Protein AF-A0A2N3AMV5-F1 (afdb_monomer_lite)

Radius of gyration: 29.56 Å; chains: 1; bounding box: 58×70×108 Å

Structure (mmCIF, N/CA/C/O backbone):
data_AF-A0A2N3AMV5-F1
#
_entry.id   AF-A0A2N3AMV5-F1
#
loop_
_atom_site.group_PDB
_atom_site.id
_atom_site.type_symbol
_atom_site.label_atom_id
_atom_site.label_alt_id
_atom_site.label_comp_id
_atom_site.label_asym_id
_atom_site.label_entity_id
_atom_site.label_seq_id
_atom_site.pdbx_PDB_ins_code
_atom_site.Cartn_x
_atom_site.Cartn_y
_atom_site.Cartn_z
_atom_site.occupancy
_atom_site.B_iso_or_equiv
_atom_site.auth_seq_id
_atom_site.auth_comp_id
_atom_site.auth_asym_id
_atom_site.auth_atom_id
_atom_site.pdbx_PDB_model_num
ATOM 1 N N . MET A 1 1 ? -31.805 48.978 22.769 1.00 49.41 1 MET A N 1
ATOM 2 C CA . MET A 1 1 ? -31.361 48.056 23.845 1.00 49.41 1 MET A CA 1
ATOM 3 C C . MET A 1 1 ? -30.701 46.775 23.327 1.00 49.41 1 MET A C 1
ATOM 5 O O . MET A 1 1 ? -29.708 46.388 23.925 1.00 49.41 1 MET A O 1
ATOM 9 N N . LYS A 1 2 ? -31.134 46.175 22.203 1.00 53.03 2 LYS A N 1
ATOM 10 C CA . LYS A 1 2 ? -30.507 44.989 21.563 1.00 53.03 2 LYS A CA 1
ATOM 11 C C . LYS A 1 2 ? -29.082 45.194 20.971 1.00 53.03 2 LYS A C 1
ATOM 13 O O . LYS A 1 2 ? -28.770 44.636 19.934 1.00 53.03 2 LYS A O 1
ATOM 18 N N . GLN A 1 3 ? -28.232 46.032 21.573 1.00 47.28 3 GLN A N 1
ATOM 19 C CA . GLN A 1 3 ? -26.898 46.355 21.025 1.00 47.28 3 GLN A CA 1
ATOM 20 C C . GLN A 1 3 ? -25.781 46.507 22.075 1.00 47.28 3 GLN A C 1
ATOM 22 O O . GLN A 1 3 ? -24.619 46.556 21.700 1.00 47.28 3 GLN A O 1
ATOM 27 N N . LYS A 1 4 ? -26.094 46.549 23.383 1.00 48.31 4 LYS A N 1
ATOM 28 C CA . LYS A 1 4 ? -25.067 46.556 24.449 1.00 48.31 4 LYS A CA 1
ATOM 29 C C . LYS A 1 4 ? -24.654 45.160 24.932 1.00 48.31 4 LYS A C 1
ATOM 31 O O . LYS A 1 4 ? -23.567 45.020 25.473 1.00 48.31 4 LYS A O 1
ATOM 36 N N . TYR A 1 5 ? -25.475 44.138 24.691 1.00 54.88 5 TYR A N 1
ATOM 37 C CA . TYR A 1 5 ? -25.133 42.740 24.993 1.00 54.88 5 TYR A CA 1
ATOM 38 C C . TYR A 1 5 ? -24.159 42.123 23.974 1.00 54.88 5 TYR A C 1
ATOM 40 O O . TYR A 1 5 ? -23.539 41.110 24.262 1.00 54.88 5 TYR A O 1
ATOM 48 N N . LEU A 1 6 ? -23.946 42.789 22.831 1.00 44.44 6 LEU A N 1
ATOM 49 C CA . LEU A 1 6 ? -22.987 42.386 21.797 1.00 44.44 6 LEU A CA 1
ATOM 50 C C . LEU A 1 6 ? -21.513 42.555 22.227 1.00 44.44 6 LEU A C 1
ATOM 52 O O . LEU A 1 6 ? -20.629 42.068 21.539 1.00 44.44 6 LEU A O 1
ATOM 56 N N . LEU A 1 7 ? -21.233 43.243 23.343 1.00 39.62 7 LEU A N 1
ATOM 57 C CA . LEU A 1 7 ? -19.860 43.488 23.810 1.00 39.62 7 LEU A CA 1
ATOM 58 C C . LEU A 1 7 ? -19.409 42.542 24.937 1.00 39.62 7 LEU A C 1
ATOM 60 O O . LEU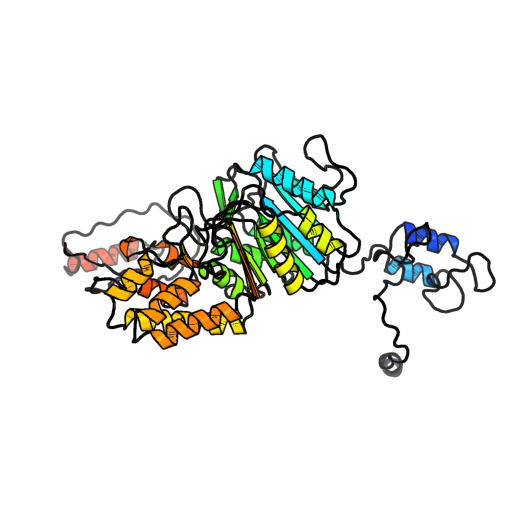 A 1 7 ? -18.211 42.384 25.144 1.00 39.62 7 LEU A O 1
ATOM 64 N N . LEU A 1 8 ? -20.343 41.913 25.665 1.00 42.16 8 LEU A N 1
ATOM 65 C CA . LEU A 1 8 ? -19.999 41.046 26.802 1.00 42.16 8 LEU A CA 1
ATOM 66 C C . LEU A 1 8 ? -19.545 39.645 26.364 1.00 42.16 8 LEU A C 1
ATOM 68 O O . LEU A 1 8 ? -18.744 39.028 27.053 1.00 42.16 8 LEU A O 1
ATOM 72 N N . ILE A 1 9 ? -19.996 39.194 25.188 1.00 46.41 9 ILE A N 1
ATOM 73 C CA . ILE A 1 9 ? -19.542 37.950 24.545 1.00 46.41 9 ILE A CA 1
ATOM 74 C C . ILE A 1 9 ? -18.045 38.010 24.188 1.00 46.41 9 ILE A C 1
ATOM 76 O O . ILE A 1 9 ? -17.387 36.983 24.161 1.00 46.41 9 ILE A O 1
ATOM 80 N N . ILE A 1 10 ? -17.486 39.201 23.937 1.00 48.06 10 ILE A N 1
ATOM 81 C CA . ILE A 1 10 ? -16.195 39.337 23.238 1.00 48.06 10 ILE A CA 1
ATOM 82 C C . ILE A 1 10 ? -14.987 39.401 24.193 1.00 48.06 10 ILE A C 1
ATOM 84 O O . ILE A 1 10 ? -13.884 39.066 23.786 1.00 48.06 10 ILE A O 1
ATOM 88 N N . ILE A 1 11 ? -15.156 39.794 25.464 1.00 41.91 11 ILE A N 1
ATOM 89 C CA . ILE A 1 11 ? -14.018 39.919 26.405 1.00 41.91 11 ILE A CA 1
ATOM 90 C C . ILE A 1 11 ? -13.677 38.590 27.098 1.00 41.91 11 ILE A C 1
ATOM 92 O O . ILE A 1 11 ? -12.503 38.337 27.347 1.00 41.91 11 ILE A O 1
ATOM 96 N N . LEU A 1 12 ? -14.662 37.717 27.350 1.00 40.53 12 LEU A N 1
ATOM 97 C CA . LEU A 1 12 ? -14.393 36.348 27.822 1.00 40.53 12 LEU A CA 1
ATOM 98 C C . LEU A 1 12 ? -13.736 35.477 26.732 1.00 40.53 12 LEU A C 1
ATOM 100 O O . LEU A 1 12 ? -13.043 34.519 27.040 1.00 40.53 12 LEU A O 1
ATOM 104 N N . PHE A 1 13 ? -13.916 35.844 25.461 1.00 44.28 13 PHE A N 1
ATOM 105 C CA . PHE A 1 13 ? -13.447 35.111 24.279 1.00 44.28 13 PHE A CA 1
ATOM 106 C C . PHE A 1 13 ? -11.959 35.332 23.920 1.00 44.28 13 PHE A C 1
ATOM 108 O O . PHE A 1 13 ? -11.528 34.901 22.854 1.00 44.28 13 PHE A O 1
ATOM 115 N N . VAL A 1 14 ? -11.183 36.065 24.736 1.00 35.88 14 VAL A N 1
ATOM 116 C CA . VAL A 1 14 ? -9.826 36.554 24.369 1.00 35.88 14 VAL A CA 1
ATOM 117 C C . VAL A 1 14 ? -8.733 36.215 25.413 1.00 35.88 14 VAL A C 1
ATOM 119 O O . VAL A 1 14 ? -7.563 36.517 25.198 1.00 35.88 14 VAL A O 1
ATOM 122 N N . PHE A 1 15 ? -9.077 35.538 26.513 1.00 35.31 15 PHE A N 1
ATOM 123 C CA . PHE A 1 15 ? -8.141 34.977 27.507 1.00 35.31 15 PHE A CA 1
ATOM 124 C C . PHE A 1 15 ? -8.739 33.645 28.017 1.00 35.31 15 PHE A C 1
ATOM 126 O O . PHE A 1 15 ? -9.742 33.697 28.717 1.00 35.31 15 PHE A O 1
ATOM 133 N N . LEU A 1 16 ? -8.276 32.422 27.736 1.00 40.84 16 LEU A N 1
ATOM 134 C CA . LEU A 1 16 ? -6.977 31.901 27.289 1.00 40.84 16 LEU A CA 1
ATOM 135 C C . LEU A 1 16 ? -5.747 32.389 28.082 1.00 40.84 16 LEU A C 1
ATOM 137 O O . LEU A 1 16 ? -5.626 33.554 28.442 1.00 40.84 16 LEU A O 1
ATOM 141 N N . PHE A 1 17 ? -4.806 31.460 28.276 1.00 38.47 17 PHE A N 1
ATOM 142 C CA . PHE A 1 17 ? -3.444 31.651 28.791 1.00 38.47 17 PHE A CA 1
ATOM 143 C C . PHE A 1 17 ? -3.283 32.163 30.234 1.00 38.47 17 PHE A C 1
ATOM 145 O O . PHE A 1 17 ? -3.134 33.362 30.460 1.00 38.47 17 PHE A O 1
ATOM 152 N N . LEU A 1 18 ? -3.129 31.221 31.184 1.00 31.03 18 LEU A N 1
ATOM 153 C CA . LEU A 1 18 ? -1.908 31.127 32.019 1.00 31.03 18 LEU A CA 1
ATOM 154 C C . LEU A 1 18 ? -1.823 29.872 32.929 1.00 31.03 18 LEU A C 1
ATOM 156 O O . LEU A 1 18 ? -1.373 29.970 34.066 1.00 31.03 18 LEU A O 1
ATOM 160 N N . PHE A 1 19 ? -2.153 28.676 32.428 1.00 36.31 19 PHE A N 1
ATOM 161 C CA . PHE A 1 19 ? -1.635 27.430 33.016 1.00 36.31 19 PHE A CA 1
ATOM 162 C C . PHE A 1 19 ? -1.160 26.475 31.925 1.00 36.31 19 PHE A C 1
ATOM 164 O O . PHE A 1 19 ? -1.942 25.799 31.273 1.00 36.31 19 PHE A O 1
ATOM 171 N N . SER A 1 20 ? 0.155 26.458 31.726 1.00 32.72 20 SER A N 1
ATOM 172 C CA . SER A 1 20 ? 0.854 25.420 30.979 1.00 32.72 20 SER A CA 1
ATOM 173 C C . SER A 1 20 ? 1.086 24.220 31.898 1.00 32.72 20 SER A C 1
ATOM 175 O O . SER A 1 20 ? 1.957 24.279 32.772 1.00 32.72 20 SER A O 1
ATOM 177 N N . ILE A 1 21 ? 0.329 23.148 31.684 1.00 32.12 21 ILE A N 1
ATOM 178 C CA . ILE A 1 21 ? 0.637 21.793 32.147 1.00 32.12 21 ILE A CA 1
ATOM 179 C C . ILE A 1 21 ? 0.581 20.909 30.891 1.00 32.12 21 ILE A C 1
ATOM 181 O O . ILE A 1 21 ? -0.398 21.018 30.157 1.00 32.12 21 ILE A O 1
ATOM 185 N N . PRO A 1 22 ? 1.613 20.106 30.584 1.00 32.50 22 PRO A N 1
ATOM 186 C CA . PRO A 1 22 ? 1.561 19.162 29.476 1.00 32.50 22 PRO A CA 1
ATOM 187 C C . PRO A 1 22 ? 0.905 17.852 29.939 1.00 32.50 22 PRO A C 1
ATOM 189 O O . PRO A 1 22 ? 1.517 17.096 30.693 1.00 32.50 22 PRO A O 1
ATOM 192 N N . SER A 1 23 ? -0.329 17.602 29.506 1.00 33.72 23 SER A N 1
ATOM 193 C CA . SER A 1 23 ? -1.033 16.313 29.614 1.00 33.72 23 SER A CA 1
ATOM 194 C C . SER A 1 23 ? -2.278 16.316 28.715 1.00 33.72 23 SER A C 1
ATOM 196 O O . SER A 1 23 ? -2.772 17.399 28.401 1.00 33.72 23 SER A O 1
ATOM 198 N N . LEU A 1 24 ? -2.740 15.117 28.343 1.00 39.09 24 LEU A N 1
ATOM 199 C CA . LEU A 1 24 ? -3.836 14.783 27.418 1.00 39.09 24 LEU A CA 1
ATOM 200 C C . LEU A 1 24 ? -5.120 15.622 27.591 1.00 39.09 24 LEU A C 1
ATOM 202 O O . LEU A 1 24 ? -5.394 16.153 28.673 1.00 39.09 24 LEU A O 1
ATOM 206 N N . ALA A 1 25 ? -5.906 15.738 26.516 1.00 43.66 25 ALA A N 1
ATOM 207 C CA . ALA A 1 25 ? -7.024 16.669 26.388 1.00 43.66 25 ALA A CA 1
ATOM 208 C C . ALA A 1 25 ? -8.363 16.066 26.855 1.00 43.66 25 ALA A C 1
ATOM 210 O O . ALA A 1 25 ? -9.367 16.148 26.149 1.00 43.66 25 ALA A O 1
ATOM 211 N N . LEU A 1 26 ? -8.362 15.563 28.095 1.00 61.72 26 LEU A N 1
ATOM 212 C CA . LEU A 1 26 ? -9.491 14.929 28.784 1.00 61.72 26 LEU A CA 1
ATOM 213 C C . LEU A 1 26 ? -10.872 15.515 28.433 1.00 61.72 26 LEU A C 1
ATOM 215 O O . LEU A 1 26 ? -11.113 16.721 28.602 1.00 61.72 26 LEU A O 1
ATOM 219 N N . ILE A 1 27 ? -11.818 14.647 28.069 1.00 75.81 27 ILE A N 1
ATOM 220 C CA . ILE A 1 27 ? -13.215 15.046 27.867 1.00 75.81 27 ILE A CA 1
ATOM 221 C C . ILE A 1 27 ? -13.837 15.479 29.207 1.00 75.81 27 ILE A C 1
ATOM 223 O O . ILE A 1 27 ? -13.709 14.767 30.204 1.00 75.81 27 ILE A O 1
ATOM 227 N N . PRO A 1 28 ? -14.587 16.599 29.268 1.00 85.19 28 PRO A N 1
ATOM 228 C CA . PRO A 1 28 ? -15.350 16.972 30.458 1.00 85.19 28 PRO A CA 1
ATOM 229 C C . PRO A 1 28 ? -16.434 15.936 30.796 1.00 85.19 28 PRO A C 1
ATOM 231 O O . PRO A 1 28 ? -17.538 15.973 30.261 1.00 85.19 28 PRO A O 1
ATOM 234 N N . GLY A 1 29 ? -16.128 15.024 31.713 1.00 84.56 29 GLY A N 1
ATOM 235 C CA . GLY A 1 29 ? -17.008 13.919 32.089 1.00 84.56 29 GLY A CA 1
ATOM 236 C C . GLY A 1 29 ? -16.298 12.572 32.155 1.00 84.56 29 GLY A C 1
ATOM 237 O O . GLY A 1 29 ? -16.832 11.684 32.803 1.00 84.56 29 GLY A O 1
ATOM 238 N N . ASP A 1 30 ? -15.116 12.453 31.546 1.00 85.81 30 ASP A N 1
ATOM 239 C CA . ASP A 1 30 ? -14.226 11.308 31.724 1.00 85.81 30 ASP A CA 1
ATOM 240 C C . ASP A 1 30 ? -13.535 11.449 33.090 1.00 85.81 30 ASP A C 1
ATOM 242 O O . ASP A 1 30 ? -12.784 12.396 33.364 1.00 85.81 30 ASP A O 1
ATOM 246 N N . PHE A 1 31 ? -13.880 10.541 33.993 1.00 85.44 31 PHE A N 1
ATOM 247 C CA . PHE A 1 31 ? -13.381 10.448 35.358 1.00 85.44 31 PHE A CA 1
ATOM 248 C C . PHE A 1 31 ? -12.565 9.166 35.580 1.00 85.44 31 PHE A C 1
ATOM 250 O O . PHE A 1 31 ? -11.990 9.007 36.665 1.00 85.44 31 PHE A O 1
ATOM 257 N N . GLY A 1 32 ? -12.498 8.294 34.570 1.00 75.38 32 GLY A N 1
ATOM 258 C CA . GLY A 1 32 ? -11.827 7.002 34.578 1.00 75.38 32 GLY A CA 1
ATOM 259 C C . GLY A 1 32 ? -12.671 5.851 35.122 1.00 75.38 32 GLY A C 1
ATOM 260 O O . GLY A 1 32 ? -13.825 5.992 35.517 1.00 75.38 32 GLY A O 1
ATOM 261 N N . SER A 1 33 ? -12.059 4.670 35.198 1.00 67.88 33 SER A N 1
ATOM 262 C CA . SER A 1 33 ? -12.777 3.456 35.607 1.00 67.88 33 SER A CA 1
ATOM 263 C C . SER A 1 33 ? -13.125 3.397 37.102 1.00 67.88 33 SER A C 1
ATOM 265 O O . SER A 1 33 ? -12.409 3.896 37.984 1.00 67.88 33 SER A O 1
ATOM 267 N N . ALA A 1 34 ? -14.182 2.644 37.419 1.00 55.97 34 ALA A N 1
ATOM 268 C CA . ALA A 1 34 ? -14.783 2.462 38.744 1.00 55.97 34 ALA A CA 1
ATOM 269 C C . ALA A 1 34 ? -13.842 1.879 39.828 1.00 55.97 34 ALA A C 1
ATOM 271 O O . ALA A 1 34 ? -14.226 1.759 40.996 1.00 55.97 34 ALA A O 1
ATOM 272 N N . ASN A 1 35 ? -12.602 1.527 39.472 1.00 61.28 35 ASN A N 1
ATOM 273 C CA . ASN A 1 35 ? -11.542 1.077 40.379 1.00 61.28 35 ASN A CA 1
ATOM 274 C C . ASN A 1 35 ? -10.518 2.179 40.750 1.00 61.28 35 ASN A C 1
ATOM 276 O O . ASN A 1 35 ? -9.511 1.878 41.398 1.00 61.28 35 ASN A O 1
ATOM 280 N N . ASN A 1 36 ? -10.785 3.448 40.414 1.00 63.16 36 ASN A N 1
ATOM 281 C CA . ASN A 1 36 ? -9.815 4.559 40.387 1.00 63.16 36 ASN A CA 1
ATOM 282 C C . ASN A 1 36 ? -8.707 4.339 39.340 1.00 63.16 36 ASN A C 1
ATOM 284 O O . ASN A 1 36 ? -7.525 4.566 39.623 1.00 63.16 36 ASN A O 1
ATOM 288 N N . GLY A 1 37 ? -9.077 3.851 38.153 1.00 60.59 37 GLY A N 1
ATOM 289 C CA . GLY A 1 37 ? -8.184 3.938 36.999 1.00 60.59 37 GLY A CA 1
ATOM 290 C C . GLY A 1 37 ? -7.984 5.397 36.571 1.00 60.59 37 GLY A C 1
ATOM 291 O O . GLY A 1 37 ? -8.693 6.282 37.057 1.00 60.59 37 GLY A O 1
ATOM 292 N N . PRO A 1 38 ? -7.010 5.675 35.690 1.00 70.31 38 PRO A N 1
ATOM 293 C CA . PRO A 1 38 ? -6.995 6.946 34.988 1.00 70.31 38 PRO A CA 1
ATOM 294 C C . PRO A 1 38 ? -8.258 7.083 34.112 1.00 70.31 38 PRO A C 1
ATOM 296 O O . PRO A 1 38 ? -8.895 6.068 33.812 1.00 70.31 38 PRO A O 1
ATOM 299 N N . PRO A 1 39 ? -8.581 8.320 33.704 1.00 74.31 39 PRO A N 1
ATOM 300 C CA . PRO A 1 39 ? -9.417 8.613 32.542 1.00 74.31 39 PRO A CA 1
ATOM 301 C C . PRO A 1 39 ? -9.059 7.718 31.349 1.00 74.31 39 PRO A C 1
ATOM 303 O O . PRO A 1 39 ? -7.867 7.481 31.123 1.00 74.31 39 PRO A O 1
ATOM 306 N N . ASP A 1 40 ? -10.059 7.182 30.651 1.00 67.06 40 ASP A N 1
ATOM 307 C CA . ASP A 1 40 ? -9.878 6.166 29.597 1.00 67.06 40 ASP A CA 1
ATOM 308 C C . ASP A 1 40 ? -10.262 6.638 28.186 1.00 67.06 40 ASP A C 1
ATOM 310 O O . ASP A 1 40 ? -10.256 5.852 27.235 1.00 67.06 40 ASP A O 1
ATOM 314 N N . GLY A 1 41 ? -10.545 7.933 28.039 1.00 72.62 41 GLY A N 1
ATOM 315 C CA . GLY A 1 41 ? -10.938 8.548 26.783 1.00 72.62 41 GLY A CA 1
ATOM 316 C C . GLY A 1 41 ? -12.415 8.353 26.454 1.00 72.62 41 GLY A C 1
ATOM 317 O O . GLY A 1 41 ? -12.822 8.729 25.360 1.00 72.62 41 GLY A O 1
ATOM 318 N N . CYS A 1 42 ? -13.241 7.794 27.344 1.00 74.25 42 CYS A N 1
ATOM 319 C CA . CYS A 1 42 ? -14.690 7.685 27.167 1.00 74.25 42 CYS A CA 1
ATOM 320 C C . CYS A 1 42 ? -15.454 8.484 28.239 1.00 74.25 42 CYS A C 1
ATOM 322 O O . CYS A 1 42 ? -14.941 8.784 29.308 1.00 74.25 42 CYS A O 1
ATOM 324 N N . VAL A 1 43 ? -16.710 8.848 27.950 1.00 86.31 43 VAL A N 1
ATOM 325 C CA . VAL A 1 43 ? -17.666 9.310 28.976 1.00 86.31 43 VAL A CA 1
ATOM 326 C C . VAL A 1 43 ? -18.833 8.338 29.019 1.00 86.31 43 VAL A C 1
ATOM 328 O O . VAL A 1 43 ? -19.780 8.453 28.233 1.00 86.31 43 VAL A O 1
ATOM 331 N N . ASP A 1 44 ? -18.763 7.355 29.906 1.00 84.62 44 ASP A N 1
ATOM 332 C CA . ASP A 1 44 ? -19.610 6.170 29.861 1.00 84.62 44 ASP A CA 1
ATOM 333 C C . ASP A 1 44 ? -20.315 5.852 31.201 1.00 84.62 44 ASP A C 1
ATOM 335 O O . ASP A 1 44 ? -20.552 6.718 32.055 1.00 84.62 44 ASP A O 1
ATOM 339 N N . PHE A 1 45 ? -20.810 4.620 31.346 1.00 87.06 45 PHE A N 1
ATOM 340 C CA . PHE A 1 45 ? -21.516 4.195 32.546 1.00 87.06 45 PHE A CA 1
ATOM 341 C C . PHE A 1 45 ? -20.624 4.132 33.802 1.00 87.06 45 PHE A C 1
ATOM 343 O O . PHE A 1 45 ? -21.145 4.355 34.898 1.00 87.06 45 PHE A O 1
ATOM 350 N N . GLU A 1 46 ? -19.324 3.848 33.687 1.00 87.56 46 GLU A N 1
ATOM 351 C CA . GLU A 1 46 ? -18.393 3.867 34.820 1.00 87.56 46 GLU A CA 1
ATOM 352 C C . GLU A 1 46 ? -18.215 5.294 35.353 1.00 87.56 46 GLU A C 1
ATOM 354 O O . GLU A 1 46 ? -18.391 5.517 36.559 1.00 87.56 46 GLU A O 1
ATOM 359 N N . ASP A 1 47 ? -18.043 6.280 34.471 1.00 90.44 47 ASP A N 1
ATOM 360 C CA . ASP A 1 47 ? -17.997 7.696 34.851 1.00 90.44 47 ASP A CA 1
ATOM 361 C C . ASP A 1 47 ? -19.301 8.158 35.496 1.00 90.44 47 ASP A C 1
ATOM 363 O O . ASP A 1 47 ? -19.294 8.855 36.514 1.00 90.44 47 ASP A O 1
ATOM 367 N N . LEU A 1 48 ? -20.449 7.712 34.969 1.00 93.31 48 LEU A N 1
ATOM 368 C CA . LEU A 1 48 ? -21.749 7.990 35.581 1.00 93.31 48 LEU A CA 1
ATOM 369 C C . LEU A 1 48 ? -21.838 7.409 37.001 1.00 93.31 48 LEU A C 1
ATOM 371 O O . LEU A 1 48 ? -22.501 8.001 37.859 1.00 93.31 48 LEU A O 1
ATOM 375 N N . MET A 1 49 ? -21.186 6.276 37.287 1.00 92.81 49 MET A N 1
ATOM 376 C CA . MET A 1 49 ? -21.113 5.733 38.647 1.00 92.81 49 MET A CA 1
ATOM 377 C C . MET A 1 49 ? -20.191 6.558 39.547 1.00 92.81 49 MET A C 1
ATOM 379 O O . MET A 1 49 ? -20.575 6.826 40.688 1.00 92.81 49 MET A O 1
ATOM 383 N N . ILE A 1 50 ? -19.039 7.024 39.055 1.00 91.38 50 ILE A N 1
ATOM 384 C CA . ILE A 1 50 ? -18.155 7.935 39.802 1.00 91.38 50 ILE A CA 1
ATOM 385 C C . ILE A 1 50 ? -18.885 9.247 40.118 1.00 91.38 50 ILE A C 1
ATOM 387 O O . ILE A 1 50 ? -18.947 9.666 41.279 1.00 91.38 50 ILE A O 1
ATOM 391 N N . PHE A 1 51 ? -19.533 9.841 39.116 1.00 93.69 51 PHE A N 1
ATOM 392 C CA . PHE A 1 51 ? -20.354 11.037 39.257 1.00 93.69 51 PHE A CA 1
ATOM 393 C C . PHE A 1 51 ? -21.480 10.837 40.278 1.00 93.69 51 PHE A C 1
ATOM 395 O O . PHE A 1 51 ? -21.653 11.638 41.198 1.00 93.69 51 PHE A O 1
ATOM 402 N N . ALA A 1 52 ? -22.222 9.728 40.182 1.00 94.69 52 ALA A N 1
ATOM 403 C CA . ALA A 1 52 ? -23.311 9.410 41.102 1.00 94.69 52 ALA A CA 1
ATOM 404 C C . ALA A 1 52 ? -22.841 9.167 42.549 1.00 94.69 52 ALA A C 1
ATOM 406 O O . ALA A 1 52 ? -23.610 9.417 43.481 1.00 94.69 52 ALA A O 1
ATOM 407 N N . MET A 1 53 ? -21.601 8.708 42.764 1.00 94.12 53 MET A N 1
ATOM 408 C CA . MET A 1 53 ? -21.008 8.602 44.103 1.00 94.12 53 MET A CA 1
ATOM 409 C C . MET A 1 53 ? -20.636 9.965 44.699 1.00 94.12 53 MET A C 1
ATOM 411 O O . MET A 1 53 ? -20.718 10.129 45.920 1.00 94.12 53 MET A O 1
ATOM 415 N N . ALA A 1 54 ? -20.252 10.935 43.867 1.00 94.38 54 ALA A N 1
ATOM 416 C CA . ALA A 1 54 ? -19.837 12.270 44.297 1.00 94.38 54 ALA A CA 1
ATOM 417 C C . ALA A 1 54 ? -20.982 13.309 44.318 1.00 94.38 54 ALA A C 1
ATOM 419 O O . ALA A 1 54 ? -20.865 14.346 44.975 1.00 94.38 54 ALA A O 1
ATOM 420 N N . TYR A 1 55 ? -22.111 13.027 43.660 1.00 96.44 55 TYR A N 1
ATOM 421 C CA . TYR A 1 55 ? -23.244 13.946 43.527 1.00 96.44 55 TYR A CA 1
ATOM 422 C C . TYR A 1 55 ? -23.796 14.461 44.868 1.00 96.44 55 TYR A C 1
ATOM 424 O O . TYR A 1 55 ? -24.103 13.702 45.791 1.00 96.44 55 TYR A O 1
ATOM 432 N N . GLY A 1 56 ? -23.982 15.778 44.951 1.00 96.50 56 GLY A N 1
ATOM 433 C CA . GLY A 1 56 ? -24.469 16.499 46.125 1.00 96.50 56 GLY A CA 1
ATOM 434 C C . GLY A 1 56 ? -23.415 16.763 47.206 1.00 96.50 56 GLY A C 1
ATOM 435 O O . GLY A 1 56 ? -23.792 17.199 48.296 1.00 96.50 56 GLY A O 1
ATOM 436 N N . SER A 1 57 ? -22.133 16.489 46.940 1.00 97.62 57 SER A N 1
ATOM 437 C CA . SER A 1 57 ? -21.028 16.747 47.872 1.00 97.62 57 SER A CA 1
ATOM 438 C C . SER A 1 57 ? -20.360 18.115 47.658 1.00 97.62 57 SER A C 1
ATOM 440 O O . SER A 1 57 ? -20.580 18.797 46.656 1.00 97.62 57 SER A O 1
ATOM 442 N N . THR A 1 58 ? -19.562 18.520 48.647 1.00 97.31 58 THR A N 1
ATOM 443 C CA . THR A 1 58 ? -18.725 19.732 48.677 1.00 97.31 58 THR A CA 1
ATOM 444 C C . THR A 1 58 ? -17.302 19.369 49.133 1.00 97.31 58 THR A C 1
ATOM 446 O O . THR A 1 58 ? -17.138 18.309 49.739 1.00 97.31 58 THR A O 1
ATOM 449 N N . PRO A 1 59 ? -16.275 20.235 48.994 1.00 97.44 59 PRO A N 1
ATOM 450 C CA . PRO A 1 59 ? -14.894 19.944 49.420 1.00 97.44 59 PRO A CA 1
ATOM 451 C C . PRO A 1 59 ? -14.681 19.548 50.896 1.00 97.44 59 PRO A C 1
ATOM 453 O O . PRO A 1 59 ? -13.564 19.221 51.296 1.00 97.44 59 PRO A O 1
ATOM 456 N N . SER A 1 60 ? -15.719 19.617 51.738 1.00 95.94 60 SER A N 1
ATOM 457 C CA . SER A 1 60 ? -15.687 19.161 53.134 1.00 95.94 60 SER A CA 1
ATOM 458 C C . SER A 1 60 ? -16.221 17.738 53.359 1.00 95.94 60 SER A C 1
ATOM 460 O O . SER A 1 60 ? -16.078 17.206 54.464 1.00 95.94 60 SER A O 1
ATOM 462 N N . ASP A 1 61 ? -16.817 17.125 52.337 1.00 96.88 61 ASP A N 1
ATOM 463 C CA . ASP A 1 61 ? -17.482 15.827 52.405 1.00 96.88 61 ASP A CA 1
ATOM 464 C C . ASP A 1 61 ? -16.545 14.672 51.996 1.00 96.88 61 ASP A C 1
ATOM 466 O O . ASP A 1 61 ? -15.672 14.834 51.143 1.00 96.88 61 ASP A O 1
ATOM 470 N N . PRO A 1 62 ? -16.702 13.468 52.581 1.00 94.31 62 PRO A N 1
ATOM 471 C CA . PRO A 1 62 ? -15.785 12.346 52.356 1.00 94.31 62 PRO A CA 1
ATOM 472 C C . PRO A 1 62 ? -15.908 11.689 50.972 1.00 94.31 62 PRO A C 1
ATOM 474 O O . PRO A 1 62 ? -15.079 10.846 50.644 1.00 94.31 62 PRO A O 1
ATOM 477 N N . ASN A 1 63 ? -16.942 12.029 50.198 1.00 92.81 63 ASN A N 1
ATOM 478 C CA . ASN A 1 63 ? -17.181 11.568 48.829 1.00 92.81 63 ASN A CA 1
ATOM 479 C C . ASN A 1 63 ? -16.939 12.666 47.775 1.00 92.81 63 ASN A C 1
ATOM 481 O O . ASN A 1 63 ? -17.344 12.497 46.630 1.00 92.81 63 ASN A O 1
ATOM 485 N N . TRP A 1 64 ? -16.297 13.778 48.151 1.00 94.44 64 TRP A N 1
ATOM 486 C CA . TRP A 1 64 ? -15.893 14.814 47.204 1.00 94.44 64 TRP A CA 1
ATOM 487 C C . TRP A 1 64 ? -14.916 14.269 46.157 1.00 94.44 64 TRP A C 1
ATOM 489 O O . TRP A 1 64 ? -13.853 13.752 46.510 1.00 94.44 64 TRP A O 1
ATOM 499 N N . ASN A 1 65 ? -15.246 14.452 44.878 1.00 90.25 65 ASN A N 1
ATOM 500 C CA . ASN A 1 65 ? -14.337 14.218 43.762 1.00 90.25 65 ASN A CA 1
ATOM 501 C C . ASN A 1 65 ? -14.183 15.508 42.948 1.00 90.25 65 ASN A C 1
ATOM 503 O O . ASN A 1 65 ? -15.097 15.896 42.230 1.00 90.25 65 ASN A O 1
ATOM 507 N N . THR A 1 66 ? -13.010 16.140 43.023 1.00 91.75 66 THR A N 1
ATOM 508 C CA . THR A 1 66 ? -12.696 17.367 42.267 1.00 91.75 66 THR A CA 1
ATOM 509 C C . THR A 1 66 ? -12.838 17.205 40.751 1.00 91.75 66 THR A C 1
ATOM 511 O O . THR A 1 66 ? -13.059 18.205 40.083 1.00 91.75 66 THR A O 1
ATOM 514 N N . LEU A 1 67 ? -12.742 15.990 40.197 1.00 89.81 67 LEU A N 1
ATOM 515 C CA . LEU A 1 67 ? -12.964 15.780 38.762 1.00 89.81 67 LEU A CA 1
ATOM 516 C C . LEU A 1 67 ? -14.431 16.010 38.363 1.00 89.81 67 LEU A C 1
ATOM 518 O O . LEU A 1 67 ? -14.695 16.477 37.263 1.00 89.81 67 LEU A O 1
ATOM 522 N N . CYS A 1 68 ? -15.380 15.749 39.267 1.00 91.88 68 CYS A N 1
ATOM 523 C CA . CYS A 1 68 ? -16.814 15.875 39.004 1.00 91.88 68 CYS A CA 1
ATOM 524 C C . CYS A 1 68 ? -17.374 17.304 39.193 1.00 91.88 68 CYS A C 1
ATOM 526 O O . CYS A 1 68 ? -18.552 17.511 38.914 1.00 91.88 68 CYS A O 1
ATOM 528 N N . ASP A 1 69 ? -16.561 18.264 39.656 1.00 93.62 69 ASP A N 1
ATOM 529 C CA . ASP A 1 69 ? -16.862 19.713 39.731 1.00 93.62 69 ASP A CA 1
ATOM 530 C C . ASP A 1 69 ? -16.606 20.339 38.342 1.00 93.62 69 ASP A C 1
ATOM 532 O O . ASP A 1 69 ? -15.647 21.084 38.112 1.00 93.62 69 ASP A O 1
ATOM 536 N N . LEU A 1 70 ? -17.421 19.915 37.369 1.00 91.25 70 LEU A N 1
ATOM 537 C CA . LEU A 1 70 ? -17.328 20.282 35.951 1.00 91.25 70 LEU A CA 1
ATOM 538 C C . LEU A 1 70 ? -17.703 21.753 35.711 1.00 91.25 70 LEU A C 1
ATOM 540 O O . LEU A 1 70 ? -17.213 22.383 34.768 1.00 91.25 70 LEU A O 1
ATOM 544 N N . TYR A 1 71 ? -18.571 22.309 36.557 1.00 92.56 71 TYR A N 1
ATOM 545 C CA . TYR A 1 71 ? -18.880 23.727 36.641 1.00 92.56 71 TYR A CA 1
ATOM 546 C C . TYR A 1 71 ? -18.247 24.297 37.925 1.00 92.56 71 TYR A C 1
ATOM 548 O O . TYR A 1 71 ? -18.929 24.363 38.940 1.00 92.56 71 TYR A O 1
ATOM 556 N N . PRO A 1 72 ? -16.975 24.755 37.892 1.00 90.12 72 PRO A N 1
ATOM 557 C CA . PRO A 1 72 ? -16.137 24.941 39.084 1.00 90.12 72 PRO A CA 1
ATOM 558 C C . PRO A 1 72 ? -16.703 25.960 40.089 1.00 90.12 72 PRO A C 1
ATOM 560 O O . PRO A 1 72 ? -16.423 27.165 40.003 1.00 90.12 72 PRO A O 1
ATOM 563 N N . ASP A 1 73 ? -17.499 25.472 41.045 1.00 95.69 73 ASP A N 1
ATOM 564 C CA . ASP A 1 73 ? -18.247 26.274 42.027 1.00 95.69 73 ASP A CA 1
ATOM 565 C C . ASP A 1 73 ? -18.219 25.705 43.468 1.00 95.69 73 ASP A C 1
ATOM 567 O O . ASP A 1 73 ? -18.894 26.233 44.360 1.00 95.69 73 ASP A O 1
ATOM 571 N N . ASP A 1 74 ? -17.342 24.717 43.714 1.00 96.69 74 ASP A N 1
ATOM 572 C CA . ASP A 1 74 ? -17.165 23.971 44.972 1.00 96.69 74 ASP A CA 1
ATOM 573 C C . ASP A 1 74 ? -18.395 23.107 45.357 1.00 96.69 74 ASP A C 1
ATOM 575 O O . ASP A 1 74 ? -18.640 22.833 46.544 1.00 96.69 74 ASP A O 1
ATOM 579 N N . LYS A 1 75 ? -19.187 22.663 44.371 1.00 95.94 75 LYS A N 1
ATOM 580 C CA . LYS A 1 75 ? -20.295 21.704 44.530 1.00 95.94 75 LYS A CA 1
ATOM 581 C C . LYS A 1 75 ? -20.338 20.750 43.340 1.00 95.94 75 LYS A C 1
ATOM 583 O O . LYS A 1 75 ? -19.875 21.085 42.268 1.00 95.94 75 LYS A O 1
ATOM 588 N N . ILE A 1 76 ? -20.932 19.577 43.545 1.00 96.00 76 ILE A N 1
ATOM 589 C CA . ILE A 1 76 ? -21.294 18.665 42.453 1.00 96.00 76 ILE A CA 1
ATOM 590 C C . ILE A 1 76 ? -22.816 18.584 42.448 1.00 96.00 76 ILE A C 1
ATOM 592 O O . ILE A 1 76 ? -23.404 17.920 43.308 1.00 96.00 76 ILE A O 1
ATOM 596 N N . ASP A 1 77 ? -23.470 19.316 41.554 1.00 97.25 77 ASP A N 1
ATOM 597 C CA . ASP A 1 77 ? -24.925 19.425 41.505 1.00 97.25 77 ASP A CA 1
ATOM 598 C C . ASP A 1 77 ? -25.506 19.277 40.081 1.00 97.25 77 ASP A C 1
ATOM 600 O O . ASP A 1 77 ? -25.028 18.479 39.269 1.00 97.25 77 ASP A O 1
ATOM 604 N N . PHE A 1 78 ? -26.655 19.902 39.815 1.00 96.38 78 PHE A N 1
ATOM 605 C CA . PHE A 1 78 ? -27.388 19.693 38.567 1.00 96.38 78 PHE A CA 1
ATOM 606 C C . PHE A 1 78 ? -26.658 20.315 37.374 1.00 96.38 78 PHE A C 1
ATOM 608 O O . PHE A 1 78 ? -26.761 19.803 36.259 1.00 96.38 78 PHE A O 1
ATOM 615 N N . GLU A 1 79 ? -25.907 21.386 37.611 1.00 96.25 79 GLU A N 1
ATOM 616 C CA . GLU A 1 79 ? -25.131 22.081 36.600 1.00 96.25 79 GLU A CA 1
ATOM 617 C C . GLU A 1 79 ? -24.010 21.170 36.059 1.00 96.25 79 GLU A C 1
ATOM 619 O O . GLU A 1 79 ? -23.881 21.031 34.840 1.00 96.25 79 GLU A O 1
ATOM 624 N N . ASP A 1 80 ? -23.307 20.438 36.930 1.00 96.44 80 ASP A N 1
ATOM 625 C CA . ASP A 1 80 ? -22.310 19.428 36.545 1.00 96.44 80 ASP A CA 1
ATOM 626 C C . ASP A 1 80 ? -22.942 18.238 35.825 1.00 96.44 80 ASP A C 1
ATOM 628 O O . ASP A 1 80 ? -22.432 17.788 34.801 1.00 96.44 80 ASP A O 1
ATOM 632 N N . LEU A 1 81 ? -24.100 17.762 36.303 1.00 96.00 81 LEU A N 1
ATOM 633 C CA . LEU A 1 81 ? -24.826 16.661 35.661 1.00 96.00 81 LEU A CA 1
ATOM 634 C C . LEU A 1 81 ? -25.252 17.023 34.232 1.00 96.00 81 LEU A C 1
ATOM 636 O O . LEU A 1 81 ? -25.331 16.144 33.376 1.00 96.00 81 LEU A O 1
ATOM 640 N N . MET A 1 82 ? -25.539 18.298 33.956 1.00 95.50 82 MET A N 1
ATOM 641 C CA . MET A 1 82 ? -25.839 18.761 32.600 1.00 95.50 82 MET A CA 1
ATOM 642 C C . MET A 1 82 ? -24.599 18.824 31.712 1.00 95.50 82 MET A C 1
ATOM 644 O O . MET A 1 82 ? -24.722 18.499 30.534 1.00 95.50 82 MET A O 1
ATOM 648 N N . ILE A 1 83 ? -23.423 19.176 32.245 1.00 89.50 83 ILE A N 1
ATOM 649 C CA . ILE A 1 83 ? -22.168 19.084 31.484 1.00 89.50 83 ILE A CA 1
ATOM 650 C C . ILE A 1 83 ? -21.864 17.608 31.203 1.00 89.50 83 ILE A C 1
ATOM 652 O O . ILE A 1 83 ? -21.781 17.227 30.040 1.00 89.50 83 ILE A O 1
ATOM 656 N N . PHE A 1 84 ? -21.849 16.754 32.229 1.00 92.62 84 PHE A N 1
ATOM 657 C CA . PHE A 1 84 ? -21.672 15.308 32.079 1.00 92.62 84 PHE A CA 1
ATOM 658 C C . PHE A 1 84 ? -22.632 14.712 31.033 1.00 92.62 84 PHE A C 1
ATOM 660 O O . PHE A 1 84 ? -22.206 14.043 30.100 1.00 92.62 84 PHE A O 1
ATOM 667 N N . ALA A 1 85 ? -23.931 15.021 31.107 1.00 91.56 85 ALA A N 1
ATOM 668 C CA . ALA A 1 85 ? -24.926 14.521 30.155 1.00 91.56 85 ALA A CA 1
ATOM 669 C C . ALA A 1 85 ? -24.809 15.108 28.732 1.00 91.56 85 ALA A C 1
ATOM 671 O O . ALA A 1 85 ? -25.362 14.528 27.799 1.00 91.56 85 ALA A O 1
ATOM 672 N N . MET A 1 86 ? -24.124 16.244 28.545 1.00 86.88 86 MET A N 1
ATOM 673 C CA . MET A 1 86 ? -23.763 16.769 27.219 1.00 86.88 86 MET A CA 1
ATOM 674 C C . MET A 1 86 ? -22.555 16.046 26.609 1.00 86.88 86 MET A C 1
ATOM 676 O O . MET A 1 86 ? -22.417 16.040 25.384 1.00 86.88 86 MET A O 1
ATOM 680 N N . HIS A 1 87 ? -21.706 15.453 27.450 1.00 83.62 87 HIS A N 1
ATOM 681 C CA . HIS A 1 87 ? -20.530 14.692 27.042 1.00 83.62 87 HIS A CA 1
ATOM 682 C C . HIS A 1 87 ? -20.735 13.169 27.075 1.00 83.62 87 HIS A C 1
ATOM 684 O O . HIS A 1 87 ? -19.960 12.458 26.456 1.00 83.62 87 HIS A O 1
ATOM 690 N N . TYR A 1 88 ? -21.802 12.657 27.696 1.00 83.38 88 TYR A N 1
ATOM 691 C CA . TYR A 1 88 ? -22.099 11.222 27.766 1.00 83.38 88 TYR A CA 1
ATOM 692 C C . TYR A 1 88 ? -22.169 10.556 26.382 1.00 83.38 88 TYR A C 1
ATOM 694 O O . TYR A 1 88 ? -22.982 10.936 25.534 1.00 83.38 88 TYR A O 1
ATOM 702 N N . GLY A 1 89 ? -21.338 9.535 26.178 1.00 72.00 89 GLY A N 1
ATOM 703 C CA . GLY A 1 89 ? -21.131 8.849 24.905 1.00 72.00 89 GLY A CA 1
ATOM 704 C C . GLY A 1 89 ? -20.111 9.511 23.971 1.00 72.00 89 GLY A C 1
ATOM 705 O O . GLY A 1 89 ? -19.950 9.034 22.851 1.00 72.00 89 GLY A O 1
ATOM 706 N N . GLN A 1 90 ? -19.436 10.590 24.385 1.00 73.00 90 GLN A N 1
ATOM 707 C CA . GLN A 1 90 ? -18.251 11.088 23.680 1.00 73.00 90 GLN A CA 1
ATOM 708 C C . GLN A 1 90 ? -17.051 10.180 23.949 1.00 73.00 90 GLN A C 1
ATOM 710 O O . GLN A 1 90 ? -16.947 9.565 25.013 1.00 73.00 90 GLN A O 1
ATOM 715 N N . LYS A 1 91 ? -16.149 10.147 22.968 1.00 66.75 91 LYS A N 1
ATOM 716 C CA . LYS A 1 91 ? -14.819 9.561 23.068 1.00 66.75 91 LYS A CA 1
ATOM 717 C C . LYS A 1 91 ? -13.774 10.596 22.654 1.00 66.75 91 LYS A C 1
ATOM 719 O O . LYS A 1 91 ? -14.053 11.403 21.762 1.00 66.75 91 LYS A O 1
ATOM 724 N N . GLU A 1 92 ? -12.619 10.604 23.312 1.00 67.56 92 GLU A N 1
ATOM 725 C CA . GLU A 1 92 ? -11.418 11.267 22.811 1.00 67.56 92 GLU A CA 1
ATOM 726 C C . GLU A 1 92 ? -11.060 10.501 21.529 1.00 67.56 92 GLU A C 1
ATOM 728 O O . GLU A 1 92 ? -11.292 9.291 21.442 1.00 67.56 92 GLU A O 1
ATOM 733 N N . GLY A 1 93 ? -10.639 11.208 20.478 1.00 64.56 93 GLY A N 1
ATOM 734 C CA . GLY A 1 93 ? -10.243 10.521 19.251 1.00 64.56 93 GLY A CA 1
ATOM 735 C C . GLY A 1 93 ? -9.100 9.573 19.592 1.00 64.56 93 GLY A C 1
ATOM 736 O O . GLY A 1 93 ? -8.157 9.993 20.261 1.00 64.56 93 GLY A O 1
ATOM 737 N N . ALA A 1 94 ? -9.188 8.313 19.166 1.00 85.19 94 ALA A N 1
ATOM 738 C CA . ALA A 1 94 ? -8.047 7.414 19.291 1.00 85.19 94 ALA A CA 1
ATOM 739 C C . ALA A 1 94 ? -6.857 8.027 18.534 1.00 85.19 94 ALA A C 1
ATOM 741 O O . ALA A 1 94 ? -7.058 8.748 17.558 1.00 85.19 94 ALA A O 1
ATOM 742 N N . THR A 1 95 ? -5.615 7.748 18.919 1.00 92.50 95 THR A N 1
ATOM 743 C CA . THR A 1 95 ? -4.484 8.184 18.087 1.00 92.50 95 THR A CA 1
ATOM 744 C C . THR A 1 95 ? -4.527 7.468 16.737 1.00 92.50 95 THR A C 1
ATOM 746 O O . THR A 1 95 ? -4.305 8.095 15.706 1.00 92.50 95 THR A O 1
ATOM 749 N N . TRP A 1 96 ? -4.920 6.189 16.732 1.00 97.75 96 TRP A N 1
ATOM 750 C CA . TRP A 1 96 ? -5.005 5.370 15.525 1.00 97.75 96 TRP A CA 1
ATOM 751 C C . TRP A 1 96 ? -6.343 4.643 15.374 1.00 97.75 96 TRP A C 1
ATOM 753 O O . TRP A 1 96 ? -6.875 4.074 16.328 1.00 97.75 96 TRP A O 1
ATOM 763 N N . THR A 1 97 ? -6.833 4.571 14.137 1.00 98.25 97 THR A N 1
ATOM 764 C CA . THR A 1 97 ? -7.796 3.553 13.701 1.00 98.25 97 THR A CA 1
ATOM 765 C C . THR A 1 97 ? -7.168 2.740 12.574 1.00 98.25 97 THR A C 1
ATOM 767 O O . THR A 1 97 ? -6.919 3.252 11.481 1.00 98.25 97 THR A O 1
ATOM 770 N N . VAL A 1 98 ? -6.921 1.460 12.849 1.00 98.81 98 VAL A N 1
ATOM 771 C CA . VAL A 1 98 ? -6.463 0.468 11.873 1.00 98.81 98 VAL A CA 1
ATOM 772 C C . VAL A 1 98 ? -7.687 -0.218 11.274 1.00 98.81 98 VAL A C 1
ATOM 774 O O . VAL A 1 98 ? -8.487 -0.825 11.987 1.00 98.81 98 VAL A O 1
ATOM 777 N N . MET A 1 99 ? -7.838 -0.097 9.961 1.00 98.88 99 MET A N 1
ATOM 778 C CA . MET A 1 99 ? -8.915 -0.673 9.164 1.00 98.88 99 MET A CA 1
ATOM 779 C C . MET A 1 99 ? -8.344 -1.801 8.311 1.00 98.88 99 MET A C 1
ATOM 781 O O . MET A 1 99 ? -7.546 -1.525 7.422 1.00 98.88 99 MET A O 1
ATOM 785 N N . VAL A 1 100 ? -8.769 -3.045 8.524 1.00 98.88 100 VAL A N 1
ATOM 786 C CA . VAL A 1 100 ? -8.385 -4.167 7.651 1.00 98.88 100 VAL A CA 1
ATOM 787 C C . VAL A 1 100 ? -9.574 -4.559 6.777 1.00 98.88 100 VAL A C 1
ATOM 789 O O . VAL A 1 100 ? -10.638 -4.948 7.268 1.00 98.88 100 VAL A O 1
ATOM 792 N N . TYR A 1 101 ? -9.409 -4.411 5.467 1.00 98.81 101 TYR A N 1
ATOM 793 C CA . TYR A 1 101 ? -10.365 -4.853 4.459 1.00 98.81 101 TYR A CA 1
ATOM 794 C C . TYR A 1 101 ? -9.955 -6.260 4.022 1.00 98.81 101 TYR A C 1
ATOM 796 O O . TYR A 1 101 ? -9.034 -6.432 3.225 1.00 98.81 101 TYR A O 1
ATOM 804 N N . LEU A 1 102 ? -10.585 -7.250 4.652 1.00 97.88 102 LEU A N 1
ATOM 805 C CA . LEU A 1 102 ? -10.102 -8.621 4.757 1.00 97.88 102 LEU A CA 1
ATOM 806 C C . LEU A 1 102 ? -10.965 -9.548 3.901 1.00 97.88 102 LEU A C 1
ATOM 808 O O . LEU A 1 102 ? -11.896 -10.196 4.382 1.00 97.88 102 LEU A O 1
ATOM 812 N N . ASP A 1 103 ? -10.692 -9.561 2.602 1.00 96.75 103 ASP A N 1
ATOM 813 C CA . ASP A 1 103 ? -11.437 -10.387 1.660 1.00 96.75 103 ASP A CA 1
ATOM 814 C C . ASP A 1 103 ? -10.859 -11.810 1.600 1.00 96.75 103 ASP A C 1
ATOM 816 O O . ASP A 1 103 ? -9.849 -12.077 0.947 1.00 96.75 103 ASP A O 1
ATOM 820 N N . GLY A 1 104 ? -11.521 -12.727 2.308 1.00 94.38 104 GLY A N 1
ATOM 821 C CA . GLY A 1 104 ? -11.282 -14.164 2.267 1.00 94.38 104 GLY A CA 1
ATOM 822 C C . GLY A 1 104 ? -12.277 -14.925 1.383 1.00 94.38 104 GLY A C 1
ATOM 823 O O . GLY A 1 104 ? -12.421 -16.141 1.567 1.00 94.38 104 GLY A O 1
ATOM 824 N N . ASP A 1 105 ? -12.998 -14.272 0.463 1.00 93.06 105 ASP A N 1
ATOM 825 C CA . ASP A 1 105 ? -13.846 -14.948 -0.528 1.00 93.06 105 ASP A CA 1
ATOM 826 C C . ASP A 1 105 ? -13.035 -15.500 -1.708 1.00 93.06 105 ASP A C 1
ATOM 828 O O . ASP A 1 105 ? -13.260 -15.186 -2.868 1.00 93.06 105 ASP A O 1
ATOM 832 N N . ASN A 1 106 ? -12.039 -16.334 -1.416 1.00 91.75 106 ASN A N 1
ATOM 833 C CA . ASN A 1 106 ? -11.205 -16.997 -2.418 1.00 91.75 106 ASN A CA 1
ATOM 834 C C . ASN A 1 106 ? -10.398 -18.134 -1.762 1.00 91.75 106 ASN A C 1
ATOM 836 O O . ASN A 1 106 ? -10.662 -18.573 -0.637 1.00 91.75 106 ASN A O 1
ATOM 840 N N . ASN A 1 107 ? -9.369 -18.636 -2.448 1.00 91.50 107 ASN A N 1
ATOM 841 C CA . ASN A 1 107 ? -8.498 -19.693 -1.930 1.00 91.50 107 ASN A CA 1
ATOM 842 C C . ASN A 1 107 ? -7.615 -19.299 -0.721 1.00 91.50 107 ASN A C 1
ATOM 844 O O . ASN A 1 107 ? -6.862 -20.157 -0.251 1.00 91.50 107 ASN A O 1
ATOM 848 N N . LEU A 1 108 ? -7.656 -18.047 -0.254 1.00 92.62 108 LEU A N 1
ATOM 849 C CA . LEU A 1 108 ? -7.006 -17.573 0.970 1.00 92.62 108 LEU A CA 1
ATOM 850 C C . LEU A 1 108 ? -7.939 -17.617 2.198 1.00 92.62 108 LEU A C 1
ATOM 852 O O . LEU A 1 108 ? -7.497 -17.300 3.294 1.00 92.62 108 LEU A O 1
ATOM 856 N N . TYR A 1 109 ? -9.192 -18.071 2.053 1.00 91.88 109 TYR A N 1
ATOM 857 C CA . TYR A 1 109 ? -10.206 -18.165 3.120 1.00 91.88 109 TYR A CA 1
ATOM 858 C C . TYR A 1 109 ? -9.678 -18.599 4.503 1.00 91.88 109 TYR A C 1
ATOM 860 O O . TYR A 1 109 ? -10.015 -17.980 5.506 1.00 91.88 109 TYR A O 1
ATOM 868 N N . ASP A 1 110 ? -8.876 -19.671 4.582 1.00 91.56 110 ASP A N 1
ATOM 869 C CA . ASP A 1 110 ? -8.379 -20.191 5.868 1.00 91.56 110 ASP A CA 1
ATOM 870 C C . ASP A 1 110 ? -7.363 -19.243 6.540 1.00 91.56 110 ASP A C 1
ATOM 872 O O . ASP A 1 110 ? -7.215 -19.296 7.758 1.00 91.56 110 ASP A O 1
ATOM 876 N N . LEU A 1 111 ? -6.681 -18.397 5.761 1.00 93.81 111 LEU A N 1
ATOM 877 C CA . LEU A 1 111 ? -5.642 -17.459 6.201 1.00 93.81 111 LEU A CA 1
ATOM 878 C C . LEU A 1 111 ? -6.280 -16.189 6.780 1.00 93.81 111 LEU A C 1
ATOM 880 O O . LEU A 1 111 ? -5.967 -15.828 7.904 1.00 93.81 111 LEU A O 1
ATOM 884 N N . ALA A 1 112 ? -7.322 -15.646 6.139 1.00 94.12 112 ALA A N 1
ATOM 885 C CA . ALA A 1 112 ? -8.104 -14.525 6.680 1.00 94.12 112 ALA A CA 1
ATOM 886 C C . ALA A 1 112 ? -8.627 -14.777 8.117 1.00 94.12 112 ALA A C 1
ATOM 888 O O . ALA A 1 112 ? -8.752 -13.857 8.925 1.00 94.12 112 ALA A O 1
ATOM 889 N N . TRP A 1 113 ? -8.919 -16.036 8.475 1.00 91.75 113 TRP A N 1
ATOM 890 C CA . TRP A 1 113 ? -9.310 -16.404 9.844 1.00 91.75 113 TRP A CA 1
ATOM 891 C C . TRP A 1 113 ? -8.145 -16.556 10.826 1.00 91.75 113 TRP A C 1
ATOM 893 O O . TRP A 1 113 ? -8.382 -16.469 12.033 1.00 91.75 113 TRP A O 1
ATOM 903 N N . LEU A 1 114 ? -6.927 -16.817 10.347 1.00 92.62 114 LEU A N 1
ATOM 904 C CA . LEU A 1 114 ? -5.720 -16.787 11.174 1.00 92.62 114 LEU A CA 1
ATOM 905 C C . LEU A 1 114 ? -5.361 -15.341 11.505 1.00 92.62 114 LEU A C 1
ATOM 907 O O . LEU A 1 114 ? -5.209 -15.033 12.680 1.00 92.62 114 LEU A O 1
ATOM 911 N N . ASP A 1 115 ? -5.379 -14.462 10.510 1.00 95.69 115 ASP A N 1
ATOM 912 C CA . ASP A 1 115 ? -4.942 -13.072 10.633 1.00 95.69 115 ASP A CA 1
ATOM 913 C C . ASP A 1 115 ? -5.936 -12.260 11.485 1.00 95.69 115 ASP A C 1
ATOM 915 O O . ASP A 1 115 ? -5.541 -11.520 12.387 1.00 95.69 115 ASP A O 1
ATOM 919 N N . LEU A 1 1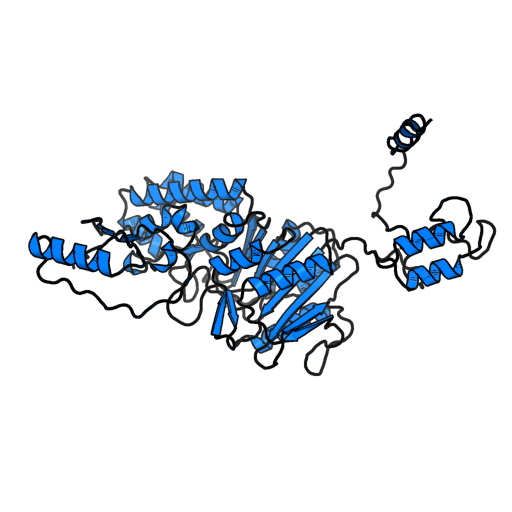16 ? -7.253 -12.494 11.335 1.00 94.69 116 LEU A N 1
ATOM 920 C CA . LEU A 1 116 ? -8.236 -12.002 12.316 1.00 94.69 116 LEU A CA 1
ATOM 921 C C . LEU A 1 116 ? -7.940 -12.550 13.725 1.00 94.69 116 LEU A C 1
ATOM 923 O O . LEU A 1 116 ? -8.119 -11.845 14.713 1.00 94.69 116 LEU A O 1
ATOM 927 N N . GLY A 1 117 ? -7.474 -13.795 13.835 1.00 93.50 117 GLY A N 1
ATOM 928 C CA . GLY A 1 117 ? -7.086 -14.410 15.103 1.00 93.50 117 GLY A CA 1
ATOM 929 C C . GLY A 1 117 ? -5.819 -13.831 15.739 1.00 93.50 117 GLY A C 1
ATOM 930 O O . GLY A 1 117 ? -5.718 -13.838 16.969 1.00 93.50 117 GLY A O 1
ATOM 931 N N . GLU A 1 118 ? -4.896 -13.308 14.933 1.00 95.19 118 GLU A N 1
ATOM 932 C CA . GLU A 1 118 ? -3.716 -12.551 15.361 1.00 95.19 118 GLU A CA 1
ATOM 933 C C . GLU A 1 118 ? -4.120 -11.168 15.879 1.00 95.19 118 GLU A C 1
ATOM 935 O O . GLU A 1 118 ? -3.779 -10.820 17.012 1.00 95.19 118 GLU A O 1
ATOM 940 N N . MET A 1 119 ? -4.960 -10.434 15.138 1.00 96.50 119 MET A N 1
ATOM 941 C CA . MET A 1 119 ? -5.552 -9.170 15.607 1.00 96.50 119 MET A CA 1
ATOM 942 C C . MET A 1 119 ? -6.306 -9.354 16.938 1.00 96.50 119 MET A C 1
ATOM 944 O O . MET A 1 119 ? -6.136 -8.575 17.879 1.00 96.50 119 MET A O 1
ATOM 948 N N . GLU A 1 120 ? -7.091 -10.429 17.052 1.00 92.94 120 GLU A N 1
ATOM 949 C CA . GLU A 1 120 ? -7.828 -10.841 18.259 1.00 92.94 120 GLU A CA 1
ATOM 950 C C . GLU A 1 120 ? -6.932 -11.389 19.384 1.00 92.94 120 GLU A C 1
ATOM 952 O O . GLU A 1 120 ? -7.412 -11.676 20.482 1.00 92.94 120 GLU A O 1
ATOM 957 N N . SER A 1 121 ? -5.627 -11.550 19.159 1.00 92.75 121 SER A N 1
ATOM 958 C CA . SER A 1 121 ? -4.674 -11.824 20.240 1.00 92.75 121 SER A CA 1
ATOM 959 C C . SER A 1 121 ? -4.211 -10.546 20.959 1.00 92.75 121 SER A C 1
ATOM 961 O O . SER A 1 121 ? -3.777 -10.626 22.112 1.00 92.75 121 SER A O 1
ATOM 963 N N . VAL A 1 122 ? -4.364 -9.383 20.307 1.00 94.25 122 VAL A N 1
ATOM 964 C CA . VAL A 1 122 ? -3.966 -8.056 20.806 1.00 94.25 122 VAL A CA 1
ATOM 965 C C . VAL A 1 122 ? -5.179 -7.251 21.281 1.00 94.25 122 VAL A C 1
ATOM 967 O O . VAL A 1 122 ? -5.237 -6.869 22.450 1.00 94.25 122 VAL A O 1
ATOM 970 N N . GLY A 1 123 ? -6.165 -7.038 20.401 1.00 92.25 123 GLY A N 1
ATOM 971 C CA . GLY A 1 123 ? -7.368 -6.248 20.687 1.00 92.25 123 GLY A CA 1
ATOM 972 C C . GLY A 1 123 ? -7.173 -4.722 20.691 1.00 92.25 123 GLY A C 1
ATOM 973 O O . GLY A 1 123 ? -6.071 -4.195 20.836 1.00 92.25 123 GLY A O 1
ATOM 974 N N . SER A 1 124 ? -8.281 -3.997 20.520 1.00 92.88 124 SER A N 1
ATOM 975 C CA . SER A 1 124 ? -8.342 -2.528 20.551 1.00 92.88 124 SER A CA 1
ATOM 976 C C . SER A 1 124 ? -8.142 -1.966 21.963 1.00 92.88 124 SER A C 1
ATOM 978 O O . SER A 1 124 ? -8.520 -2.581 22.962 1.00 92.88 124 SER A O 1
ATOM 980 N N . THR A 1 125 ? -7.633 -0.738 22.045 1.00 87.69 125 THR A N 1
ATOM 981 C CA . THR A 1 125 ? -7.465 0.035 23.287 1.00 87.69 125 THR A CA 1
ATOM 982 C C . THR A 1 125 ? -8.260 1.348 23.224 1.00 87.69 125 THR A C 1
ATOM 984 O O . THR A 1 125 ? -8.982 1.598 22.262 1.00 87.69 125 THR A O 1
ATOM 987 N N . GLY A 1 126 ? -8.150 2.209 24.244 1.00 81.44 126 GLY A N 1
ATOM 988 C CA . GLY A 1 126 ? -8.711 3.569 24.180 1.00 81.44 126 GLY A CA 1
ATOM 989 C C . GLY A 1 126 ? -7.994 4.485 23.175 1.00 81.44 126 GLY A C 1
ATOM 990 O O . GLY A 1 126 ? -8.598 5.421 22.665 1.00 81.44 126 GLY A O 1
ATOM 991 N N . GLU A 1 127 ? -6.726 4.196 22.856 1.00 88.12 127 GLU A N 1
ATOM 992 C CA . GLU A 1 127 ? -5.884 5.009 21.963 1.00 88.12 127 GLU A CA 1
ATOM 993 C C . GLU A 1 127 ? -5.692 4.373 20.567 1.00 88.12 127 GLU A C 1
ATOM 995 O O . GLU A 1 127 ? -5.178 5.033 19.664 1.00 88.12 127 GLU A O 1
ATOM 1000 N N . VAL A 1 128 ? -6.112 3.115 20.363 1.00 95.50 128 VAL A N 1
ATOM 1001 C CA . VAL A 1 128 ? -6.005 2.383 19.086 1.00 95.50 128 VAL A CA 1
ATOM 1002 C C . VAL A 1 128 ? -7.271 1.562 18.831 1.00 95.50 128 VAL A C 1
ATOM 1004 O O . VAL A 1 128 ? -7.518 0.579 19.531 1.00 95.50 128 VAL A O 1
ATOM 1007 N N . ASN A 1 129 ? -8.047 1.907 17.801 1.00 97.06 129 ASN A N 1
ATOM 1008 C CA . ASN A 1 129 ? -9.128 1.051 17.305 1.00 97.06 129 ASN A CA 1
ATOM 1009 C C . ASN A 1 129 ? -8.586 0.073 16.252 1.00 97.06 129 ASN A C 1
ATOM 1011 O O . ASN A 1 129 ? -7.867 0.485 15.343 1.00 97.06 129 ASN A O 1
ATOM 1015 N N . ILE A 1 130 ? -9.001 -1.191 16.316 1.00 98.50 130 ILE A N 1
ATOM 1016 C CA . ILE A 1 130 ? -8.780 -2.199 15.273 1.00 98.50 130 ILE A CA 1
ATOM 1017 C C . ILE A 1 130 ? -10.152 -2.642 14.765 1.00 98.50 130 ILE A C 1
ATOM 1019 O O . ILE A 1 130 ? -10.965 -3.199 15.511 1.00 98.50 130 ILE A O 1
ATOM 1023 N N . VAL A 1 131 ? -10.429 -2.367 13.491 1.00 98.62 131 VAL A N 1
ATOM 1024 C CA . VAL A 1 131 ? -11.700 -2.701 12.843 1.00 98.62 131 VAL A CA 1
ATOM 1025 C C . VAL A 1 131 ? -11.472 -3.456 11.548 1.00 98.62 131 VAL A C 1
ATOM 1027 O O . VAL A 1 131 ? -10.601 -3.116 10.751 1.00 98.62 131 VAL A O 1
ATOM 1030 N N . VAL A 1 132 ? -12.290 -4.479 11.321 1.00 98.69 132 VAL A N 1
ATOM 1031 C CA . VAL A 1 132 ? -12.136 -5.388 10.181 1.00 98.69 132 VAL A CA 1
ATOM 1032 C C . VAL A 1 132 ? -13.464 -5.497 9.453 1.00 98.69 132 VAL A C 1
ATOM 1034 O O . VAL A 1 132 ? -14.489 -5.703 10.105 1.00 98.69 132 VAL A O 1
ATOM 1037 N N . GLN A 1 133 ? -13.469 -5.393 8.124 1.00 98.50 133 GLN A N 1
ATOM 1038 C CA . GLN A 1 133 ? -14.563 -5.924 7.311 1.00 98.50 133 GLN A CA 1
ATOM 1039 C C . GLN A 1 133 ? -14.082 -7.210 6.654 1.00 98.50 133 GLN A C 1
ATOM 1041 O O . GLN A 1 133 ? -13.197 -7.162 5.807 1.00 98.50 133 GLN A O 1
ATOM 1046 N N . LEU A 1 134 ? -14.670 -8.333 7.063 1.00 96.88 134 LEU A N 1
ATOM 1047 C CA . LEU A 1 134 ? -14.302 -9.668 6.610 1.00 96.88 134 LEU A CA 1
ATOM 1048 C C . LEU A 1 134 ? -15.427 -10.244 5.746 1.00 96.88 134 LEU A C 1
ATOM 1050 O O . LEU A 1 134 ? -16.563 -10.362 6.225 1.00 96.88 134 LEU A O 1
ATOM 1054 N N . ASP A 1 135 ? -15.094 -10.627 4.512 1.00 95.19 135 ASP A N 1
ATOM 1055 C CA . ASP A 1 135 ? -15.909 -11.525 3.681 1.00 95.19 135 ASP A CA 1
ATOM 1056 C C . ASP A 1 135 ? -15.230 -12.894 3.521 1.00 95.19 135 ASP A C 1
ATOM 1058 O O . ASP A 1 135 ? -14.027 -13.022 3.756 1.00 95.19 135 ASP A O 1
ATOM 1062 N N . SER A 1 136 ? -15.999 -13.958 3.261 1.00 87.75 136 SER A N 1
ATOM 1063 C CA . SER A 1 136 ? -15.468 -15.317 3.385 1.00 87.75 136 SER A CA 1
ATOM 1064 C C . SER A 1 136 ? -16.224 -16.369 2.569 1.00 87.75 136 SER A C 1
ATOM 1066 O O . SER A 1 136 ? -17.405 -16.632 2.808 1.00 87.75 136 SER A O 1
ATOM 1068 N N . TYR A 1 137 ? -15.475 -17.121 1.761 1.00 84.00 137 TYR A N 1
ATOM 1069 C CA . TYR A 1 137 ? -15.936 -18.101 0.762 1.00 84.00 137 TYR A CA 1
ATOM 1070 C C . TYR A 1 137 ? -17.005 -19.125 1.175 1.00 84.00 137 TYR A C 1
ATOM 1072 O O . TYR A 1 137 ? -17.666 -19.738 0.333 1.00 84.00 137 TYR A O 1
ATOM 1080 N N . SER A 1 138 ? -17.176 -19.396 2.472 1.00 74.06 138 SER A N 1
ATOM 1081 C CA . SER A 1 138 ? -18.116 -20.420 2.950 1.00 74.06 138 SER A CA 1
ATOM 1082 C C . SER A 1 138 ? -19.327 -19.891 3.727 1.00 74.06 138 SER A C 1
ATOM 1084 O O . SER A 1 138 ? -20.113 -20.698 4.239 1.00 74.06 138 SER A O 1
ATOM 1086 N N . ASN A 1 139 ? -19.522 -18.569 3.799 1.00 71.06 139 ASN A N 1
ATOM 1087 C CA . ASN A 1 139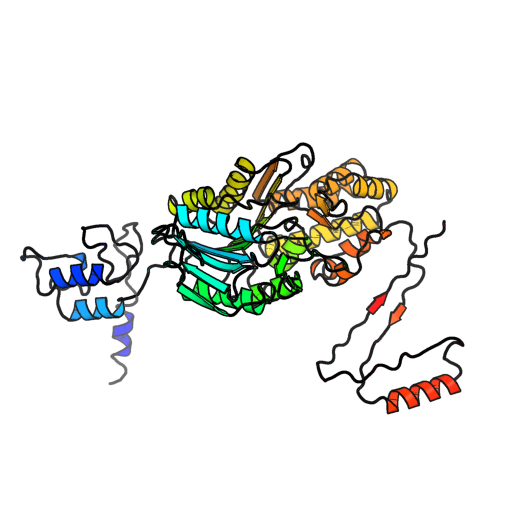 ? -20.552 -17.933 4.622 1.00 71.06 139 ASN A CA 1
ATOM 1088 C C . ASN A 1 139 ? -21.366 -16.904 3.823 1.00 71.06 139 ASN A C 1
ATOM 1090 O O . ASN A 1 139 ? -20.747 -16.030 3.250 1.00 71.06 139 ASN A O 1
ATOM 1094 N N . PRO A 1 140 ? -22.715 -16.942 3.829 1.00 69.31 140 PRO A N 1
ATOM 1095 C CA . PRO A 1 140 ? -23.561 -16.008 3.069 1.00 69.31 140 PRO A CA 1
ATOM 1096 C C . PRO A 1 140 ? -23.669 -14.585 3.671 1.00 69.31 140 PRO A C 1
ATOM 1098 O O . PRO A 1 140 ? -24.772 -14.013 3.708 1.00 69.31 140 PRO A O 1
ATOM 1101 N N . GLY A 1 141 ? -22.583 -14.034 4.215 1.00 84.94 141 GLY A N 1
ATOM 1102 C CA . GLY A 1 141 ? -22.553 -12.626 4.591 1.00 84.94 141 GLY A CA 1
ATOM 1103 C C . GLY A 1 141 ? -21.204 -12.093 5.055 1.00 84.94 141 GLY A C 1
ATOM 1104 O O . GLY A 1 141 ? -20.465 -12.770 5.765 1.00 84.94 141 GLY A O 1
ATOM 1105 N N . THR A 1 142 ? -20.981 -10.815 4.756 1.00 95.06 142 THR A N 1
ATOM 1106 C CA . THR A 1 142 ? -19.861 -10.001 5.237 1.00 95.06 142 THR A CA 1
ATOM 1107 C C . THR A 1 142 ? -20.100 -9.510 6.666 1.00 95.06 142 THR A C 1
ATOM 1109 O O . THR A 1 142 ? -21.217 -9.112 7.034 1.00 95.06 142 THR A O 1
ATOM 1112 N N . TYR A 1 143 ? -19.046 -9.447 7.476 1.00 95.38 143 TYR A N 1
ATOM 1113 C CA . TYR A 1 143 ? -19.108 -8.977 8.864 1.00 95.38 143 TYR A CA 1
ATOM 1114 C C . TYR A 1 143 ? -18.183 -7.798 9.098 1.00 95.38 143 TYR A C 1
ATOM 1116 O O . TYR A 1 143 ? -17.097 -7.729 8.531 1.00 95.38 143 TYR A O 1
ATOM 1124 N N . ARG A 1 144 ? -18.597 -6.895 9.989 1.00 97.25 144 ARG A N 1
ATOM 1125 C CA . ARG A 1 144 ? -17.719 -5.869 10.546 1.00 97.25 144 ARG A CA 1
ATOM 1126 C C . ARG A 1 144 ? -17.449 -6.152 12.007 1.00 97.25 144 ARG A C 1
ATOM 1128 O O . ARG A 1 144 ? -18.394 -6.284 12.791 1.00 97.25 144 ARG A O 1
ATOM 1135 N N . TYR A 1 145 ? -16.170 -6.205 12.338 1.00 95.56 145 TYR A N 1
ATOM 1136 C CA . TYR A 1 145 ? -15.643 -6.447 13.668 1.00 95.56 145 TYR A CA 1
ATOM 1137 C C . TYR A 1 145 ? -15.101 -5.151 14.271 1.00 95.56 145 TYR A C 1
ATOM 1139 O O . TYR A 1 145 ? -14.525 -4.321 13.565 1.00 95.56 145 TYR A O 1
ATOM 1147 N N . TYR A 1 146 ? -15.264 -5.009 15.581 1.00 96.06 146 TYR A N 1
ATOM 1148 C CA . TYR A 1 146 ? -14.419 -4.166 16.420 1.00 96.06 146 TYR A CA 1
ATOM 1149 C C . TYR A 1 146 ? -13.660 -5.110 17.340 1.00 96.06 146 TYR A C 1
ATOM 1151 O O . TYR A 1 146 ? -14.253 -5.660 18.265 1.00 96.06 146 TYR A O 1
ATOM 1159 N N . VAL A 1 147 ? -12.390 -5.341 17.025 1.00 94.00 147 VAL A N 1
ATOM 1160 C CA . VAL A 1 147 ? -11.582 -6.408 17.621 1.00 94.00 147 VAL A CA 1
ATOM 1161 C C . VAL A 1 147 ? -11.231 -6.021 19.053 1.00 94.00 147 VAL A C 1
ATOM 1163 O O . VAL A 1 147 ? -10.554 -5.018 19.275 1.00 94.00 147 VAL A O 1
ATOM 1166 N N . THR A 1 148 ? -11.702 -6.780 20.039 1.00 87.88 148 THR A N 1
ATOM 1167 C CA . THR A 1 148 ? -11.517 -6.502 21.474 1.00 87.88 148 THR A CA 1
ATOM 1168 C C . THR A 1 148 ? -10.479 -7.403 22.132 1.00 87.88 148 THR A C 1
ATOM 1170 O O . THR A 1 148 ? -9.973 -7.050 23.196 1.00 87.88 148 THR A O 1
ATOM 1173 N N . GLY A 1 149 ? -10.179 -8.568 21.544 1.00 81.88 149 GLY A N 1
ATOM 1174 C CA . GLY A 1 149 ? -9.277 -9.566 22.124 1.00 81.88 149 GLY A CA 1
ATOM 1175 C C . GLY A 1 149 ? -9.803 -10.242 23.400 1.00 81.88 149 GLY A C 1
ATOM 1176 O O . GLY A 1 149 ? -9.043 -10.875 24.138 1.00 81.88 149 GLY A O 1
ATOM 1177 N N . VAL A 1 150 ? -11.101 -10.110 23.707 1.00 67.69 150 VAL A N 1
ATOM 1178 C CA . VAL A 1 150 ? -11.686 -10.599 24.970 1.00 67.69 150 VAL A CA 1
ATOM 1179 C C . VAL A 1 150 ? -12.074 -12.083 24.917 1.00 67.69 150 VAL A C 1
ATOM 1181 O O . VAL A 1 150 ? -11.971 -12.772 25.938 1.00 67.69 150 VAL A O 1
ATOM 1184 N N . GLU A 1 151 ? -12.514 -12.610 23.768 1.00 64.75 151 GLU A N 1
ATOM 1185 C CA . GLU A 1 151 ? -12.945 -14.011 23.647 1.00 64.75 151 GLU A CA 1
ATOM 1186 C C . GLU A 1 151 ? -12.592 -14.638 22.287 1.00 64.75 151 GLU A C 1
ATOM 1188 O O . GLU A 1 151 ? -13.286 -14.447 21.289 1.00 64.75 151 GLU A O 1
ATOM 1193 N N . GLN A 1 152 ? -11.559 -15.492 22.262 1.00 64.12 152 GLN A N 1
ATOM 1194 C CA . GLN A 1 152 ? -11.230 -16.271 21.065 1.00 64.12 152 GLN A CA 1
ATOM 1195 C C . GLN A 1 152 ? -12.365 -17.244 20.704 1.00 64.12 152 GLN A C 1
ATOM 1197 O O . GLN A 1 152 ? -12.603 -18.251 21.383 1.00 64.12 152 GLN A O 1
ATOM 1202 N N . GLY A 1 153 ? -13.073 -16.941 19.613 1.00 60.16 153 GLY A N 1
ATOM 1203 C CA . GLY A 1 153 ? -14.211 -17.728 19.153 1.00 60.16 153 GLY A CA 1
ATOM 1204 C C . GLY A 1 153 ? -13.805 -19.140 18.724 1.00 60.16 153 GLY A C 1
ATOM 1205 O O . GLY A 1 153 ? -12.886 -19.326 17.939 1.00 60.16 153 GLY A O 1
ATOM 1206 N N . SER A 1 154 ? -14.536 -20.157 19.188 1.00 65.44 154 SER A N 1
ATOM 1207 C CA . SER A 1 154 ? -14.330 -21.566 18.784 1.00 65.44 154 SER A CA 1
ATOM 1208 C C . SER A 1 154 ? -15.440 -22.120 17.883 1.00 65.44 154 SER A C 1
ATOM 1210 O O . SER A 1 154 ? -15.451 -23.305 17.540 1.00 65.44 154 SER A O 1
ATOM 1212 N N . THR A 1 155 ? -16.394 -21.270 17.502 1.00 68.50 155 THR A N 1
ATOM 1213 C CA . THR A 1 155 ? -17.539 -21.600 16.648 1.00 68.50 155 THR A CA 1
ATOM 1214 C C . THR A 1 155 ? -17.791 -20.476 15.663 1.00 68.50 155 THR A C 1
ATOM 1216 O O . THR A 1 155 ? -17.670 -19.316 16.029 1.00 68.50 155 THR A O 1
ATOM 1219 N N . PHE A 1 156 ? -18.191 -20.846 14.452 1.00 68.25 156 PHE A N 1
ATOM 1220 C CA . PHE A 1 156 ? -18.386 -19.946 13.322 1.00 68.25 156 PHE A CA 1
ATOM 1221 C C . PHE A 1 156 ? -19.714 -19.146 13.385 1.00 68.25 156 PHE A C 1
ATOM 1223 O O . PHE A 1 156 ? -20.728 -19.743 13.774 1.00 68.25 156 PHE A O 1
ATOM 1230 N N . PRO A 1 157 ? -19.760 -17.864 12.956 1.00 71.69 157 PRO A N 1
ATOM 1231 C CA . PRO A 1 157 ? -18.618 -17.020 12.581 1.00 71.69 157 PRO A CA 1
ATOM 1232 C C . PRO A 1 157 ? -17.704 -16.792 13.789 1.00 71.69 157 PRO A C 1
ATOM 1234 O O . PRO A 1 157 ? -18.191 -16.629 14.910 1.00 71.69 157 PRO A O 1
ATOM 1237 N N . TYR A 1 158 ? -16.388 -16.846 13.575 1.00 78.75 158 TYR A N 1
ATOM 1238 C CA . TYR A 1 158 ? -15.433 -16.691 14.671 1.00 78.75 158 TYR A CA 1
ATOM 1239 C C . TYR A 1 158 ? -15.530 -15.281 15.277 1.00 78.75 158 TYR A C 1
ATOM 1241 O O . TYR A 1 158 ? -16.010 -14.352 14.625 1.00 78.75 158 TYR A O 1
ATOM 1249 N N . TYR A 1 159 ? -15.131 -15.156 16.547 1.00 83.31 159 TYR A N 1
ATOM 1250 C CA . TYR A 1 159 ? -15.145 -13.899 17.315 1.00 83.31 159 TYR A CA 1
ATOM 1251 C C . TYR A 1 159 ? -16.520 -13.195 17.316 1.00 83.31 159 TYR A C 1
ATOM 1253 O O . TYR A 1 159 ? -16.640 -11.979 17.249 1.00 83.31 159 TYR A O 1
ATOM 1261 N N . SER A 1 160 ? -17.613 -13.968 17.392 1.00 85.00 160 SER A N 1
ATOM 1262 C CA . SER A 1 160 ? -18.982 -13.451 17.215 1.00 85.00 160 SER A CA 1
ATOM 1263 C C . SER A 1 160 ? -19.450 -12.394 18.230 1.00 85.00 160 SER A C 1
ATOM 1265 O O . SER A 1 160 ? -20.522 -11.822 18.040 1.00 85.00 160 SER A O 1
ATOM 1267 N N . ALA A 1 161 ? -18.713 -12.186 19.326 1.00 84.19 161 ALA A N 1
ATOM 1268 C CA . ALA A 1 161 ? -18.978 -11.120 20.294 1.00 84.19 161 ALA A CA 1
ATOM 1269 C C . ALA A 1 161 ? -18.556 -9.733 19.766 1.00 84.19 161 ALA A C 1
ATOM 1271 O O . ALA A 1 161 ? -19.156 -8.728 20.145 1.00 84.19 161 ALA A O 1
ATOM 1272 N N . ASP A 1 162 ? -17.598 -9.718 18.842 1.00 89.25 162 ASP A N 1
ATOM 1273 C CA . ASP A 1 162 ? -16.887 -8.540 18.344 1.00 89.25 162 ASP A CA 1
ATOM 1274 C C . ASP A 1 162 ? -17.493 -8.053 17.013 1.00 89.25 162 ASP A C 1
ATOM 1276 O O . ASP A 1 162 ? -17.209 -6.954 16.538 1.00 89.25 162 ASP A O 1
ATOM 1280 N N . ILE A 1 163 ? -18.422 -8.837 16.444 1.00 91.06 163 ILE A N 1
ATOM 1281 C CA . ILE A 1 163 ? -19.263 -8.464 15.301 1.00 91.06 163 ILE A CA 1
ATOM 1282 C C . ILE A 1 163 ? -20.206 -7.322 15.706 1.00 91.06 163 ILE A C 1
ATOM 1284 O O . ILE A 1 163 ? -21.251 -7.524 16.332 1.00 91.06 163 ILE A O 1
ATOM 1288 N N . VAL A 1 164 ? -19.870 -6.115 15.262 1.00 91.88 164 VAL A N 1
ATOM 1289 C CA . VAL A 1 164 ? -20.655 -4.888 15.462 1.00 91.88 164 VAL A CA 1
ATOM 1290 C C . VAL A 1 164 ? -21.662 -4.637 14.336 1.00 91.88 164 VAL A C 1
ATOM 1292 O O . VAL A 1 164 ? -22.668 -3.955 14.547 1.00 91.88 164 VAL A O 1
ATOM 1295 N N . GLN A 1 165 ? -21.452 -5.219 13.150 1.00 93.19 165 GLN A N 1
ATOM 1296 C CA . GLN A 1 165 ? -22.419 -5.186 12.050 1.00 93.19 165 GLN A CA 1
ATOM 1297 C C . GLN A 1 165 ? -22.372 -6.477 11.221 1.00 93.19 165 GLN A C 1
ATOM 1299 O O . GLN A 1 165 ? -21.305 -6.987 10.897 1.00 93.19 165 GLN A O 1
ATOM 1304 N N . THR A 1 166 ? -23.541 -6.985 10.831 1.00 93.94 166 THR A N 1
ATOM 1305 C CA . THR A 1 166 ? -23.682 -8.064 9.840 1.00 93.94 166 THR A CA 1
ATOM 1306 C C . THR A 1 166 ? -24.336 -7.504 8.587 1.00 93.94 166 THR A C 1
ATOM 1308 O O . THR A 1 166 ? -25.381 -6.850 8.676 1.00 93.94 166 THR A O 1
ATOM 1311 N N . LEU A 1 167 ? -23.730 -7.761 7.433 1.00 94.12 167 LEU A N 1
ATOM 1312 C CA . LEU A 1 167 ? -24.258 -7.435 6.114 1.00 94.12 167 LEU A CA 1
ATOM 1313 C C . LEU A 1 167 ? -24.805 -8.715 5.449 1.00 94.12 167 LEU A C 1
ATOM 1315 O O . LEU A 1 167 ? -24.709 -9.815 5.992 1.00 94.12 167 LEU A O 1
ATOM 1319 N N . SER A 1 168 ? -25.443 -8.572 4.288 1.00 93.31 168 SER A N 1
ATOM 1320 C CA . SER A 1 168 ? -25.498 -9.676 3.319 1.00 93.31 168 SER A CA 1
ATOM 1321 C C . SER A 1 168 ? -24.145 -9.801 2.620 1.00 93.31 168 SER A C 1
ATOM 1323 O O . SER A 1 168 ? -23.362 -8.860 2.722 1.00 93.31 168 SER A O 1
ATOM 1325 N N . GLU A 1 169 ? -23.928 -10.868 1.845 1.00 93.69 169 GLU A N 1
ATOM 1326 C CA . GLU A 1 169 ? -22.792 -10.969 0.909 1.00 93.69 169 GLU A CA 1
ATOM 1327 C C . GLU A 1 169 ? -22.547 -9.632 0.209 1.00 93.69 169 GLU A C 1
ATOM 1329 O O . GLU A 1 169 ? -23.504 -9.009 -0.281 1.00 93.69 169 GLU A O 1
ATOM 1334 N N . GLN A 1 170 ? -21.306 -9.165 0.223 1.00 95.75 170 GLN A N 1
ATOM 1335 C CA . GLN A 1 170 ? -20.843 -8.010 -0.532 1.00 95.75 170 GLN A CA 1
ATOM 1336 C C . GLN A 1 170 ? -19.826 -8.505 -1.552 1.00 95.75 170 GLN A C 1
ATOM 1338 O O . GLN A 1 170 ? -19.022 -9.360 -1.221 1.00 95.75 170 GLN A O 1
ATOM 1343 N N . ASN A 1 171 ? -19.836 -7.921 -2.750 1.00 95.19 171 ASN A N 1
ATOM 1344 C CA . ASN A 1 171 ? -18.686 -8.027 -3.638 1.00 95.19 171 ASN A CA 1
ATOM 1345 C C . ASN A 1 171 ? -17.586 -7.125 -3.064 1.00 95.19 171 ASN A C 1
ATOM 1347 O O . ASN A 1 171 ? -17.732 -5.900 -3.106 1.00 95.19 171 ASN A O 1
ATOM 1351 N N . MET A 1 172 ? -16.529 -7.694 -2.495 1.00 96.69 172 MET A N 1
ATOM 1352 C CA . MET A 1 172 ? -15.447 -6.923 -1.882 1.00 96.69 172 MET A CA 1
ATOM 1353 C C . MET A 1 172 ? -14.636 -6.139 -2.926 1.00 96.69 172 MET A C 1
ATOM 1355 O O . MET A 1 172 ? -14.079 -5.092 -2.587 1.00 96.69 172 MET A O 1
ATOM 1359 N N . ALA A 1 173 ? -14.652 -6.556 -4.196 1.00 94.44 173 ALA A N 1
ATOM 1360 C CA . ALA A 1 173 ? -14.059 -5.809 -5.303 1.00 94.44 173 ALA A CA 1
ATOM 1361 C C . ALA A 1 173 ? -14.856 -4.549 -5.715 1.00 94.44 173 ALA A C 1
ATOM 1363 O O . ALA A 1 173 ? -14.298 -3.670 -6.373 1.00 94.44 173 ALA A O 1
ATOM 1364 N N . ASP A 1 174 ? -16.132 -4.405 -5.318 1.00 96.50 174 ASP A N 1
ATOM 1365 C CA . ASP A 1 174 ? -16.936 -3.219 -5.658 1.00 96.50 174 ASP A CA 1
ATOM 1366 C C . ASP A 1 174 ? -16.377 -1.973 -4.934 1.00 96.50 174 ASP A C 1
ATOM 1368 O O . ASP A 1 174 ? -16.371 -1.922 -3.695 1.00 96.50 174 ASP A O 1
ATOM 1372 N N . PRO A 1 175 ? -15.971 -0.910 -5.658 1.00 96.25 175 PRO A N 1
ATOM 1373 C CA . PRO A 1 175 ? -15.407 0.294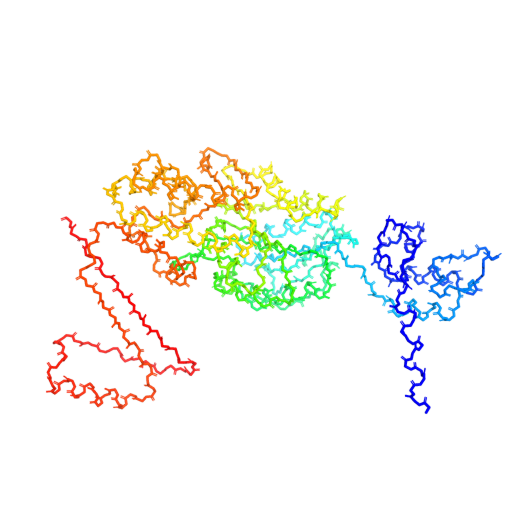 -5.047 1.00 96.25 175 PRO A CA 1
ATOM 1374 C C . PRO A 1 175 ? -16.360 0.981 -4.059 1.00 96.25 175 PRO A C 1
ATOM 1376 O O . PRO A 1 175 ? -15.919 1.634 -3.111 1.00 96.25 175 PRO A O 1
ATOM 1379 N N . ASN A 1 176 ? -17.677 0.811 -4.219 1.00 97.75 176 ASN A N 1
ATOM 1380 C CA . ASN A 1 176 ? -18.667 1.342 -3.284 1.00 97.75 176 ASN A CA 1
ATOM 1381 C C . ASN A 1 176 ? -18.662 0.594 -1.944 1.00 97.75 176 ASN A C 1
ATOM 1383 O O . ASN A 1 176 ? -19.023 1.190 -0.927 1.00 97.75 176 ASN A O 1
ATOM 1387 N N . VAL A 1 177 ? -18.275 -0.686 -1.919 1.00 98.25 177 VAL A N 1
ATOM 1388 C CA . VAL A 1 177 ? -18.175 -1.491 -0.690 1.00 98.25 177 VAL A CA 1
ATOM 1389 C C . VAL A 1 177 ? -16.939 -1.070 0.105 1.00 98.25 177 VAL A C 1
ATOM 1391 O O . VAL A 1 177 ? -17.068 -0.816 1.307 1.00 98.25 177 VAL A O 1
ATOM 1394 N N . LEU A 1 178 ? -15.801 -0.856 -0.566 1.00 98.62 178 LEU A N 1
ATOM 1395 C CA . LEU A 1 178 ? -14.595 -0.285 0.045 1.00 98.62 178 LEU A CA 1
ATOM 1396 C C . LEU A 1 178 ? -14.867 1.116 0.614 1.00 98.62 178 LEU A C 1
ATOM 1398 O O . LEU A 1 178 ? -14.662 1.354 1.807 1.00 98.62 178 LEU A O 1
ATOM 1402 N N . ALA A 1 179 ? -15.431 2.017 -0.197 1.00 98.12 179 ALA A N 1
ATOM 1403 C CA . ALA A 1 179 ? -15.825 3.350 0.256 1.00 98.12 179 ALA A CA 1
ATOM 1404 C C . ALA A 1 179 ? -16.804 3.283 1.443 1.00 98.12 179 ALA A C 1
ATOM 1406 O O . ALA A 1 179 ? -16.712 4.073 2.384 1.00 98.12 179 ALA A O 1
ATOM 1407 N N . ASN A 1 180 ? -17.755 2.340 1.442 1.00 98.31 180 ASN A N 1
ATOM 1408 C CA . ASN A 1 180 ? -18.691 2.179 2.554 1.00 98.31 180 ASN A CA 1
ATOM 1409 C C . ASN A 1 180 ? -18.012 1.690 3.839 1.00 98.31 180 ASN A C 1
ATOM 1411 O O . ASN A 1 180 ? -18.432 2.108 4.919 1.00 98.31 180 ASN A O 1
ATOM 1415 N N . PHE A 1 181 ? -16.999 0.826 3.737 1.00 98.75 181 PHE A N 1
ATOM 1416 C CA . PHE A 1 181 ? -16.219 0.372 4.885 1.00 98.75 181 PHE A CA 1
ATOM 1417 C C . PHE A 1 181 ? -15.408 1.511 5.501 1.00 98.75 181 PHE A C 1
ATOM 1419 O O . PHE A 1 181 ? -15.579 1.773 6.691 1.00 98.75 181 PHE A O 1
ATOM 1426 N N . ILE A 1 182 ? -14.620 2.234 4.697 1.00 98.69 182 ILE A N 1
ATOM 1427 C CA . ILE A 1 182 ? -13.791 3.356 5.168 1.00 98.69 182 ILE A CA 1
ATOM 1428 C C . ILE A 1 182 ? -14.672 4.403 5.864 1.00 98.69 182 ILE A C 1
ATOM 1430 O O . ILE A 1 182 ? -14.451 4.739 7.024 1.00 98.69 182 ILE A O 1
ATOM 1434 N N . ASN A 1 183 ? -15.750 4.840 5.202 1.00 96.75 183 ASN A N 1
ATOM 1435 C CA . ASN A 1 183 ? -16.695 5.814 5.759 1.00 96.75 183 ASN A CA 1
ATOM 1436 C C . ASN A 1 183 ? -17.390 5.325 7.037 1.00 96.75 183 ASN A C 1
ATOM 1438 O O . ASN A 1 183 ? -17.715 6.120 7.921 1.00 96.75 183 ASN A O 1
ATOM 1442 N N . TRP A 1 184 ? -17.669 4.024 7.143 1.00 97.50 184 TRP A N 1
ATOM 1443 C CA . TRP A 1 184 ? -18.224 3.445 8.362 1.00 97.50 184 TRP A CA 1
ATOM 1444 C C . TRP A 1 184 ? -17.194 3.438 9.494 1.00 97.50 184 TRP A C 1
ATOM 1446 O O . TRP A 1 184 ? -17.546 3.805 10.616 1.00 97.50 184 TRP A O 1
ATOM 1456 N N . ALA A 1 185 ? -15.947 3.066 9.208 1.00 97.38 185 ALA A N 1
ATOM 1457 C CA . ALA A 1 185 ? -14.879 3.009 10.192 1.00 97.38 185 ALA A CA 1
ATOM 1458 C C . ALA A 1 185 ? -14.589 4.405 10.758 1.00 97.38 185 ALA A C 1
ATOM 1460 O O . ALA A 1 185 ? -14.734 4.603 11.961 1.00 97.38 185 ALA A O 1
ATOM 1461 N N . THR A 1 186 ? -14.326 5.399 9.905 1.00 93.44 186 THR A N 1
ATOM 1462 C CA . THR A 1 186 ? -14.042 6.785 10.325 1.00 93.44 186 THR A CA 1
ATOM 1463 C C . THR A 1 186 ? -15.217 7.433 11.072 1.00 93.44 186 THR A C 1
ATOM 1465 O O . THR A 1 186 ? -15.014 8.193 12.017 1.00 93.44 186 THR A O 1
ATOM 1468 N N . THR A 1 187 ? -16.466 7.088 10.725 1.00 87.56 187 THR A N 1
ATOM 1469 C CA . THR A 1 187 ? -17.666 7.598 11.421 1.00 87.56 187 THR A CA 1
ATOM 1470 C C . THR A 1 187 ? -17.858 6.998 12.821 1.00 87.56 187 THR A C 1
ATOM 1472 O O . THR A 1 187 ? -18.341 7.693 13.716 1.00 87.56 187 THR A O 1
ATOM 1475 N N . ASN A 1 188 ? -17.566 5.707 13.016 1.00 85.88 188 ASN A N 1
ATOM 1476 C CA . ASN A 1 188 ? -17.847 5.002 14.278 1.00 85.88 188 ASN A CA 1
ATOM 1477 C C . ASN A 1 188 ? -16.621 4.908 15.204 1.00 85.88 188 ASN A C 1
ATOM 1479 O O . ASN A 1 188 ? -16.786 4.780 16.418 1.00 85.88 188 ASN A O 1
ATOM 1483 N N . TYR A 1 189 ? -15.420 5.008 14.635 1.00 90.81 189 TYR A N 1
ATOM 1484 C CA . TYR A 1 189 ? -14.119 4.870 15.288 1.00 90.81 189 TYR A CA 1
ATOM 1485 C C . TYR A 1 189 ? -13.197 6.019 14.838 1.00 90.81 189 TYR A C 1
ATOM 1487 O O . TYR A 1 189 ? -12.204 5.784 14.144 1.00 90.81 189 TYR A O 1
ATOM 1495 N N . PRO A 1 190 ? -13.546 7.279 15.165 1.00 88.56 190 PRO A N 1
ATOM 1496 C CA . PRO A 1 190 ? -12.744 8.429 14.778 1.00 88.56 190 PRO A CA 1
ATOM 1497 C C . PRO A 1 190 ? -11.383 8.410 15.484 1.00 88.56 190 PRO A C 1
ATOM 1499 O O . PRO A 1 190 ? -11.301 8.154 16.691 1.00 88.56 190 PRO A O 1
ATOM 1502 N N . ALA A 1 191 ? -10.336 8.727 14.730 1.00 92.38 191 ALA A N 1
ATOM 1503 C CA . ALA A 1 191 ? -8.962 8.810 15.202 1.00 92.38 191 ALA A CA 1
ATOM 1504 C C . ALA A 1 191 ? -8.225 10.040 14.648 1.00 92.38 191 ALA A C 1
ATOM 1506 O O . ALA A 1 191 ? -8.724 10.713 13.742 1.00 92.38 191 ALA A O 1
ATOM 1507 N N . GLU A 1 192 ? -7.049 10.329 15.211 1.00 92.69 192 GLU A N 1
ATOM 1508 C CA . GLU A 1 192 ? -6.098 11.310 14.673 1.00 92.69 192 GLU A CA 1
ATOM 1509 C C . GLU A 1 192 ? -5.453 10.810 13.372 1.00 92.69 192 GLU A C 1
ATOM 1511 O O . GLU A 1 192 ? -5.300 11.607 12.449 1.00 92.69 192 GLU A O 1
ATOM 1516 N N . HIS A 1 193 ? -5.153 9.507 13.288 1.00 96.56 193 HIS A N 1
ATOM 1517 C CA . HIS A 1 193 ? -4.568 8.855 12.116 1.00 96.56 193 HIS A CA 1
ATOM 1518 C C . HIS A 1 193 ? -5.311 7.578 11.689 1.00 96.56 193 HIS A C 1
ATOM 1520 O O . HIS A 1 193 ? -5.834 6.818 12.514 1.00 96.56 193 HIS A O 1
ATOM 1526 N N . TYR A 1 194 ? -5.296 7.304 10.383 1.00 98.44 194 TYR A N 1
ATOM 1527 C CA . TYR A 1 194 ? -5.945 6.153 9.756 1.00 98.44 194 TYR A CA 1
ATOM 1528 C C . TYR A 1 194 ? -4.964 5.308 8.936 1.00 98.44 194 TYR A C 1
ATOM 1530 O O . TYR A 1 194 ? -4.378 5.776 7.959 1.00 98.44 194 TYR A O 1
ATOM 1538 N N . LEU A 1 195 ? -4.859 4.024 9.287 1.00 98.81 195 LEU A N 1
ATOM 1539 C CA . LEU A 1 195 ? -4.201 2.995 8.478 1.00 98.81 195 LEU A CA 1
ATOM 1540 C C . LEU A 1 195 ? -5.285 2.140 7.810 1.00 98.81 195 LEU A C 1
ATOM 1542 O O . LEU A 1 195 ? -6.092 1.532 8.509 1.00 98.81 195 LEU A O 1
ATOM 1546 N N . LEU A 1 196 ? -5.303 2.080 6.478 1.00 98.88 196 LEU A N 1
ATOM 1547 C CA . LEU A 1 196 ? -6.120 1.132 5.713 1.00 98.88 196 LEU A CA 1
ATOM 1548 C C . LEU A 1 196 ? -5.227 0.016 5.176 1.00 98.88 196 LEU A C 1
ATOM 1550 O O . LEU A 1 196 ? -4.370 0.291 4.345 1.00 98.88 196 LEU A O 1
ATOM 1554 N N . VAL A 1 197 ? -5.465 -1.228 5.579 1.00 98.88 197 VAL A N 1
ATOM 1555 C CA . VAL A 1 197 ? -4.829 -2.411 4.990 1.00 98.88 197 VAL A CA 1
ATOM 1556 C C . VAL A 1 197 ? -5.811 -3.099 4.046 1.00 98.88 197 VAL A C 1
ATOM 1558 O O . VAL A 1 197 ? -6.939 -3.419 4.428 1.00 98.88 197 VAL A O 1
ATOM 1561 N N . LEU A 1 198 ? -5.379 -3.309 2.807 1.00 98.75 198 LEU A N 1
ATOM 1562 C CA . LEU A 1 198 ? -6.063 -4.087 1.784 1.00 98.75 198 LEU A CA 1
ATOM 1563 C C . LEU A 1 198 ? -5.404 -5.465 1.724 1.00 98.75 198 LEU A C 1
ATOM 1565 O O . LEU A 1 198 ? -4.279 -5.587 1.240 1.00 98.75 198 LEU A O 1
ATOM 1569 N N . TRP A 1 199 ? -6.101 -6.473 2.245 1.00 98.38 199 TRP A N 1
ATOM 1570 C CA . TRP A 1 199 ? -5.616 -7.847 2.338 1.00 98.38 199 TRP A CA 1
ATOM 1571 C C . TRP A 1 199 ? -6.309 -8.715 1.297 1.00 98.38 199 TRP A C 1
ATOM 1573 O O . TRP A 1 199 ? -7.541 -8.801 1.314 1.00 98.38 199 TRP A O 1
ATOM 1583 N N . ASN A 1 200 ? -5.531 -9.328 0.398 1.00 95.69 200 ASN A N 1
ATOM 1584 C CA . ASN A 1 200 ? -5.956 -10.365 -0.553 1.00 95.69 200 ASN A CA 1
ATOM 1585 C C . ASN A 1 200 ? -4.740 -10.838 -1.386 1.00 95.69 200 ASN A C 1
ATOM 1587 O O . ASN A 1 200 ? -3.586 -10.505 -1.130 1.00 95.69 200 ASN A O 1
ATOM 1591 N N . HIS A 1 201 ? -4.991 -11.531 -2.492 1.00 93.75 201 HIS A N 1
ATOM 1592 C CA . HIS A 1 201 ? -4.088 -11.520 -3.634 1.00 93.75 201 HIS A CA 1
ATOM 1593 C C . HIS A 1 201 ? -3.895 -10.115 -4.227 1.00 93.75 201 HIS A C 1
ATOM 1595 O O . HIS A 1 201 ? -4.772 -9.250 -4.176 1.00 93.75 201 HIS A O 1
ATOM 1601 N N . GLY A 1 202 ? -2.761 -9.945 -4.907 1.00 91.31 202 GLY A N 1
ATOM 1602 C CA . GLY A 1 202 ? -2.463 -8.791 -5.748 1.00 91.31 202 GLY A CA 1
ATOM 1603 C C . GLY A 1 202 ? -1.769 -9.207 -7.046 1.00 91.31 202 GLY A C 1
ATOM 1604 O O . GLY A 1 202 ? -1.147 -10.270 -7.140 1.00 91.31 202 GLY A O 1
ATOM 1605 N N . GLY A 1 203 ? -1.914 -8.379 -8.077 1.00 89.56 203 GLY A N 1
ATOM 1606 C CA . GLY A 1 203 ? -1.295 -8.547 -9.394 1.00 89.56 203 GLY A CA 1
ATOM 1607 C C . GLY A 1 203 ? -0.627 -7.274 -9.917 1.00 89.56 203 GLY A C 1
ATOM 1608 O O . GLY A 1 203 ? -0.296 -7.205 -11.105 1.00 89.56 203 GLY A O 1
ATOM 1609 N N . GLY A 1 204 ? -0.462 -6.251 -9.075 1.00 90.62 204 GLY A N 1
ATOM 1610 C CA . GLY A 1 204 ? -0.123 -4.897 -9.508 1.00 90.62 204 GLY A CA 1
ATOM 1611 C C . GLY A 1 204 ? -1.257 -4.268 -10.328 1.00 90.62 204 GLY A C 1
ATOM 1612 O O . GLY A 1 204 ? -2.437 -4.426 -10.024 1.00 90.62 204 GLY A O 1
ATOM 1613 N N . TRP A 1 205 ? -0.908 -3.561 -11.403 1.00 86.62 205 TRP A N 1
ATOM 1614 C CA . TRP A 1 205 ? -1.845 -2.726 -12.170 1.00 86.62 205 TRP A CA 1
ATOM 1615 C C . TRP A 1 205 ? -2.694 -3.461 -13.229 1.00 86.62 205 TRP A C 1
ATOM 1617 O O . TRP A 1 205 ? -3.589 -2.858 -13.817 1.00 86.62 205 TRP A O 1
ATOM 1627 N N . ARG A 1 206 ? -2.391 -4.730 -13.533 1.00 76.81 206 ARG A N 1
ATOM 1628 C CA . ARG A 1 206 ? -2.832 -5.402 -14.771 1.00 76.81 206 ARG A CA 1
ATOM 1629 C C . ARG A 1 206 ? -4.331 -5.674 -14.898 1.00 76.81 206 ARG A C 1
ATOM 1631 O O . ARG A 1 206 ? -4.954 -6.199 -13.980 1.00 76.81 206 ARG A O 1
ATOM 1638 N N . ASP A 1 207 ? -4.827 -5.504 -16.127 1.00 58.09 207 ASP A N 1
ATOM 1639 C CA . ASP A 1 207 ? -6.016 -6.167 -16.682 1.00 58.09 207 ASP A CA 1
ATOM 1640 C C . ASP A 1 207 ? -5.611 -6.974 -17.944 1.00 58.09 207 ASP A C 1
ATOM 1642 O O . ASP A 1 207 ? -4.556 -6.754 -18.527 1.00 58.09 207 ASP A O 1
ATOM 1646 N N . GLY A 1 208 ? -6.421 -7.943 -18.375 1.00 53.66 208 GLY A N 1
ATOM 1647 C CA . GLY A 1 208 ? -6.062 -8.995 -19.342 1.00 53.66 208 GLY A CA 1
ATOM 1648 C C . GLY A 1 208 ? -5.170 -10.112 -18.749 1.00 53.66 208 GLY A C 1
ATOM 1649 O O . GLY A 1 208 ? -4.361 -9.890 -17.865 1.00 53.66 208 GLY A O 1
ATOM 1650 N N . ASN A 1 209 ? -5.294 -11.391 -19.115 1.00 49.91 209 ASN A N 1
ATOM 1651 C CA . ASN A 1 209 ? -6.430 -12.091 -19.735 1.00 49.91 209 ASN A CA 1
ATOM 1652 C C . ASN A 1 209 ? -6.559 -13.550 -19.203 1.00 49.91 209 ASN A C 1
ATOM 1654 O O . ASN A 1 209 ? -6.884 -14.484 -19.933 1.00 49.91 209 ASN A O 1
ATOM 1658 N N . ASN A 1 210 ? -6.204 -13.732 -17.928 1.00 53.66 210 ASN A N 1
ATOM 1659 C CA . ASN A 1 210 ? -6.337 -14.903 -17.044 1.00 53.66 210 ASN A CA 1
ATOM 1660 C C . ASN A 1 210 ? -6.069 -14.389 -15.606 1.00 53.66 210 ASN A C 1
ATOM 1662 O O . ASN A 1 210 ? -5.771 -13.211 -15.435 1.00 53.66 210 ASN A O 1
ATOM 1666 N N . LEU A 1 211 ? -6.071 -15.231 -14.574 1.00 47.06 211 LEU A N 1
ATOM 1667 C CA . LEU A 1 211 ? -7.219 -15.336 -13.652 1.00 47.06 211 LEU A CA 1
ATOM 1668 C C . LEU A 1 211 ? -7.106 -14.350 -12.460 1.00 47.06 211 LEU A C 1
ATOM 1670 O O . LEU A 1 211 ? -7.790 -14.521 -11.466 1.00 47.06 211 LEU A O 1
ATOM 1674 N N . THR A 1 212 ? -6.175 -13.398 -12.532 1.00 53.88 212 THR A N 1
ATOM 1675 C CA . THR A 1 212 ? -5.435 -12.874 -11.375 1.00 53.88 212 THR A CA 1
ATOM 1676 C C . THR A 1 212 ? -4.944 -11.457 -11.691 1.00 53.88 212 THR A C 1
ATOM 1678 O O . THR A 1 212 ? -3.965 -11.306 -12.427 1.00 53.88 212 THR A O 1
ATOM 1681 N N . LYS A 1 213 ? -5.665 -10.422 -11.255 1.00 70.00 213 LYS A N 1
ATOM 1682 C CA . LYS A 1 213 ? -5.547 -9.046 -11.779 1.00 70.00 213 LYS A CA 1
ATOM 1683 C C . LYS A 1 213 ? -5.936 -8.023 -10.718 1.00 70.00 213 LYS A C 1
ATOM 1685 O O . LYS A 1 213 ? -6.765 -8.340 -9.879 1.00 70.00 213 LYS A O 1
ATOM 1690 N N . GLY A 1 214 ? -5.384 -6.813 -10.762 1.00 83.88 214 GLY A N 1
ATOM 1691 C CA . GLY A 1 214 ? -5.636 -5.821 -9.711 1.00 83.88 214 GLY A CA 1
ATOM 1692 C C . GLY A 1 214 ? -5.367 -6.374 -8.301 1.00 83.88 214 GLY A C 1
ATOM 1693 O O . GLY A 1 214 ? -4.433 -7.153 -8.107 1.00 83.88 214 GLY A O 1
ATOM 1694 N N . VAL A 1 215 ? -6.205 -6.002 -7.337 1.00 93.56 215 VAL A N 1
ATOM 1695 C CA . VAL A 1 215 ? -6.157 -6.428 -5.922 1.00 93.56 215 VAL A CA 1
ATOM 1696 C C . VAL A 1 215 ? -7.570 -6.798 -5.449 1.00 93.56 215 VAL A C 1
ATOM 1698 O O . VAL A 1 215 ? -8.519 -6.475 -6.152 1.00 93.56 215 VAL A O 1
ATOM 1701 N N . ILE A 1 216 ? -7.735 -7.455 -4.294 1.00 95.12 216 ILE A N 1
ATOM 1702 C CA . ILE A 1 216 ? -9.050 -7.854 -3.738 1.00 95.12 216 ILE A CA 1
ATOM 1703 C C . ILE A 1 216 ? -9.854 -8.718 -4.731 1.00 95.12 216 ILE A C 1
ATOM 1705 O O . ILE A 1 216 ? -10.681 -8.206 -5.482 1.00 95.12 216 ILE A O 1
ATOM 1709 N N . TRP A 1 217 ? -9.558 -10.019 -4.792 1.00 92.25 217 TRP A N 1
ATOM 1710 C CA . TRP A 1 217 ? -10.248 -10.988 -5.648 1.00 92.25 217 TRP A CA 1
ATOM 1711 C C . TRP A 1 217 ? -11.351 -11.717 -4.877 1.00 92.25 217 TRP A C 1
ATOM 1713 O O . TRP A 1 217 ? -11.075 -12.435 -3.912 1.00 92.25 217 TRP A O 1
ATOM 1723 N N . ASP A 1 218 ? -12.564 -11.599 -5.403 1.00 90.62 218 ASP A N 1
ATOM 1724 C CA . ASP A 1 218 ? -13.812 -12.109 -4.842 1.00 90.62 218 ASP A CA 1
ATOM 1725 C C . ASP A 1 218 ? -14.329 -13.228 -5.770 1.00 90.62 218 ASP A C 1
ATOM 1727 O O . ASP A 1 218 ? -14.870 -12.983 -6.856 1.00 90.62 218 ASP A O 1
ATOM 1731 N N . ASP A 1 219 ? -14.068 -14.489 -5.408 1.00 90.75 219 ASP A N 1
ATOM 1732 C CA . ASP A 1 219 ? -14.321 -15.671 -6.243 1.00 90.75 219 ASP A CA 1
ATOM 1733 C C . ASP A 1 219 ? -15.825 -15.978 -6.395 1.00 90.75 219 ASP A C 1
ATOM 1735 O O . ASP A 1 219 ? -16.206 -16.588 -7.406 1.00 90.75 219 ASP A O 1
ATOM 1739 N N . THR A 1 220 ? -16.701 -15.617 -5.439 1.00 89.44 220 THR A N 1
ATOM 1740 C CA . THR A 1 220 ? -18.149 -15.867 -5.600 1.00 89.44 220 THR A CA 1
ATOM 1741 C C . THR A 1 220 ? -18.829 -14.816 -6.469 1.00 89.44 220 THR A C 1
ATOM 1743 O O . THR A 1 220 ? -19.724 -15.182 -7.248 1.00 89.44 220 THR A O 1
ATOM 1746 N N . SER A 1 221 ? -18.377 -13.558 -6.429 1.00 88.62 221 SER A N 1
ATOM 1747 C CA . SER A 1 221 ? -18.747 -12.533 -7.415 1.00 88.62 221 SER A CA 1
ATOM 1748 C C . SER A 1 221 ? -18.076 -12.793 -8.767 1.00 88.62 221 SER A C 1
ATOM 1750 O O . SER A 1 221 ? -18.669 -12.519 -9.816 1.00 88.62 221 SER A O 1
ATOM 1752 N N . GLY A 1 222 ? -16.885 -13.400 -8.752 1.00 88.12 222 GLY A N 1
ATOM 1753 C CA . GLY A 1 222 ? -16.041 -13.637 -9.920 1.00 88.12 222 GLY A CA 1
ATOM 1754 C C . GLY A 1 222 ? -15.350 -12.361 -10.395 1.00 88.12 222 GLY A C 1
ATOM 1755 O O . GLY A 1 222 ? -15.274 -12.134 -11.607 1.00 88.12 222 GLY A O 1
ATOM 1756 N N . ASP A 1 223 ? -14.917 -11.530 -9.447 1.00 88.75 223 ASP A N 1
ATOM 1757 C CA . ASP A 1 223 ? -14.517 -10.138 -9.649 1.00 88.75 223 ASP A CA 1
ATOM 1758 C C . ASP A 1 223 ? -13.167 -9.813 -8.982 1.00 88.75 223 ASP A C 1
ATOM 1760 O O . ASP A 1 223 ? -12.647 -10.592 -8.181 1.00 88.75 223 ASP A O 1
ATOM 1764 N N . PHE A 1 224 ? -12.573 -8.676 -9.343 1.00 90.25 224 PHE A N 1
ATOM 1765 C CA . PHE A 1 224 ? -11.350 -8.158 -8.726 1.00 90.25 224 PHE A CA 1
ATOM 1766 C C . PHE A 1 224 ? -11.285 -6.635 -8.851 1.00 90.25 224 PHE A C 1
ATOM 1768 O O . PHE A 1 224 ? -11.700 -6.074 -9.862 1.00 90.25 224 PHE A O 1
ATOM 1775 N N . MET A 1 225 ? -10.715 -5.949 -7.862 1.00 91.94 225 MET A N 1
ATOM 1776 C CA . MET A 1 225 ? -10.632 -4.489 -7.883 1.00 91.94 225 MET A CA 1
ATOM 1777 C C . MET A 1 225 ? -9.510 -4.022 -8.822 1.00 91.94 225 MET A C 1
ATOM 1779 O O . MET A 1 225 ? -8.317 -4.168 -8.527 1.00 91.94 225 MET A O 1
ATOM 1783 N N . THR A 1 226 ? -9.873 -3.436 -9.968 1.00 91.06 226 THR A N 1
ATOM 1784 C CA . THR A 1 226 ? -8.900 -2.762 -10.849 1.00 91.06 226 THR A CA 1
ATOM 1785 C C . THR A 1 226 ? -8.296 -1.534 -10.160 1.00 91.06 226 THR A C 1
ATOM 1787 O O . THR A 1 226 ? -8.853 -1.005 -9.200 1.00 91.06 226 THR A O 1
ATOM 1790 N N . MET A 1 227 ? -7.179 -1.002 -10.671 1.00 89.50 227 MET A N 1
ATOM 1791 C CA . MET A 1 227 ? -6.603 0.236 -10.114 1.00 89.50 227 MET A CA 1
ATOM 1792 C C . MET A 1 227 ? -7.535 1.444 -10.262 1.00 89.50 227 MET A C 1
ATOM 1794 O O . MET A 1 227 ? -7.593 2.296 -9.379 1.00 89.50 227 MET A O 1
ATOM 1798 N N . ILE A 1 228 ? -8.320 1.487 -11.342 1.00 87.94 228 ILE A N 1
ATOM 1799 C CA . ILE A 1 228 ? -9.328 2.528 -11.571 1.00 87.94 228 ILE A CA 1
ATOM 1800 C C . ILE A 1 228 ? -10.459 2.426 -10.536 1.00 87.94 228 ILE A C 1
ATOM 1802 O O . ILE A 1 228 ? -10.934 3.449 -10.045 1.00 87.94 228 ILE A O 1
ATOM 1806 N N . GLU A 1 229 ? -10.889 1.215 -10.177 1.00 92.69 229 GLU A N 1
ATOM 1807 C CA . GLU A 1 229 ? -11.891 1.000 -9.126 1.00 92.69 229 GLU A CA 1
ATOM 1808 C C . GLU A 1 229 ? -11.316 1.264 -7.734 1.00 92.69 229 GLU A C 1
ATOM 1810 O O . GLU A 1 229 ? -11.955 1.950 -6.944 1.00 92.69 229 GLU A O 1
ATOM 1815 N N . LEU A 1 230 ? -10.078 0.856 -7.456 1.00 94.25 230 LEU A N 1
ATOM 1816 C CA . LEU A 1 230 ? -9.385 1.193 -6.212 1.00 94.25 230 LEU A CA 1
ATOM 1817 C C . LEU A 1 230 ? -9.343 2.714 -5.990 1.00 94.25 230 LEU A C 1
ATOM 1819 O O . LEU A 1 230 ? -9.735 3.191 -4.925 1.00 94.25 230 LEU A O 1
ATOM 1823 N N . VAL A 1 231 ? -8.970 3.489 -7.015 1.00 92.06 231 VAL A N 1
ATOM 1824 C CA . VAL A 1 231 ? -9.033 4.960 -6.975 1.00 92.06 231 VAL A CA 1
ATOM 1825 C C . VAL A 1 231 ? -10.464 5.455 -6.730 1.00 92.06 231 VAL A C 1
ATOM 1827 O O . VAL A 1 231 ? -10.660 6.337 -5.899 1.00 92.06 231 VAL A O 1
ATOM 1830 N N . GLN A 1 232 ? -11.487 4.879 -7.374 1.00 93.94 232 GLN A N 1
ATOM 1831 C CA . GLN A 1 232 ? -12.891 5.253 -7.123 1.00 93.94 232 GLN A CA 1
ATOM 1832 C C . GLN A 1 232 ? -13.354 4.953 -5.688 1.00 93.94 232 GLN A C 1
ATOM 1834 O O . GLN A 1 232 ? -14.117 5.737 -5.121 1.00 93.94 232 GLN A O 1
ATOM 1839 N N . GLY A 1 233 ? -12.915 3.838 -5.100 1.00 95.06 233 GLY A N 1
ATOM 1840 C CA . GLY A 1 233 ? -13.255 3.451 -3.731 1.00 95.06 233 GLY A CA 1
ATOM 1841 C C . GLY A 1 233 ? -12.578 4.341 -2.688 1.00 95.06 233 GLY A C 1
ATOM 1842 O O . GLY A 1 233 ? -13.229 4.779 -1.739 1.00 95.06 233 GLY A O 1
ATOM 1843 N N . LEU A 1 234 ? -11.303 4.675 -2.904 1.00 96.06 234 LEU A N 1
ATOM 1844 C CA . LEU A 1 234 ? -10.539 5.588 -2.050 1.00 96.06 234 LEU A CA 1
ATOM 1845 C C . LEU A 1 234 ? -11.035 7.042 -2.166 1.00 96.06 234 LEU A C 1
ATOM 1847 O O . LEU A 1 234 ? -11.225 7.699 -1.148 1.00 96.06 234 LEU A O 1
ATOM 1851 N N . GLU A 1 235 ? -11.352 7.531 -3.370 1.00 94.00 235 GLU A N 1
ATOM 1852 C CA . GLU A 1 235 ? -11.959 8.862 -3.587 1.00 94.00 235 GLU A CA 1
ATOM 1853 C C . GLU A 1 235 ? -13.381 8.959 -2.987 1.00 94.00 235 GLU A C 1
ATOM 1855 O O . GLU A 1 235 ? -13.903 10.047 -2.739 1.00 94.00 235 GLU A O 1
ATOM 1860 N N . GLY A 1 236 ? -14.015 7.813 -2.714 1.00 92.75 236 GLY A N 1
ATOM 1861 C CA . GLY A 1 236 ? -15.273 7.714 -1.978 1.00 92.75 236 GLY A CA 1
ATOM 1862 C C . GLY A 1 236 ? -15.153 7.905 -0.458 1.00 92.75 236 GLY A C 1
ATOM 1863 O O . GLY A 1 236 ? -16.192 7.959 0.209 1.00 92.75 236 GLY A O 1
ATOM 1864 N N . ALA A 1 237 ? -13.943 7.995 0.104 1.00 92.06 237 ALA A N 1
ATOM 1865 C CA . ALA A 1 237 ? -13.711 8.205 1.534 1.00 92.06 237 ALA A CA 1
ATOM 1866 C C . ALA A 1 237 ? -14.005 9.653 1.980 1.00 92.06 237 ALA A C 1
ATOM 1868 O O . ALA A 1 237 ? -13.698 10.623 1.289 1.00 92.06 237 ALA A O 1
ATOM 1869 N N . SER A 1 238 ? -14.607 9.811 3.162 1.00 87.56 238 SER A N 1
ATOM 1870 C CA . SER A 1 238 ? -14.972 11.115 3.732 1.00 87.56 238 SER A CA 1
ATOM 1871 C C . SER A 1 238 ? -13.834 11.805 4.478 1.00 87.56 238 SER A C 1
ATOM 1873 O O . SER A 1 238 ? -13.868 13.024 4.623 1.00 87.56 238 SER A O 1
ATOM 1875 N N . GLU A 1 239 ? -12.864 11.028 4.955 1.00 91.00 239 GLU A N 1
ATOM 1876 C CA . GLU A 1 239 ? -11.668 11.478 5.667 1.00 91.00 239 GLU A CA 1
ATOM 1877 C C . GLU A 1 239 ? -10.424 11.003 4.905 1.00 91.00 239 GLU A C 1
ATOM 1879 O O . GLU A 1 239 ? -10.488 10.031 4.149 1.00 91.00 239 GLU A O 1
ATOM 1884 N N . GLN A 1 240 ? -9.297 11.689 5.095 1.00 91.44 240 GLN A N 1
ATOM 1885 C CA . GLN A 1 240 ? -8.019 11.257 4.532 1.00 91.44 240 GLN A CA 1
ATOM 1886 C C . GLN A 1 240 ? -7.539 9.984 5.249 1.00 91.44 240 GLN A C 1
ATOM 1888 O O . GLN A 1 240 ? -7.640 9.878 6.467 1.00 91.44 240 GLN A O 1
ATOM 1893 N N . ILE A 1 241 ? -7.012 9.031 4.482 1.00 96.19 241 ILE A N 1
ATOM 1894 C CA . ILE A 1 241 ? -6.256 7.885 4.999 1.00 96.19 241 ILE A CA 1
ATOM 1895 C C . ILE A 1 241 ? -4.796 8.326 5.099 1.00 96.19 241 ILE A C 1
ATOM 1897 O O . ILE A 1 241 ? -4.289 8.885 4.135 1.00 96.19 241 ILE A O 1
ATOM 1901 N N . ASP A 1 242 ? -4.096 8.085 6.203 1.00 97.44 242 ASP A N 1
ATOM 1902 C CA . ASP A 1 242 ? -2.688 8.486 6.339 1.00 97.44 242 ASP A CA 1
ATOM 1903 C C . ASP A 1 242 ? -1.741 7.461 5.718 1.00 97.44 242 ASP A C 1
ATOM 1905 O O . ASP A 1 242 ? -0.785 7.828 5.030 1.00 97.44 242 ASP A O 1
ATOM 1909 N N . ILE A 1 243 ? -2.026 6.177 5.934 1.00 98.56 243 ILE A N 1
ATOM 1910 C CA . ILE A 1 243 ? -1.242 5.054 5.419 1.00 98.56 243 ILE A CA 1
ATOM 1911 C C . ILE A 1 243 ? -2.178 4.095 4.685 1.00 98.56 243 ILE A C 1
ATOM 1913 O O . ILE A 1 243 ? -3.165 3.632 5.259 1.00 98.56 243 ILE A O 1
ATOM 1917 N N . ILE A 1 244 ? -1.840 3.747 3.443 1.00 98.56 244 ILE A N 1
ATOM 1918 C CA . ILE A 1 244 ? -2.403 2.573 2.773 1.00 98.56 244 ILE 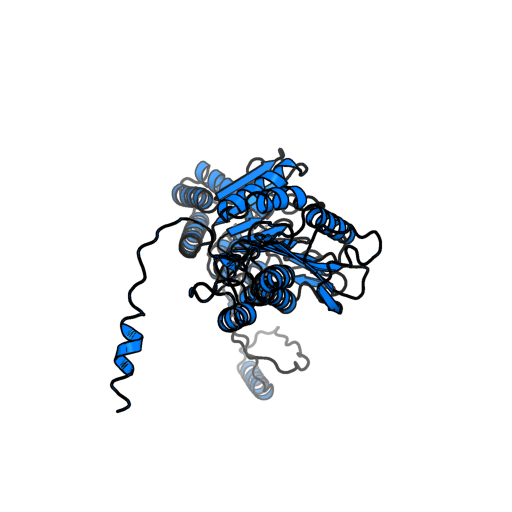A CA 1
ATOM 1919 C C . ILE A 1 244 ? -1.392 1.424 2.803 1.00 98.56 244 ILE A C 1
ATOM 1921 O O . ILE A 1 244 ? -0.220 1.589 2.468 1.00 98.56 244 ILE A O 1
ATOM 1925 N N . GLY A 1 245 ? -1.841 0.259 3.244 1.00 98.56 245 GLY A N 1
ATOM 1926 C CA . GLY A 1 245 ? -1.096 -0.986 3.245 1.00 98.56 245 GLY A CA 1
ATOM 1927 C C . GLY A 1 245 ? -1.691 -1.957 2.240 1.00 98.56 245 GLY A C 1
ATOM 1928 O O . GLY A 1 245 ? -2.908 -2.116 2.180 1.00 98.56 245 GLY A O 1
ATOM 1929 N N . PHE A 1 246 ? -0.835 -2.616 1.475 1.00 98.50 246 PHE A N 1
ATOM 1930 C CA . PHE A 1 246 ? -1.188 -3.774 0.672 1.00 98.50 246 PHE A CA 1
ATOM 1931 C C . PHE A 1 246 ? -0.532 -4.983 1.318 1.00 98.50 246 PHE A C 1
ATOM 1933 O O . PHE A 1 246 ? 0.678 -5.150 1.202 1.00 98.50 246 PHE A O 1
ATOM 1940 N N . ASP A 1 247 ? -1.344 -5.794 1.987 1.00 98.50 247 ASP A N 1
ATOM 1941 C CA . ASP A 1 247 ? -0.989 -7.163 2.354 1.00 98.50 247 ASP A CA 1
ATOM 1942 C C . ASP A 1 247 ? -1.397 -8.036 1.158 1.00 98.50 247 ASP A C 1
ATOM 1944 O O . ASP A 1 247 ? -2.448 -8.684 1.135 1.00 98.50 247 ASP A O 1
ATOM 1948 N N . ALA A 1 248 ? -0.670 -7.822 0.053 1.00 96.38 248 ALA A N 1
ATOM 1949 C CA . ALA A 1 248 ? -1.048 -8.268 -1.279 1.00 96.38 248 ALA A CA 1
ATOM 1950 C C . ALA A 1 248 ? 0.133 -8.204 -2.259 1.00 96.38 248 ALA A C 1
ATOM 1952 O O . ALA A 1 248 ? 0.789 -7.181 -2.464 1.00 96.38 248 ALA A O 1
ATOM 1953 N N . CYS A 1 249 ? 0.326 -9.316 -2.967 1.00 95.00 249 CYS A N 1
ATOM 1954 C CA . CYS A 1 249 ? 1.428 -9.535 -3.900 1.00 95.00 249 CYS A CA 1
ATOM 1955 C C . CYS A 1 249 ? 1.605 -8.407 -4.942 1.00 95.00 249 CYS A C 1
ATOM 1957 O O . CYS A 1 249 ? 0.648 -8.004 -5.604 1.00 95.00 249 CYS A O 1
ATOM 1959 N N . LEU A 1 250 ? 2.862 -8.021 -5.210 1.00 94.88 250 LEU A N 1
ATOM 1960 C CA . LEU A 1 250 ? 3.266 -7.212 -6.377 1.00 94.88 250 LEU A CA 1
ATOM 1961 C C . LEU A 1 250 ? 2.661 -5.794 -6.436 1.00 94.88 250 LEU A C 1
ATOM 1963 O O . LEU A 1 250 ? 2.613 -5.190 -7.511 1.00 94.88 250 LEU A O 1
ATOM 1967 N N . MET A 1 251 ? 2.177 -5.256 -5.316 1.00 96.94 251 MET A N 1
ATOM 1968 C CA . MET A 1 251 ? 1.511 -3.950 -5.284 1.00 96.94 251 MET A CA 1
ATOM 1969 C C . MET A 1 251 ? 2.484 -2.757 -5.228 1.00 96.94 251 MET A C 1
ATOM 1971 O O . MET A 1 251 ? 2.083 -1.640 -5.551 1.00 96.94 251 MET A O 1
ATOM 1975 N N . GLN A 1 252 ? 3.775 -2.968 -4.934 1.00 97.50 252 GLN A N 1
ATOM 1976 C CA . GLN A 1 252 ? 4.797 -1.907 -4.899 1.00 97.50 252 GLN A CA 1
ATOM 1977 C C . GLN A 1 252 ? 5.326 -1.535 -6.296 1.00 97.50 252 GLN A C 1
ATOM 1979 O O . GLN A 1 252 ? 6.515 -1.649 -6.613 1.00 97.50 252 GLN A O 1
ATOM 1984 N N . MET A 1 253 ? 4.409 -1.096 -7.150 1.00 95.62 253 MET A N 1
ATOM 1985 C CA . MET A 1 253 ? 4.651 -0.707 -8.536 1.00 95.62 253 MET A CA 1
ATOM 1986 C C . MET A 1 253 ? 4.530 0.814 -8.685 1.00 95.62 253 MET A C 1
ATOM 1988 O O . MET A 1 253 ? 3.646 1.431 -8.090 1.00 95.62 253 MET A O 1
ATOM 1992 N N . ALA A 1 254 ? 5.375 1.423 -9.518 1.00 95.56 254 ALA A N 1
ATOM 1993 C CA . ALA A 1 254 ? 5.347 2.854 -9.820 1.00 95.56 254 ALA A CA 1
ATOM 1994 C C . ALA A 1 254 ? 3.984 3.297 -10.370 1.00 95.56 254 ALA A C 1
ATOM 1996 O O . ALA A 1 254 ? 3.519 4.385 -10.048 1.00 95.56 254 ALA A O 1
ATOM 1997 N N . GLU A 1 255 ? 3.328 2.426 -11.135 1.00 93.81 255 GLU A N 1
ATOM 1998 C CA . GLU A 1 255 ? 1.965 2.590 -11.627 1.00 93.81 255 GLU A CA 1
ATOM 1999 C C . GLU A 1 255 ? 0.943 2.682 -10.486 1.00 93.81 255 GLU A C 1
ATOM 2001 O O . GLU A 1 255 ? 0.176 3.637 -10.417 1.00 93.81 255 GLU A O 1
ATOM 2006 N N . VAL A 1 256 ? 0.958 1.717 -9.561 1.00 94.12 256 VAL A N 1
ATOM 2007 C CA . VAL A 1 256 ? 0.021 1.637 -8.425 1.00 94.12 256 VAL A CA 1
ATOM 2008 C C . VAL A 1 256 ? 0.208 2.841 -7.499 1.00 94.12 256 VAL A C 1
ATOM 2010 O O . VAL A 1 256 ? -0.753 3.531 -7.155 1.00 94.12 256 VAL A O 1
ATOM 2013 N N . ALA A 1 257 ? 1.463 3.149 -7.163 1.00 93.50 257 ALA A N 1
ATOM 2014 C CA . ALA A 1 257 ? 1.832 4.314 -6.368 1.00 93.50 257 ALA A CA 1
ATOM 2015 C C . ALA A 1 257 ? 1.403 5.639 -7.022 1.00 93.50 257 ALA A C 1
ATOM 2017 O O . ALA A 1 257 ? 1.099 6.605 -6.322 1.00 93.50 257 ALA A O 1
ATOM 2018 N N . TYR A 1 258 ? 1.372 5.694 -8.356 1.00 91.62 258 TYR A N 1
ATOM 2019 C CA . TYR A 1 258 ? 0.932 6.869 -9.095 1.00 91.62 258 TYR A CA 1
ATOM 2020 C C . TYR A 1 258 ? -0.583 7.053 -9.073 1.00 91.62 258 TYR A C 1
ATOM 2022 O O . TYR A 1 258 ? -1.046 8.152 -8.776 1.00 91.62 258 TYR A O 1
ATOM 2030 N N . GLU A 1 259 ? -1.347 5.989 -9.330 1.00 89.38 259 GLU A N 1
ATOM 2031 C CA . GLU A 1 259 ? -2.810 6.042 -9.266 1.00 89.38 259 GLU A CA 1
ATOM 2032 C C . GLU A 1 259 ? -3.279 6.507 -7.883 1.00 89.38 259 GLU A C 1
ATOM 2034 O O . GLU A 1 259 ? -4.067 7.442 -7.755 1.00 89.38 259 GLU A O 1
ATOM 2039 N N . ILE A 1 260 ? -2.708 5.935 -6.825 1.00 89.62 260 ILE A N 1
ATOM 2040 C CA . ILE A 1 260 ? -3.043 6.303 -5.447 1.00 89.62 260 ILE A CA 1
ATOM 2041 C C . ILE A 1 260 ? -2.529 7.711 -5.104 1.00 89.62 260 ILE A C 1
ATOM 2043 O O . ILE A 1 260 ? -3.258 8.520 -4.537 1.00 89.62 260 ILE A O 1
ATOM 2047 N N . GLY A 1 261 ? -1.275 8.025 -5.440 1.00 88.56 261 GLY A N 1
ATOM 2048 C CA . GLY A 1 261 ? -0.620 9.269 -5.029 1.00 88.56 261 GLY A CA 1
ATOM 2049 C C . GLY A 1 261 ? -0.998 10.514 -5.838 1.00 88.56 261 GLY A C 1
ATOM 2050 O O . GLY A 1 261 ? -0.720 11.625 -5.382 1.00 88.56 261 GLY A O 1
ATOM 2051 N N . ASN A 1 262 ? -1.584 10.359 -7.032 1.00 84.81 262 ASN A N 1
ATOM 2052 C CA . ASN A 1 262 ? -1.827 11.466 -7.965 1.00 84.81 262 ASN A CA 1
ATOM 2053 C C . ASN A 1 262 ? -3.238 11.490 -8.589 1.00 84.81 262 ASN A C 1
ATOM 2055 O O . ASN A 1 262 ? -3.674 12.571 -8.987 1.00 84.81 262 ASN A O 1
ATOM 2059 N N . SER A 1 263 ? -3.970 10.367 -8.651 1.00 85.31 263 SER A N 1
ATOM 2060 C CA . SER A 1 263 ? -5.356 10.349 -9.165 1.00 85.31 263 SER A CA 1
ATOM 2061 C C . SER A 1 263 ? -6.410 10.690 -8.091 1.00 85.31 263 SER A C 1
ATOM 2063 O O . SER A 1 263 ? -7.546 11.011 -8.444 1.00 85.31 263 SER A O 1
ATOM 2065 N N . LEU A 1 264 ? -6.047 10.674 -6.799 1.00 87.75 264 LEU A N 1
ATOM 2066 C CA . LEU A 1 264 ? -6.917 11.035 -5.665 1.00 87.75 264 LEU A CA 1
ATOM 2067 C C . LEU A 1 264 ? -6.897 12.539 -5.333 1.00 87.75 264 LEU A C 1
ATOM 2069 O O . LEU A 1 264 ? -5.859 13.198 -5.409 1.00 87.75 264 LEU A O 1
ATOM 2073 N N . THR A 1 265 ? -8.029 13.077 -4.864 1.00 88.88 265 THR A N 1
ATOM 2074 C CA . THR A 1 265 ? -8.123 14.452 -4.332 1.00 88.88 265 THR A CA 1
ATOM 2075 C C . THR A 1 265 ? -7.365 14.599 -3.009 1.00 88.88 265 THR A C 1
ATOM 2077 O O . THR A 1 265 ? -6.709 15.619 -2.787 1.00 88.88 265 THR A O 1
ATOM 2080 N N . ASN A 1 266 ? -7.454 13.585 -2.142 1.00 89.06 266 ASN A N 1
ATOM 2081 C CA . ASN A 1 266 ? -6.775 13.506 -0.847 1.00 89.06 266 ASN A CA 1
ATOM 2082 C C . ASN A 1 266 ? -5.982 12.182 -0.775 1.00 89.06 266 ASN A C 1
ATOM 2084 O O . ASN A 1 266 ? -6.466 11.224 -0.168 1.00 89.06 266 ASN A O 1
ATOM 2088 N N . PRO A 1 267 ? -4.809 12.082 -1.428 1.00 92.06 267 PRO A N 1
ATOM 2089 C CA . PRO A 1 267 ? -4.006 10.862 -1.409 1.00 92.06 267 PRO A CA 1
ATOM 2090 C C . PRO A 1 267 ? -3.487 10.552 0.007 1.00 92.06 267 PRO A C 1
ATOM 2092 O O . PRO A 1 267 ? -3.337 11.476 0.818 1.00 92.06 267 PRO A O 1
ATOM 2095 N N . PRO A 1 268 ? -3.176 9.281 0.314 1.00 94.94 268 PRO A N 1
ATOM 2096 C CA . PRO A 1 268 ? -2.514 8.932 1.560 1.00 94.94 268 PRO A CA 1
ATOM 2097 C C . PRO A 1 268 ? -1.088 9.472 1.617 1.00 94.94 268 PRO A C 1
ATOM 2099 O O . PRO A 1 268 ? -0.459 9.679 0.582 1.00 94.94 268 PRO A O 1
ATOM 2102 N N . ASN A 1 269 ? -0.577 9.690 2.831 1.00 94.25 269 ASN A N 1
ATOM 2103 C CA . ASN A 1 269 ? 0.783 10.184 3.057 1.00 94.25 269 ASN A CA 1
ATOM 2104 C C . ASN A 1 269 ? 1.825 9.081 2.796 1.00 94.25 269 ASN A C 1
ATOM 2106 O O . ASN A 1 269 ? 2.935 9.370 2.344 1.00 94.25 269 ASN A O 1
ATOM 2110 N N . TYR A 1 270 ? 1.471 7.817 3.057 1.00 97.31 270 TYR A N 1
ATOM 2111 C CA . TYR A 1 270 ? 2.353 6.664 2.875 1.00 97.31 270 TYR A CA 1
ATOM 2112 C C . TYR A 1 270 ? 1.652 5.481 2.200 1.00 97.31 270 TYR A C 1
ATOM 2114 O O . TYR A 1 270 ? 0.456 5.262 2.392 1.00 97.31 270 TYR A O 1
ATOM 2122 N N . SER A 1 271 ? 2.422 4.699 1.440 1.00 97.44 271 SER A N 1
ATOM 2123 C CA . SER A 1 271 ? 2.005 3.409 0.876 1.00 97.44 271 SER A CA 1
ATOM 2124 C C . SER A 1 271 ? 3.011 2.325 1.246 1.00 97.44 271 SER A C 1
ATOM 2126 O O . SER A 1 271 ? 4.208 2.517 1.024 1.00 97.44 271 SER A O 1
ATOM 2128 N N . ILE A 1 272 ? 2.536 1.195 1.768 1.00 98.75 272 ILE A N 1
ATOM 2129 C CA . ILE A 1 272 ? 3.341 0.016 2.116 1.00 98.75 272 ILE A CA 1
ATOM 2130 C C . ILE A 1 272 ? 2.929 -1.144 1.210 1.00 98.75 272 ILE A C 1
ATOM 2132 O O . ILE A 1 272 ? 1.744 -1.469 1.163 1.00 98.75 272 ILE A O 1
ATOM 2136 N N . ALA A 1 273 ? 3.876 -1.769 0.508 1.00 98.38 273 ALA A N 1
ATOM 2137 C CA . ALA A 1 273 ? 3.608 -2.957 -0.307 1.00 98.38 273 ALA A CA 1
ATOM 2138 C C . ALA A 1 273 ? 4.880 -3.761 -0.636 1.00 98.38 273 ALA A C 1
ATOM 2140 O O . ALA A 1 273 ? 6.013 -3.284 -0.474 1.00 98.38 273 ALA A O 1
ATOM 2141 N N . SER A 1 274 ? 4.681 -4.970 -1.172 1.00 98.25 274 SER A N 1
ATOM 2142 C CA . SER A 1 274 ? 5.735 -5.831 -1.719 1.00 98.25 274 SER A CA 1
ATOM 2143 C C . SER A 1 274 ? 5.965 -5.623 -3.224 1.00 98.25 274 SER A C 1
ATOM 2145 O O . SER A 1 274 ? 5.028 -5.437 -4.004 1.00 98.25 274 SER A O 1
ATOM 2147 N N . GLN A 1 275 ? 7.230 -5.696 -3.652 1.00 97.94 275 GLN A N 1
ATOM 2148 C CA . GLN A 1 275 ? 7.625 -5.791 -5.065 1.00 97.94 275 GLN A CA 1
ATOM 2149 C C . GLN A 1 275 ? 7.498 -7.226 -5.608 1.00 97.94 275 GLN A C 1
ATOM 2151 O O . GLN A 1 275 ? 7.307 -7.416 -6.807 1.00 97.94 275 GLN A O 1
ATOM 2156 N N . GLU A 1 276 ? 7.621 -8.215 -4.723 1.00 96.19 276 GLU A N 1
ATOM 2157 C CA . GLU A 1 276 ? 7.532 -9.658 -4.965 1.00 96.19 276 GLU A CA 1
ATOM 2158 C C . GLU A 1 276 ? 6.139 -10.196 -4.568 1.00 96.19 276 GLU A C 1
ATOM 2160 O O . GLU A 1 276 ? 5.289 -9.474 -4.036 1.00 96.19 276 GLU A O 1
ATOM 2165 N N . LEU A 1 277 ? 5.899 -11.486 -4.795 1.00 93.12 277 LEU A N 1
ATOM 2166 C CA . LEU A 1 277 ? 4.844 -12.228 -4.108 1.00 93.12 277 LEU A CA 1
ATOM 2167 C C . LEU A 1 277 ? 5.022 -12.164 -2.580 1.00 93.12 277 LEU A C 1
ATOM 2169 O O . LEU A 1 277 ? 6.137 -12.301 -2.073 1.00 93.12 277 LEU A O 1
ATOM 2173 N N . GLU A 1 278 ? 3.918 -12.018 -1.854 1.00 90.81 278 GLU A N 1
ATOM 2174 C CA . GLU A 1 278 ? 3.897 -12.108 -0.391 1.00 90.81 278 GLU A CA 1
ATOM 2175 C C . GLU A 1 278 ? 3.656 -13.544 0.084 1.00 90.81 278 GLU A C 1
ATOM 2177 O O . GLU A 1 278 ? 3.181 -14.415 -0.658 1.00 90.81 278 GLU A O 1
ATOM 2182 N N . TRP A 1 279 ? 4.052 -13.823 1.325 1.00 90.62 279 TRP A N 1
ATOM 2183 C CA . TRP A 1 279 ? 3.809 -15.125 1.939 1.00 90.62 279 TRP A CA 1
ATOM 2184 C C . TRP A 1 279 ? 2.341 -15.250 2.331 1.00 90.62 279 TRP A C 1
ATOM 2186 O O . TRP A 1 279 ? 1.726 -14.293 2.766 1.00 90.62 279 TRP A O 1
ATOM 2196 N N . GLY A 1 280 ? 1.769 -16.451 2.208 1.00 81.75 280 GLY A N 1
ATOM 2197 C CA . GLY A 1 280 ? 0.328 -16.639 2.420 1.00 81.75 280 GLY A CA 1
ATOM 2198 C C . GLY A 1 280 ? -0.182 -16.345 3.837 1.00 81.75 280 GLY A C 1
ATOM 2199 O O . GLY A 1 280 ? -1.385 -16.263 4.002 1.00 81.75 280 GLY A O 1
ATOM 2200 N N . TYR A 1 281 ? 0.690 -16.205 4.839 1.00 89.31 281 TYR A N 1
ATOM 2201 C CA . TYR A 1 281 ? 0.303 -15.740 6.182 1.00 89.31 281 TYR A CA 1
ATOM 2202 C C . TYR A 1 281 ? 0.220 -14.205 6.289 1.00 89.31 281 TYR A C 1
ATOM 2204 O O . TYR A 1 281 ? -0.003 -13.698 7.375 1.00 89.31 281 TYR A O 1
ATOM 2212 N N . GLY A 1 282 ? 0.445 -13.481 5.189 1.00 93.50 282 GLY A N 1
ATOM 2213 C CA . GLY A 1 282 ? 0.390 -12.026 5.149 1.00 93.50 282 GLY A CA 1
ATOM 2214 C C . GLY A 1 282 ? 1.367 -11.357 6.113 1.00 93.50 282 GLY A C 1
ATOM 2215 O O . GLY A 1 282 ? 2.497 -11.824 6.314 1.00 93.50 282 GLY A O 1
ATOM 2216 N N . TRP A 1 283 ? 0.931 -10.242 6.686 1.00 98.06 283 TRP A N 1
ATOM 2217 C CA . TRP A 1 283 ? 1.657 -9.497 7.709 1.00 98.06 283 TRP A CA 1
ATOM 2218 C C . TRP A 1 283 ? 1.420 -10.092 9.109 1.00 98.06 283 TRP A C 1
ATOM 2220 O O . TRP A 1 283 ? 0.291 -10.457 9.414 1.00 98.06 283 TRP A O 1
ATOM 2230 N N . PRO A 1 284 ? 2.427 -10.128 10.007 1.00 97.94 284 PRO A N 1
ATOM 2231 C CA . PRO A 1 284 ? 2.242 -10.595 11.384 1.00 97.94 284 PRO A CA 1
ATOM 2232 C C . PRO A 1 284 ? 1.465 -9.547 12.198 1.00 97.94 284 PRO A C 1
ATOM 2234 O O . PRO A 1 284 ? 2.043 -8.617 12.778 1.00 97.94 284 PRO A O 1
ATOM 2237 N N . TYR A 1 285 ? 0.133 -9.649 12.202 1.00 98.50 285 TYR A N 1
ATOM 2238 C CA . TYR A 1 285 ? -0.736 -8.610 12.768 1.00 98.50 285 TYR A CA 1
ATOM 2239 C C . TYR A 1 285 ? -0.571 -8.491 14.283 1.00 98.50 285 TYR A C 1
ATOM 2241 O O . TYR A 1 285 ? -0.721 -7.393 14.823 1.00 98.50 285 TYR A O 1
ATOM 2249 N N . ASP A 1 286 ? -0.253 -9.582 14.981 1.00 97.12 286 ASP A N 1
ATOM 2250 C CA . ASP A 1 286 ? -0.084 -9.576 16.432 1.00 97.12 286 ASP A CA 1
ATOM 2251 C C . ASP A 1 286 ? 1.172 -8.812 16.880 1.00 97.12 286 ASP A C 1
ATOM 2253 O O . ASP A 1 286 ? 1.077 -7.986 17.792 1.00 97.12 286 ASP A O 1
ATOM 2257 N N . ASP A 1 287 ? 2.316 -8.997 16.219 1.00 98.06 287 ASP A N 1
ATOM 2258 C CA . ASP A 1 287 ? 3.546 -8.240 16.489 1.00 98.06 287 ASP A CA 1
ATOM 2259 C C . ASP A 1 287 ? 3.379 -6.745 16.134 1.00 98.06 287 ASP A C 1
ATOM 2261 O O . ASP A 1 287 ? 3.622 -5.873 16.981 1.00 98.06 287 ASP A O 1
ATOM 2265 N N . ILE A 1 288 ? 2.860 -6.432 14.937 1.00 98.62 288 ILE A N 1
ATOM 2266 C CA . ILE A 1 288 ? 2.653 -5.047 14.465 1.00 98.62 288 ILE A CA 1
ATOM 2267 C C . ILE A 1 288 ? 1.691 -4.285 15.392 1.00 98.62 288 ILE A C 1
ATOM 2269 O O . ILE A 1 288 ? 1.981 -3.169 15.843 1.00 98.62 288 ILE A O 1
ATOM 2273 N N . LEU A 1 289 ? 0.540 -4.880 15.721 1.00 98.44 289 LEU A N 1
ATOM 2274 C CA . LEU A 1 289 ? -0.454 -4.241 16.585 1.00 98.44 289 LEU A CA 1
ATOM 2275 C C . LEU A 1 289 ? -0.005 -4.218 18.050 1.00 98.44 289 LEU A C 1
ATOM 2277 O O . LEU A 1 289 ? -0.360 -3.282 18.769 1.00 98.44 289 LEU A O 1
ATOM 2281 N N . SER A 1 290 ? 0.825 -5.164 18.505 1.00 97.75 290 SER A N 1
ATOM 2282 C CA . SER A 1 290 ? 1.460 -5.093 19.831 1.00 97.75 290 SER A CA 1
ATOM 2283 C C . SER A 1 290 ? 2.406 -3.898 19.947 1.00 97.75 290 SER A C 1
ATOM 2285 O O . SER A 1 290 ? 2.407 -3.213 20.978 1.00 97.75 290 SER A O 1
ATOM 2287 N N . HIS A 1 291 ? 3.185 -3.599 18.901 1.00 98.12 291 HIS A N 1
ATOM 2288 C CA . HIS A 1 291 ? 4.022 -2.399 18.852 1.00 98.12 291 HIS A CA 1
ATOM 2289 C C . HIS A 1 291 ? 3.178 -1.115 18.910 1.00 98.12 291 HIS A C 1
ATOM 2291 O O . HIS A 1 291 ? 3.463 -0.238 19.734 1.00 98.12 291 HIS A O 1
ATOM 2297 N N . LEU A 1 292 ? 2.110 -1.031 18.109 1.00 97.75 292 LEU A N 1
ATOM 2298 C CA . LEU A 1 292 ? 1.240 0.146 18.054 1.00 97.75 292 LEU A CA 1
ATOM 2299 C C . LEU A 1 292 ? 0.454 0.365 19.357 1.00 97.75 292 LEU A C 1
ATOM 2301 O O . LEU A 1 292 ? 0.483 1.455 19.920 1.00 97.75 292 LEU A O 1
ATOM 2305 N N . THR A 1 293 ? -0.190 -0.669 19.901 1.00 94.00 293 THR A N 1
ATOM 2306 C CA . THR A 1 293 ? -0.971 -0.572 21.153 1.00 94.00 293 THR A CA 1
ATOM 2307 C C . THR A 1 293 ? -0.110 -0.312 22.392 1.00 94.00 293 THR A C 1
ATOM 2309 O O . THR A 1 293 ? -0.589 0.284 23.357 1.00 94.00 293 THR A O 1
ATOM 2312 N N . THR A 1 294 ? 1.173 -0.696 22.374 1.00 92.94 294 THR A N 1
ATOM 2313 C CA . THR A 1 294 ? 2.136 -0.370 23.444 1.00 92.94 294 THR A CA 1
ATOM 2314 C C . THR A 1 294 ? 2.687 1.059 23.328 1.00 92.94 294 THR A C 1
ATOM 2316 O O . THR A 1 294 ? 3.161 1.622 24.320 1.00 92.94 294 THR A O 1
ATOM 2319 N N . SER A 1 295 ? 2.643 1.659 22.136 1.00 91.81 295 SER A N 1
ATOM 2320 C CA . SER A 1 295 ? 3.157 3.001 21.856 1.00 91.81 295 SER A CA 1
ATOM 2321 C C . SER A 1 295 ? 2.228 3.773 20.902 1.00 91.81 295 SER A C 1
ATOM 2323 O O . SER A 1 295 ? 2.662 4.126 19.807 1.00 91.81 295 SER A O 1
ATOM 2325 N N . PRO A 1 296 ? 0.980 4.090 21.300 1.00 90.12 296 PRO A N 1
ATOM 2326 C CA . PRO A 1 296 ? -0.023 4.676 20.402 1.00 90.12 296 PRO A CA 1
ATOM 2327 C C . PRO A 1 296 ? 0.386 6.030 19.812 1.00 90.12 296 PRO A C 1
ATOM 2329 O O . PRO A 1 296 ? 0.051 6.326 18.674 1.00 90.12 296 PRO A O 1
ATOM 2332 N N . ALA A 1 297 ? 1.200 6.812 20.528 1.00 86.06 297 ALA A N 1
ATOM 2333 C CA . ALA A 1 297 ? 1.804 8.056 20.039 1.00 86.06 297 ALA A CA 1
ATOM 2334 C C . ALA A 1 297 ? 2.957 7.851 19.021 1.00 86.06 297 ALA A C 1
ATOM 2336 O O . ALA A 1 297 ? 3.829 8.715 18.893 1.00 86.06 297 ALA A O 1
ATOM 2337 N N . MET A 1 298 ? 3.018 6.692 18.361 1.00 92.12 298 MET A N 1
ATOM 2338 C CA . MET A 1 298 ? 3.923 6.409 17.248 1.00 92.12 298 MET A CA 1
ATOM 2339 C C . MET A 1 298 ? 3.472 7.200 16.016 1.00 92.12 298 MET A C 1
ATOM 2341 O O . MET A 1 298 ? 2.287 7.188 15.682 1.00 92.12 298 MET A O 1
ATOM 2345 N N . ASP A 1 299 ? 4.411 7.889 15.362 1.00 92.94 299 ASP A N 1
ATOM 2346 C CA . ASP A 1 299 ? 4.133 8.608 14.116 1.00 92.94 299 ASP A CA 1
ATOM 2347 C C . ASP A 1 299 ? 4.019 7.659 12.915 1.00 92.94 299 ASP A C 1
ATOM 2349 O O . ASP A 1 299 ? 4.431 6.495 12.959 1.00 92.94 299 ASP A O 1
ATOM 2353 N N . GLU A 1 300 ? 3.432 8.161 11.832 1.00 96.94 300 GLU A N 1
ATOM 2354 C CA . GLU A 1 300 ? 3.052 7.366 10.666 1.00 96.94 300 GLU A CA 1
ATOM 2355 C C . GLU A 1 300 ? 4.273 6.711 10.007 1.00 96.94 300 GLU A C 1
ATOM 2357 O O . GLU A 1 300 ? 4.223 5.550 9.603 1.00 96.94 300 GLU A O 1
ATOM 2362 N N . ALA A 1 301 ? 5.396 7.433 9.947 1.00 96.50 301 ALA A N 1
ATOM 2363 C CA . ALA A 1 301 ? 6.647 6.936 9.383 1.00 96.50 301 ALA A CA 1
ATOM 2364 C C . ALA A 1 301 ? 7.251 5.803 10.230 1.00 96.50 301 ALA A C 1
ATOM 2366 O O . ALA A 1 301 ? 7.697 4.800 9.672 1.00 96.50 301 ALA A O 1
ATOM 2367 N N . THR A 1 302 ? 7.225 5.933 11.562 1.00 97.94 302 THR A N 1
ATOM 2368 C CA . THR A 1 302 ? 7.683 4.879 12.479 1.00 97.94 302 THR A CA 1
ATOM 2369 C C . THR A 1 302 ? 6.791 3.640 12.378 1.00 97.94 302 THR A C 1
ATOM 2371 O O . THR A 1 302 ? 7.322 2.535 12.320 1.00 97.94 302 THR A O 1
ATOM 2374 N N . LEU A 1 303 ? 5.464 3.799 12.272 1.00 98.56 303 LEU A N 1
ATOM 2375 C CA . LEU A 1 303 ? 4.550 2.667 12.076 1.00 98.56 303 LEU A CA 1
ATOM 2376 C C . LEU A 1 303 ? 4.812 1.951 10.743 1.00 98.56 303 LEU A C 1
ATOM 2378 O O . LEU A 1 303 ? 4.882 0.724 10.708 1.00 98.56 303 LEU A O 1
ATOM 2382 N N . CYS A 1 304 ? 5.038 2.695 9.657 1.00 98.62 304 CYS A N 1
ATOM 2383 C CA . CYS A 1 304 ? 5.391 2.095 8.371 1.00 98.62 304 CYS A CA 1
ATOM 2384 C C . CYS A 1 304 ? 6.730 1.328 8.419 1.00 98.62 304 CYS A C 1
ATOM 2386 O O . CYS A 1 304 ? 6.837 0.240 7.853 1.00 98.62 304 CYS A O 1
ATOM 2388 N N . GLU A 1 305 ? 7.751 1.865 9.102 1.00 98.44 305 GLU A N 1
ATOM 2389 C CA . GLU A 1 305 ? 9.027 1.164 9.320 1.00 98.44 305 GLU A CA 1
ATOM 2390 C C . GLU A 1 305 ? 8.846 -0.089 10.200 1.00 98.44 305 GLU A C 1
ATOM 2392 O O . GLU A 1 305 ? 9.484 -1.112 9.942 1.00 98.44 305 GLU A O 1
ATOM 2397 N N . THR A 1 306 ? 7.961 -0.052 11.202 1.00 98.56 306 THR A N 1
ATOM 2398 C CA . THR A 1 306 ? 7.607 -1.219 12.027 1.00 98.56 306 THR A CA 1
ATOM 2399 C C . THR A 1 306 ? 7.004 -2.341 11.180 1.00 98.56 306 THR A C 1
ATOM 2401 O O . THR A 1 306 ? 7.529 -3.450 11.223 1.00 98.56 306 THR A O 1
ATOM 2404 N N . VAL A 1 307 ? 6.004 -2.054 10.338 1.00 98.75 307 VAL A N 1
ATOM 2405 C CA . VAL A 1 307 ? 5.376 -3.049 9.440 1.00 98.75 307 VAL A CA 1
ATOM 2406 C C . VAL A 1 307 ? 6.411 -3.750 8.548 1.00 98.75 307 VAL A C 1
ATOM 2408 O O . VAL A 1 307 ? 6.440 -4.979 8.485 1.00 98.75 307 VAL A O 1
ATOM 2411 N N . VAL A 1 308 ? 7.304 -2.990 7.898 1.00 98.75 308 VAL A N 1
ATOM 2412 C CA . VAL A 1 308 ? 8.363 -3.558 7.038 1.00 98.75 308 VAL A CA 1
ATOM 2413 C C . VAL A 1 308 ? 9.325 -4.449 7.819 1.00 98.75 308 VAL A C 1
ATOM 2415 O O . VAL A 1 308 ? 9.694 -5.523 7.340 1.00 98.75 308 VAL A O 1
ATOM 2418 N N . ASN A 1 309 ? 9.743 -4.020 9.011 1.00 98.44 309 ASN A N 1
ATOM 2419 C CA . ASN A 1 309 ? 10.665 -4.803 9.827 1.00 98.44 309 ASN A CA 1
ATOM 2420 C C . ASN A 1 309 ? 10.012 -6.084 10.358 1.00 98.44 309 ASN A C 1
ATOM 2422 O O . ASN A 1 309 ? 10.637 -7.140 10.286 1.00 98.44 309 ASN A O 1
ATOM 2426 N N . ASP A 1 310 ? 8.789 -6.011 10.882 1.00 98.44 310 ASP A N 1
ATOM 2427 C CA . ASP A 1 310 ? 8.116 -7.158 11.495 1.00 98.44 310 ASP A CA 1
ATOM 2428 C C . ASP A 1 310 ? 7.809 -8.233 10.435 1.00 98.44 310 ASP A C 1
ATOM 2430 O O . ASP A 1 310 ? 8.227 -9.382 10.600 1.00 98.44 310 ASP A O 1
ATOM 2434 N N . TYR A 1 311 ? 7.250 -7.855 9.275 1.00 98.38 311 TYR A N 1
ATOM 2435 C CA . TYR A 1 311 ? 7.027 -8.790 8.162 1.00 98.38 311 TYR A CA 1
ATOM 2436 C C . TYR A 1 311 ? 8.323 -9.460 7.673 1.00 98.38 311 TYR A C 1
ATOM 2438 O O . TYR A 1 311 ? 8.381 -10.685 7.560 1.00 98.38 311 TYR A O 1
ATOM 2446 N N . ILE A 1 312 ? 9.403 -8.703 7.430 1.00 97.94 312 ILE A N 1
ATOM 2447 C CA . ILE A 1 312 ? 10.672 -9.279 6.939 1.00 97.94 312 ILE A CA 1
ATOM 2448 C C . ILE A 1 312 ? 11.389 -10.137 8.002 1.00 97.94 312 ILE A C 1
ATOM 2450 O O . ILE A 1 312 ? 12.214 -10.986 7.651 1.00 97.94 312 ILE A O 1
ATOM 2454 N N . ASN A 1 313 ? 11.070 -9.970 9.289 1.00 96.94 313 ASN A N 1
ATOM 2455 C CA . ASN A 1 313 ? 11.597 -10.819 10.359 1.00 96.94 313 ASN A CA 1
ATOM 2456 C C . ASN A 1 313 ? 10.859 -12.163 10.501 1.00 96.94 313 ASN A C 1
ATOM 2458 O O . ASN A 1 313 ? 11.510 -13.139 10.891 1.00 96.94 313 ASN A O 1
ATOM 2462 N N . ASP A 1 314 ? 9.556 -12.231 10.200 1.00 96.12 314 ASP A N 1
ATOM 2463 C CA . ASP A 1 314 ? 8.767 -13.472 10.301 1.00 96.12 314 ASP A CA 1
ATOM 2464 C C . ASP A 1 314 ? 8.693 -14.274 8.984 1.00 96.12 314 ASP A C 1
ATOM 2466 O O . ASP A 1 314 ? 8.781 -15.507 8.987 1.00 96.12 314 ASP A O 1
ATOM 2470 N N . CYS A 1 315 ? 8.594 -13.587 7.841 1.00 94.81 315 CYS A N 1
ATOM 2471 C CA . CYS A 1 315 ? 8.320 -14.224 6.554 1.00 94.81 315 CYS A CA 1
ATOM 2472 C C . CYS A 1 315 ? 9.441 -15.156 6.032 1.00 94.81 315 CYS A C 1
ATOM 2474 O O . CYS A 1 315 ? 10.582 -15.211 6.506 1.00 94.81 315 CYS A O 1
ATOM 2476 N N . GLY A 1 316 ? 9.102 -15.939 5.003 1.00 94.62 316 GLY A N 1
ATOM 2477 C CA . GLY A 1 316 ? 10.050 -16.821 4.320 1.00 94.62 316 GLY A CA 1
ATOM 2478 C C . GLY A 1 316 ? 10.914 -16.105 3.272 1.00 94.62 316 GLY A C 1
ATOM 2479 O O . GLY A 1 316 ? 10.881 -14.893 3.108 1.00 94.62 316 GLY A O 1
ATOM 2480 N N . THR A 1 317 ? 11.696 -16.876 2.508 1.00 94.69 317 THR A N 1
ATOM 2481 C CA . THR A 1 317 ? 12.558 -16.331 1.440 1.00 94.69 317 THR A CA 1
ATOM 2482 C C . THR A 1 317 ? 12.187 -16.893 0.058 1.00 94.69 317 THR A C 1
ATOM 2484 O O . THR A 1 317 ? 12.092 -18.122 -0.053 1.00 94.69 317 THR A O 1
ATOM 2487 N N . PRO A 1 318 ? 12.093 -16.070 -1.003 1.00 96.56 318 PRO A N 1
ATOM 2488 C CA . PRO A 1 318 ? 12.300 -14.623 -0.989 1.00 96.56 318 PRO A CA 1
ATOM 2489 C C . PRO A 1 318 ? 11.111 -13.844 -0.405 1.00 96.56 318 PRO A C 1
ATOM 2491 O O . PRO A 1 318 ? 10.012 -14.387 -0.312 1.00 96.56 318 PRO A O 1
ATOM 2494 N N . ALA A 1 319 ? 11.357 -12.591 -0.026 1.00 97.81 319 ALA A N 1
ATOM 2495 C CA . ALA A 1 319 ? 10.343 -11.593 0.316 1.00 97.81 319 ALA A CA 1
ATOM 2496 C C . ALA A 1 319 ? 10.915 -10.170 0.179 1.00 97.81 319 ALA A C 1
ATOM 2498 O O . ALA A 1 319 ? 12.131 -9.972 0.273 1.00 97.81 319 ALA A O 1
ATOM 2499 N N . THR A 1 320 ? 10.033 -9.191 -0.020 1.00 98.56 320 THR A N 1
ATOM 2500 C CA . THR A 1 320 ? 10.328 -7.748 -0.067 1.00 98.56 320 THR A CA 1
ATOM 2501 C C . THR A 1 320 ? 9.196 -6.990 0.622 1.00 98.56 320 THR A C 1
ATOM 2503 O O . THR A 1 320 ? 8.049 -7.380 0.438 1.00 98.56 320 THR A O 1
ATOM 2506 N N . LEU A 1 321 ? 9.472 -5.895 1.327 1.00 98.69 321 LEU A N 1
ATOM 2507 C CA . LEU A 1 321 ? 8.452 -4.907 1.693 1.00 98.69 321 LEU A CA 1
ATOM 2508 C C . LEU A 1 321 ? 9.094 -3.524 1.805 1.00 98.69 321 LEU A C 1
ATOM 2510 O O . LEU A 1 321 ? 10.262 -3.391 2.175 1.00 98.69 321 LEU A O 1
ATOM 2514 N N . SER A 1 322 ? 8.351 -2.480 1.447 1.00 98.69 322 SER A N 1
ATOM 2515 C CA . SER A 1 322 ? 8.880 -1.113 1.465 1.00 98.69 322 SER A CA 1
ATOM 2516 C C . SER A 1 322 ? 7.786 -0.057 1.557 1.00 98.69 322 SER A C 1
ATOM 2518 O O . SER A 1 322 ? 6.617 -0.328 1.290 1.00 98.69 322 SER A O 1
ATOM 2520 N N . VAL A 1 323 ? 8.192 1.155 1.932 1.00 98.56 323 VAL A N 1
ATOM 2521 C CA . VAL A 1 323 ? 7.316 2.292 2.221 1.00 98.56 323 VAL A CA 1
ATOM 2522 C C . VAL A 1 323 ? 7.640 3.449 1.289 1.00 98.56 323 VAL A C 1
ATOM 2524 O O . VAL A 1 323 ? 8.761 3.964 1.310 1.00 98.56 323 VAL A O 1
ATOM 2527 N N . LEU A 1 324 ? 6.647 3.911 0.533 1.00 96.56 324 LEU A N 1
ATOM 2528 C CA . LEU A 1 324 ? 6.723 5.135 -0.263 1.00 96.56 324 LEU A CA 1
ATOM 2529 C C . LEU A 1 324 ? 6.099 6.297 0.509 1.00 96.56 324 LEU A C 1
ATOM 2531 O O . LEU A 1 324 ? 4.986 6.165 1.012 1.00 96.56 324 LEU A O 1
ATOM 2535 N N . HIS A 1 325 ? 6.764 7.450 0.543 1.00 94.06 325 HIS A N 1
ATOM 2536 C CA . HIS A 1 325 ? 6.168 8.708 0.998 1.00 94.06 325 HIS A CA 1
ATOM 2537 C C . HIS A 1 325 ? 5.472 9.419 -0.173 1.00 94.06 325 HIS A C 1
ATOM 2539 O O . HIS A 1 325 ? 6.108 10.042 -1.032 1.00 94.06 325 HIS A O 1
ATOM 2545 N N . LEU A 1 326 ? 4.146 9.321 -0.205 1.00 88.31 326 LEU A N 1
ATOM 2546 C CA . LEU A 1 326 ? 3.285 9.873 -1.242 1.00 88.31 326 LEU A CA 1
ATOM 2547 C C . LEU A 1 326 ? 2.871 11.302 -0.862 1.00 88.31 326 LEU A C 1
ATOM 2549 O O . LEU A 1 326 ? 1.946 11.539 -0.096 1.00 88.31 326 LEU A O 1
ATOM 2553 N N . SER A 1 327 ? 3.562 12.292 -1.425 1.00 78.56 327 SER A N 1
ATOM 2554 C CA . SER A 1 327 ? 3.178 13.703 -1.294 1.00 78.56 327 SER A CA 1
ATOM 2555 C C . SER A 1 327 ? 3.121 14.379 -2.658 1.00 78.56 327 SER A C 1
ATOM 2557 O O . SER A 1 327 ? 3.857 14.014 -3.574 1.00 78.56 327 SER A O 1
ATOM 2559 N N . SER A 1 328 ? 2.284 15.410 -2.801 1.00 70.25 328 SER A N 1
ATOM 2560 C CA . SER A 1 328 ? 2.093 16.113 -4.083 1.00 70.25 328 SER A CA 1
ATOM 2561 C C . SER A 1 328 ? 3.382 16.715 -4.670 1.00 70.25 328 SER A C 1
ATOM 2563 O O . SER A 1 328 ? 3.538 16.768 -5.890 1.00 70.25 328 SER A O 1
ATOM 2565 N N . GLU A 1 329 ? 4.341 17.130 -3.831 1.00 70.00 329 GLU A N 1
ATOM 2566 C CA . GLU A 1 329 ? 5.664 17.576 -4.293 1.00 70.00 329 GLU A CA 1
ATOM 2567 C C . GLU A 1 329 ? 6.503 16.403 -4.824 1.00 70.00 329 GLU A C 1
ATOM 2569 O O . GLU A 1 329 ? 7.143 16.526 -5.870 1.00 70.00 329 GLU A O 1
ATOM 2574 N N . VAL A 1 330 ? 6.473 15.254 -4.142 1.00 69.94 330 VAL A N 1
ATOM 2575 C CA . VAL A 1 330 ? 7.164 14.039 -4.589 1.00 69.94 330 VAL A CA 1
ATOM 2576 C C . VAL A 1 330 ? 6.541 13.515 -5.886 1.00 69.94 330 VAL A C 1
ATOM 2578 O O . VAL A 1 330 ? 7.278 13.317 -6.845 1.00 69.94 330 VAL A O 1
ATOM 2581 N N . ALA A 1 331 ? 5.212 13.416 -5.986 1.00 70.19 331 ALA A N 1
ATOM 2582 C CA . ALA A 1 331 ? 4.503 12.960 -7.187 1.00 70.19 331 ALA A CA 1
ATOM 2583 C C . ALA A 1 331 ? 4.868 13.781 -8.442 1.00 70.19 331 ALA A C 1
ATOM 2585 O O . ALA A 1 331 ? 5.275 13.221 -9.463 1.00 70.19 331 ALA A O 1
ATOM 2586 N N . VAL A 1 332 ? 4.827 15.118 -8.361 1.00 69.38 332 VAL A N 1
ATOM 2587 C CA . VAL A 1 332 ? 5.200 15.999 -9.486 1.00 69.38 332 VAL A CA 1
ATOM 2588 C C . VAL A 1 332 ? 6.675 15.837 -9.877 1.00 69.38 332 VAL A C 1
ATOM 2590 O O . VAL A 1 332 ? 7.009 15.860 -11.067 1.00 69.38 332 VAL A O 1
ATOM 2593 N N . ASN A 1 333 ? 7.574 15.658 -8.908 1.00 76.12 333 ASN A N 1
ATOM 2594 C CA . ASN A 1 333 ? 8.990 15.414 -9.187 1.00 76.12 333 ASN A CA 1
ATOM 2595 C C . ASN A 1 333 ? 9.232 14.012 -9.784 1.00 76.12 333 ASN A C 1
ATOM 2597 O O . ASN A 1 333 ? 10.085 13.877 -10.670 1.00 76.12 333 ASN A O 1
ATOM 2601 N N . SER A 1 334 ? 8.448 13.003 -9.386 1.00 82.25 334 SER A N 1
ATOM 2602 C CA . SER A 1 334 ? 8.483 11.642 -9.936 1.00 82.25 334 SER A CA 1
ATOM 2603 C C . SER A 1 334 ? 8.152 11.622 -11.427 1.00 82.25 334 SER A C 1
ATOM 2605 O O . SER A 1 334 ? 8.984 11.167 -12.213 1.00 82.25 334 SER A O 1
ATOM 2607 N N . ILE A 1 335 ? 7.011 12.204 -11.835 1.00 83.31 335 ILE A N 1
ATOM 2608 C CA . ILE A 1 335 ? 6.579 12.278 -13.249 1.00 83.31 335 ILE A CA 1
ATOM 2609 C C . ILE A 1 335 ? 7.693 12.863 -14.119 1.00 83.31 335 ILE A C 1
ATOM 2611 O O . ILE A 1 335 ? 8.109 12.275 -15.114 1.00 83.31 335 ILE A O 1
ATOM 2615 N N . ASN A 1 336 ? 8.214 14.030 -13.727 1.00 88.44 336 ASN A N 1
ATOM 2616 C CA . ASN A 1 336 ? 9.243 14.720 -14.500 1.00 88.44 336 ASN A CA 1
ATOM 2617 C C . ASN A 1 336 ? 10.528 13.890 -14.610 1.00 88.44 336 ASN A C 1
ATOM 2619 O O . ASN A 1 336 ? 11.184 13.906 -15.651 1.00 88.44 336 ASN A O 1
ATOM 2623 N N . THR A 1 337 ? 10.905 13.167 -13.559 1.00 95.38 337 THR A N 1
ATOM 2624 C CA . THR A 1 337 ? 12.119 12.345 -13.548 1.00 95.38 337 THR A CA 1
ATOM 2625 C C . THR A 1 337 ? 11.966 11.116 -14.445 1.00 95.38 337 THR A C 1
ATOM 2627 O O . THR A 1 337 ? 12.818 10.892 -15.308 1.00 95.38 337 THR A O 1
ATOM 2630 N N . ILE A 1 338 ? 10.849 10.393 -14.322 1.00 95.12 338 ILE A N 1
ATOM 2631 C CA . ILE A 1 338 ? 10.511 9.234 -15.161 1.00 95.12 338 ILE A CA 1
ATOM 2632 C C . ILE A 1 338 ? 10.399 9.657 -16.634 1.00 95.12 338 ILE A C 1
ATOM 2634 O O . ILE A 1 338 ? 11.032 9.045 -17.493 1.00 95.12 338 ILE A O 1
ATOM 2638 N N . ASN A 1 339 ? 9.726 10.772 -16.936 1.00 93.50 339 ASN A N 1
ATOM 2639 C CA . ASN A 1 339 ? 9.589 11.280 -18.307 1.00 93.50 339 ASN A CA 1
ATOM 2640 C C . ASN A 1 339 ? 10.918 11.698 -18.922 1.00 93.50 339 ASN A C 1
ATOM 2642 O O . ASN A 1 339 ? 11.178 11.402 -20.089 1.00 93.50 339 ASN A O 1
ATOM 2646 N N . ASN A 1 340 ? 11.788 12.367 -18.163 1.00 96.44 340 ASN A N 1
ATOM 2647 C CA . ASN A 1 340 ? 13.122 12.704 -18.652 1.00 96.44 340 ASN A CA 1
ATOM 2648 C C . ASN A 1 340 ? 13.962 11.442 -18.906 1.00 96.44 340 ASN A C 1
ATOM 2650 O O . ASN A 1 340 ? 14.732 11.417 -19.867 1.00 96.44 340 ASN A O 1
ATOM 2654 N N . PHE A 1 341 ? 13.803 10.399 -18.088 1.00 98.31 341 PHE A N 1
ATOM 2655 C CA . PHE A 1 341 ? 14.493 9.123 -18.259 1.00 98.31 341 PHE A CA 1
ATOM 2656 C C . PHE A 1 341 ? 13.991 8.346 -19.479 1.00 98.31 341 PHE A C 1
ATOM 2658 O O . PHE A 1 341 ? 14.801 8.023 -20.346 1.00 98.31 341 PHE A O 1
ATOM 2665 N N . ALA A 1 342 ? 12.678 8.155 -19.623 1.00 97.19 342 ALA A N 1
ATOM 2666 C CA . ALA A 1 342 ? 12.069 7.532 -20.796 1.00 97.19 342 ALA A CA 1
ATOM 2667 C C . ALA A 1 342 ? 12.478 8.246 -22.097 1.00 97.19 342 ALA A C 1
ATOM 2669 O O . ALA A 1 342 ? 12.975 7.618 -23.032 1.00 97.19 342 ALA A O 1
ATOM 2670 N N . ASN A 1 343 ? 12.401 9.583 -22.126 1.00 95.50 343 ASN A N 1
ATOM 2671 C CA . ASN A 1 343 ? 12.867 10.376 -23.265 1.00 95.50 343 ASN A CA 1
ATOM 2672 C C . ASN A 1 343 ? 14.367 10.201 -23.551 1.00 95.50 343 ASN A C 1
ATOM 2674 O O . ASN A 1 343 ? 14.755 10.165 -24.718 1.00 95.50 343 ASN A O 1
ATOM 2678 N N . ALA A 1 344 ? 15.225 10.101 -22.531 1.00 97.81 344 ALA A N 1
ATOM 2679 C CA . ALA A 1 344 ? 16.650 9.849 -22.741 1.00 97.81 344 ALA A CA 1
ATOM 2680 C C . ALA A 1 344 ? 16.884 8.465 -23.368 1.00 97.81 344 ALA A C 1
ATOM 2682 O O . ALA A 1 344 ? 17.600 8.367 -24.364 1.00 97.81 344 ALA A O 1
ATOM 2683 N N . LEU A 1 345 ? 16.210 7.429 -22.855 1.00 97.12 345 LEU A N 1
ATOM 2684 C CA . LEU A 1 345 ? 16.281 6.060 -23.370 1.00 97.12 345 LEU A CA 1
ATOM 2685 C C . LEU A 1 345 ? 15.831 5.982 -24.838 1.00 97.12 345 LEU A C 1
ATOM 2687 O O . LEU A 1 345 ? 16.560 5.443 -25.669 1.00 97.12 345 LEU A O 1
ATOM 2691 N N . MET A 1 346 ? 14.692 6.595 -25.184 1.00 94.75 346 MET A N 1
ATOM 2692 C CA . MET A 1 346 ? 14.180 6.647 -26.563 1.00 94.75 346 MET A CA 1
ATOM 2693 C C . MET A 1 346 ? 15.116 7.366 -27.549 1.00 94.75 346 MET A C 1
ATOM 2695 O O . MET A 1 346 ? 15.131 7.044 -28.737 1.00 94.75 346 MET A O 1
ATOM 2699 N N . ASN A 1 347 ? 15.892 8.350 -27.079 1.00 94.56 347 ASN A N 1
ATOM 2700 C CA . ASN A 1 347 ? 16.808 9.142 -27.909 1.00 94.56 347 ASN A CA 1
ATOM 2701 C C . ASN A 1 347 ? 18.270 8.649 -27.869 1.00 94.56 347 ASN A C 1
ATOM 2703 O O . ASN A 1 347 ? 19.131 9.252 -28.519 1.00 94.56 347 ASN A O 1
ATOM 2707 N N . SER A 1 348 ? 18.568 7.588 -27.114 1.00 95.94 348 SER A N 1
ATOM 2708 C CA . SER A 1 348 ? 19.927 7.076 -26.922 1.00 95.94 348 SER A CA 1
ATOM 2709 C C . SER A 1 348 ? 20.510 6.439 -28.186 1.00 95.94 348 SER A C 1
ATOM 2711 O O . SER A 1 348 ? 19.818 5.791 -28.973 1.00 95.94 348 SER A O 1
ATOM 2713 N N . ALA A 1 349 ? 21.829 6.551 -28.351 1.00 95.62 349 ALA A N 1
ATOM 2714 C CA . ALA A 1 349 ? 22.567 5.832 -29.388 1.00 95.62 349 ALA A CA 1
ATOM 2715 C C . ALA A 1 349 ? 22.867 4.354 -29.037 1.00 95.62 349 ALA A C 1
ATOM 2717 O O . ALA A 1 349 ? 23.436 3.647 -29.872 1.00 95.62 349 ALA A O 1
ATOM 2718 N N . TYR A 1 350 ? 22.513 3.890 -27.831 1.00 96.12 350 TYR A N 1
ATOM 2719 C CA . TYR A 1 350 ? 22.923 2.601 -27.250 1.00 96.12 350 TYR A CA 1
ATOM 2720 C C . TYR A 1 350 ? 21.730 1.650 -27.023 1.00 96.12 350 TYR A C 1
ATOM 2722 O O . TYR A 1 350 ? 21.543 1.086 -25.944 1.00 96.12 350 TYR A O 1
ATOM 2730 N N . SER A 1 351 ? 20.884 1.474 -28.043 1.00 92.19 351 SER A N 1
ATOM 2731 C CA . SER A 1 351 ? 19.659 0.662 -27.943 1.00 92.19 351 SER A CA 1
ATOM 2732 C C . SER A 1 351 ? 19.910 -0.807 -27.564 1.00 92.19 351 SER A C 1
ATOM 2734 O O . SER A 1 351 ? 19.091 -1.407 -26.869 1.00 92.19 351 SER A O 1
ATOM 2736 N N . SER A 1 352 ? 21.050 -1.386 -27.958 1.00 92.38 352 SER A N 1
ATOM 2737 C CA . SER A 1 352 ? 21.464 -2.745 -27.574 1.00 92.38 352 SER A CA 1
ATOM 2738 C C . SER A 1 352 ? 21.749 -2.884 -26.076 1.00 92.38 352 SER A C 1
ATOM 2740 O O . SER A 1 352 ? 21.377 -3.879 -25.450 1.00 92.38 352 SER A O 1
ATOM 2742 N N . GLU A 1 353 ? 22.397 -1.885 -25.488 1.00 96.75 353 GLU A N 1
ATOM 2743 C CA . GLU A 1 353 ? 22.729 -1.811 -24.072 1.00 96.75 353 GLU A CA 1
ATOM 2744 C C . GLU A 1 353 ? 21.466 -1.560 -23.239 1.00 96.75 353 GLU A C 1
ATOM 2746 O O . GLU A 1 353 ? 21.300 -2.186 -22.194 1.00 96.75 353 GLU A O 1
ATOM 2751 N N . ILE A 1 354 ? 20.527 -0.750 -23.744 1.00 96.81 354 ILE A N 1
ATOM 2752 C CA . ILE A 1 354 ? 19.197 -0.558 -23.143 1.00 96.81 354 ILE A CA 1
ATOM 2753 C C . ILE A 1 354 ? 18.384 -1.859 -23.162 1.00 96.81 354 ILE A C 1
ATOM 2755 O O . ILE A 1 354 ? 17.843 -2.248 -22.130 1.00 96.81 354 ILE A O 1
ATOM 2759 N N . ALA A 1 355 ? 18.328 -2.576 -24.290 1.00 93.56 355 ALA A N 1
ATOM 2760 C CA . ALA A 1 355 ? 17.648 -3.873 -24.366 1.00 93.56 355 ALA A CA 1
ATOM 2761 C C . ALA A 1 355 ? 18.290 -4.912 -23.426 1.00 93.56 355 ALA A C 1
ATOM 2763 O O . ALA A 1 355 ? 17.592 -5.662 -22.744 1.00 93.56 355 ALA A O 1
ATOM 2764 N N . THR A 1 356 ? 19.623 -4.904 -23.318 1.00 95.44 356 THR A N 1
ATOM 2765 C CA . THR A 1 356 ? 20.343 -5.741 -22.348 1.00 95.44 356 THR A CA 1
ATOM 2766 C C . THR A 1 356 ? 19.943 -5.377 -20.917 1.00 95.44 356 THR A C 1
ATOM 2768 O O . THR A 1 356 ? 19.616 -6.275 -20.144 1.00 95.44 356 THR A O 1
ATOM 2771 N N . ALA A 1 357 ? 19.893 -4.084 -20.579 1.00 97.75 357 ALA A N 1
ATOM 2772 C CA . ALA A 1 357 ? 19.472 -3.596 -19.268 1.00 97.75 357 ALA A CA 1
ATOM 2773 C C . ALA A 1 357 ? 18.024 -3.990 -18.932 1.00 97.75 357 ALA A C 1
ATOM 2775 O O . ALA A 1 357 ? 17.798 -4.506 -17.840 1.00 97.75 357 ALA A O 1
ATOM 2776 N N . ARG A 1 358 ? 17.082 -3.862 -19.886 1.00 95.81 358 ARG A N 1
ATOM 2777 C CA . ARG A 1 358 ? 15.693 -4.350 -19.743 1.00 95.81 358 ARG A CA 1
ATOM 2778 C C . ARG A 1 358 ? 15.673 -5.819 -19.330 1.00 95.81 358 ARG A C 1
ATOM 2780 O O . ARG A 1 358 ? 15.000 -6.147 -18.371 1.00 95.81 358 ARG A O 1
ATOM 2787 N N . SER A 1 359 ? 16.453 -6.679 -19.988 1.00 95.31 359 SER A N 1
ATOM 2788 C CA . SER A 1 359 ? 16.516 -8.120 -19.674 1.00 95.31 359 SER A CA 1
ATOM 2789 C C . SER A 1 359 ? 17.363 -8.510 -18.449 1.00 95.31 359 SER A C 1
ATOM 2791 O O . SER A 1 359 ? 17.383 -9.683 -18.083 1.00 95.31 359 SER A O 1
ATOM 2793 N N . SER A 1 360 ? 18.113 -7.572 -17.855 1.00 97.38 360 SER A N 1
ATOM 2794 C CA . SER A 1 360 ? 19.103 -7.869 -16.800 1.00 97.38 360 SER A CA 1
ATOM 2795 C C . SER A 1 360 ? 18.746 -7.320 -15.422 1.00 97.38 360 SER A C 1
ATOM 2797 O O . SER A 1 360 ? 19.356 -7.763 -14.452 1.00 97.38 360 SER A O 1
ATOM 2799 N N . ALA A 1 361 ? 17.831 -6.352 -15.334 1.00 98.44 361 ALA A N 1
ATOM 2800 C CA . ALA A 1 361 ? 17.419 -5.787 -14.054 1.00 98.44 361 ALA A CA 1
ATOM 2801 C C . ALA A 1 361 ? 16.620 -6.798 -13.213 1.00 98.44 361 ALA A C 1
ATOM 2803 O O . ALA A 1 361 ? 15.944 -7.677 -13.760 1.00 98.44 361 ALA A O 1
ATOM 2804 N N . GLN A 1 362 ? 16.714 -6.654 -11.890 1.00 98.62 362 GLN A N 1
ATOM 2805 C CA . GLN A 1 362 ? 15.950 -7.401 -10.890 1.00 98.62 362 GLN A CA 1
ATOM 2806 C C . GLN A 1 362 ? 14.480 -7.526 -11.299 1.00 98.62 362 GLN A C 1
ATOM 2808 O O . GLN A 1 362 ? 13.850 -6.537 -11.664 1.00 98.62 362 GLN A O 1
ATOM 2813 N N . SER A 1 363 ? 13.948 -8.745 -11.228 1.00 97.56 363 SER A N 1
ATOM 2814 C CA . SER A 1 363 ? 12.549 -9.069 -11.529 1.00 97.56 363 SER A CA 1
ATOM 2815 C C . SER A 1 363 ? 12.009 -10.101 -10.541 1.00 97.56 363 SER A C 1
ATOM 2817 O O . SER A 1 363 ? 12.787 -10.657 -9.762 1.00 97.56 363 SER A O 1
ATOM 2819 N N . TYR A 1 364 ? 10.697 -10.338 -10.568 1.00 95.81 364 TYR A N 1
ATOM 2820 C CA . TYR A 1 364 ? 9.971 -11.034 -9.500 1.00 95.81 364 TYR A CA 1
ATOM 2821 C C . TYR A 1 364 ? 9.333 -12.349 -9.969 1.00 95.81 364 TYR A C 1
ATOM 2823 O O . TYR A 1 364 ? 9.179 -12.605 -11.171 1.00 95.81 364 TYR A O 1
ATOM 2831 N N . ILE A 1 365 ? 9.027 -13.249 -9.031 1.00 90.75 365 ILE A N 1
ATOM 2832 C CA . ILE A 1 365 ? 8.657 -14.635 -9.338 1.00 90.75 365 ILE A CA 1
ATOM 2833 C C . ILE A 1 365 ? 7.347 -14.692 -10.135 1.00 90.75 365 ILE A C 1
ATOM 2835 O O . ILE A 1 365 ? 6.306 -14.211 -9.712 1.00 90.75 365 ILE A O 1
ATOM 2839 N N . TYR A 1 366 ? 7.406 -15.349 -11.299 1.00 89.81 366 TYR A N 1
ATOM 2840 C CA . TYR A 1 366 ? 6.353 -15.429 -12.328 1.00 89.81 366 TYR A CA 1
ATOM 2841 C C . TYR A 1 366 ? 6.047 -14.132 -13.098 1.00 89.81 366 TYR A C 1
ATOM 2843 O O . TYR A 1 366 ? 5.355 -14.226 -14.111 1.00 89.81 366 TYR A O 1
ATOM 2851 N N . TYR A 1 367 ? 6.624 -12.989 -12.713 1.00 91.88 367 TYR A N 1
ATOM 2852 C CA . TYR A 1 367 ? 6.421 -11.683 -13.355 1.00 91.88 367 TYR A CA 1
ATOM 2853 C C . TYR A 1 367 ? 7.764 -11.062 -13.800 1.00 91.88 367 TYR A C 1
ATOM 2855 O O . TYR A 1 367 ? 8.163 -10.014 -13.290 1.00 91.88 367 TYR A O 1
ATOM 2863 N N . PRO A 1 368 ? 8.498 -11.682 -14.754 1.00 93.12 368 PRO A N 1
ATOM 2864 C CA . PRO A 1 368 ? 9.761 -11.149 -15.284 1.00 93.12 368 PRO A CA 1
ATOM 2865 C C . PRO A 1 368 ? 9.644 -9.750 -15.918 1.00 93.12 368 PRO A C 1
ATOM 2867 O O . PRO A 1 368 ? 10.650 -9.083 -16.149 1.00 93.12 368 PRO A O 1
ATOM 2870 N N . GLU A 1 369 ? 8.436 -9.301 -16.250 1.00 94.00 369 GLU A N 1
ATOM 2871 C CA . GLU A 1 369 ? 8.130 -7.947 -16.711 1.00 94.00 369 GLU A CA 1
ATOM 2872 C C . GLU A 1 369 ? 8.021 -6.904 -15.595 1.00 94.00 369 GLU A C 1
ATOM 2874 O O . GLU A 1 369 ? 8.072 -5.722 -15.911 1.00 94.00 369 GLU A O 1
ATOM 2879 N N . TYR A 1 370 ? 7.863 -7.287 -14.329 1.00 96.00 370 TYR A N 1
ATOM 2880 C CA . TYR A 1 370 ? 7.886 -6.345 -13.209 1.00 96.00 370 TYR A CA 1
ATOM 2881 C C . TYR A 1 370 ? 9.326 -6.258 -12.724 1.00 96.00 370 TYR A C 1
ATOM 2883 O O . TYR A 1 370 ? 9.927 -7.283 -12.393 1.00 96.00 370 TYR A O 1
ATOM 2891 N N . LYS A 1 371 ? 9.907 -5.055 -12.761 1.00 98.44 371 LYS A N 1
ATOM 2892 C CA . LYS A 1 371 ? 11.342 -4.869 -12.525 1.00 98.44 371 LYS A CA 1
ATOM 2893 C C . LYS A 1 371 ? 11.648 -3.722 -11.591 1.00 98.44 371 LYS A C 1
ATOM 2895 O O . LYS A 1 371 ? 11.003 -2.683 -11.675 1.00 98.44 371 LYS A O 1
ATOM 2900 N N . ASP A 1 372 ? 12.676 -3.895 -10.768 1.00 98.75 372 ASP A N 1
ATOM 2901 C CA . ASP A 1 372 ? 13.165 -2.842 -9.884 1.00 98.75 372 ASP A CA 1
ATOM 2902 C C . ASP A 1 372 ? 13.669 -1.641 -10.700 1.00 98.75 372 ASP A C 1
ATOM 2904 O O . ASP A 1 372 ? 14.582 -1.751 -11.532 1.00 98.75 372 ASP A O 1
ATOM 2908 N N . LEU A 1 373 ? 13.054 -0.478 -10.482 1.00 98.62 373 LEU A N 1
ATOM 2909 C CA . LEU A 1 373 ? 13.342 0.724 -11.261 1.00 98.62 373 LEU A CA 1
ATOM 2910 C C . LEU A 1 373 ? 14.725 1.305 -10.918 1.00 98.62 373 LEU A C 1
ATOM 2912 O O . LEU A 1 373 ? 15.370 1.902 -11.786 1.00 98.62 373 LEU A O 1
ATOM 2916 N N . TYR A 1 374 ? 15.219 1.095 -9.692 1.00 98.81 374 TYR A N 1
ATOM 2917 C CA . TYR A 1 374 ? 16.551 1.541 -9.287 1.00 98.81 374 TYR A CA 1
ATOM 2918 C C . TYR A 1 374 ? 17.640 0.682 -9.928 1.00 98.81 374 TYR A C 1
ATOM 2920 O O . TYR A 1 374 ? 18.581 1.233 -10.495 1.00 98.81 374 TYR A O 1
ATOM 2928 N N . ASP A 1 375 ? 17.521 -0.648 -9.889 1.00 98.88 375 ASP A N 1
ATOM 2929 C CA . ASP A 1 375 ? 18.484 -1.561 -10.514 1.00 98.88 375 ASP A CA 1
ATOM 2930 C C . ASP A 1 375 ? 18.521 -1.363 -12.036 1.00 98.88 375 ASP A C 1
ATOM 2932 O O . ASP A 1 375 ? 19.599 -1.217 -12.619 1.00 98.88 375 ASP A O 1
ATOM 2936 N N . PHE A 1 376 ? 17.358 -1.209 -12.686 1.00 98.88 376 PHE A N 1
ATOM 2937 C CA . PHE A 1 376 ? 17.311 -0.833 -14.101 1.00 98.88 376 PHE A CA 1
ATOM 2938 C C . PHE A 1 376 ? 18.040 0.493 -14.364 1.00 98.88 376 PHE A C 1
ATOM 2940 O O . PHE A 1 376 ? 18.916 0.554 -15.235 1.00 98.88 376 PHE A O 1
ATOM 2947 N N . ALA A 1 377 ? 17.753 1.542 -13.586 1.00 98.88 377 ALA A N 1
ATOM 2948 C CA . ALA A 1 377 ? 18.452 2.818 -13.702 1.00 98.88 377 ALA A CA 1
ATOM 2949 C C . ALA A 1 377 ? 19.964 2.680 -13.446 1.00 98.88 377 ALA A C 1
ATOM 2951 O O . ALA A 1 377 ? 20.763 3.257 -14.183 1.00 98.88 377 ALA A O 1
ATOM 2952 N N . GLN A 1 378 ? 20.394 1.861 -12.486 1.00 98.88 378 GLN A N 1
ATOM 2953 C CA . GLN A 1 378 ? 21.806 1.619 -12.197 1.00 98.88 378 GLN A CA 1
ATOM 2954 C C . GLN A 1 378 ? 22.517 0.900 -13.354 1.00 98.88 378 GLN A C 1
ATOM 2956 O O . GLN A 1 378 ? 23.641 1.263 -13.724 1.00 98.88 378 GLN A O 1
ATOM 2961 N N . ILE A 1 379 ? 21.879 -0.094 -13.977 1.00 98.88 379 ILE A N 1
ATOM 2962 C CA . ILE A 1 379 ? 22.435 -0.785 -15.146 1.00 98.88 379 ILE A CA 1
ATOM 2963 C C . ILE A 1 379 ? 22.546 0.188 -16.329 1.00 98.88 379 ILE A C 1
ATOM 2965 O O . ILE A 1 379 ? 23.588 0.211 -16.994 1.00 98.88 379 ILE A O 1
ATOM 2969 N N . ILE A 1 380 ? 21.546 1.047 -16.554 1.00 98.81 380 ILE A N 1
ATOM 2970 C CA . ILE A 1 380 ? 21.607 2.111 -17.569 1.00 98.81 380 ILE A CA 1
ATOM 2971 C C . ILE A 1 380 ? 22.737 3.106 -17.257 1.00 98.81 380 ILE A C 1
ATOM 2973 O O . ILE A 1 380 ? 23.564 3.375 -18.127 1.00 98.81 380 ILE A O 1
ATOM 2977 N N . TYR A 1 381 ? 22.853 3.589 -16.016 1.00 98.81 381 TYR A N 1
ATOM 2978 C CA . TYR A 1 381 ? 23.925 4.492 -15.579 1.00 98.81 381 TYR A CA 1
ATOM 2979 C C . TYR A 1 381 ? 25.320 3.927 -15.882 1.00 98.81 381 TYR A C 1
ATOM 2981 O O . TYR A 1 381 ? 26.215 4.655 -16.318 1.00 98.81 381 TYR A O 1
ATOM 2989 N N . ASN A 1 382 ? 25.514 2.623 -15.682 1.00 98.69 382 ASN A N 1
ATOM 2990 C CA . ASN A 1 382 ? 26.798 1.962 -15.896 1.00 98.69 382 ASN A CA 1
ATOM 2991 C C . ASN A 1 382 ? 27.128 1.691 -17.376 1.00 98.69 382 ASN A C 1
ATOM 2993 O O . ASN A 1 382 ? 28.310 1.637 -17.722 1.00 98.69 382 ASN A O 1
ATOM 2997 N N . ASN A 1 383 ? 26.122 1.515 -18.244 1.00 98.44 383 ASN A N 1
ATOM 2998 C CA . ASN A 1 383 ? 26.313 0.981 -19.602 1.00 98.44 383 ASN A CA 1
ATOM 2999 C C . ASN A 1 383 ? 25.866 1.912 -20.745 1.00 98.44 383 ASN A C 1
ATOM 3001 O O . ASN A 1 383 ? 26.224 1.651 -21.891 1.00 98.44 383 ASN A O 1
ATOM 3005 N N . VAL A 1 384 ? 25.137 2.998 -20.462 1.00 98.38 384 VAL A N 1
ATOM 3006 C CA . VAL A 1 384 ? 24.538 3.899 -21.465 1.00 98.38 384 VAL A CA 1
ATOM 3007 C C . VAL A 1 384 ? 25.046 5.340 -21.256 1.00 98.38 384 VAL A C 1
ATOM 3009 O O . VAL A 1 384 ? 24.439 6.124 -20.519 1.00 98.38 384 VAL A O 1
ATOM 3012 N N . PRO A 1 385 ? 26.184 5.724 -21.876 1.00 98.25 385 PRO A N 1
ATOM 3013 C CA . PRO A 1 385 ? 26.871 6.993 -21.612 1.00 98.25 385 PRO A CA 1
ATOM 3014 C C . PRO A 1 385 ? 26.063 8.277 -21.843 1.00 98.25 385 PRO A C 1
ATOM 3016 O O . PRO A 1 385 ? 26.400 9.307 -21.263 1.00 98.25 385 PRO A O 1
ATOM 3019 N N . ASP A 1 386 ? 25.032 8.251 -22.691 1.00 98.06 386 ASP A N 1
ATOM 3020 C CA . ASP A 1 386 ? 24.181 9.415 -22.975 1.00 98.06 386 ASP A CA 1
ATOM 3021 C C . ASP A 1 386 ? 22.943 9.529 -22.064 1.00 98.06 386 ASP A C 1
ATOM 3023 O O . ASP A 1 386 ? 22.324 10.591 -22.034 1.00 98.06 386 ASP A O 1
ATOM 3027 N N . CYS A 1 387 ? 22.644 8.504 -21.254 1.00 98.56 387 CYS A N 1
ATOM 3028 C CA . CYS A 1 387 ? 21.516 8.486 -20.309 1.00 98.56 387 CYS A CA 1
ATOM 3029 C C . CYS A 1 387 ? 21.932 8.598 -18.830 1.00 98.56 387 CYS A C 1
ATOM 3031 O O . CYS A 1 387 ? 21.068 8.638 -17.954 1.00 98.56 387 CYS A O 1
ATOM 3033 N N . GLN A 1 388 ? 23.236 8.660 -18.522 1.00 98.69 388 GLN A N 1
ATOM 3034 C CA . GLN A 1 388 ? 23.746 8.585 -17.140 1.00 98.69 388 GLN A CA 1
ATOM 3035 C C . GLN A 1 388 ? 23.153 9.648 -16.199 1.00 98.69 388 GLN A C 1
ATOM 3037 O O . GLN A 1 388 ? 22.922 9.371 -15.027 1.00 98.69 388 GLN A O 1
ATOM 3042 N N . THR A 1 389 ? 22.893 10.868 -16.680 1.00 98.62 389 THR A N 1
ATOM 3043 C CA . THR A 1 389 ? 22.332 11.939 -15.836 1.00 98.62 389 THR A CA 1
ATOM 3044 C C . THR A 1 389 ? 20.889 11.650 -15.421 1.00 98.62 389 THR A C 1
ATOM 3046 O O . THR A 1 389 ? 20.535 11.859 -14.266 1.00 98.62 389 THR A O 1
ATOM 3049 N N . GLN A 1 390 ? 20.067 11.146 -16.337 1.00 98.69 390 GLN A N 1
ATOM 3050 C CA . GLN A 1 390 ? 18.668 10.818 -16.080 1.00 98.69 390 GLN A CA 1
ATOM 3051 C C . GLN A 1 390 ? 18.542 9.527 -15.267 1.00 98.69 390 GLN A C 1
ATOM 3053 O O . GLN A 1 390 ? 17.738 9.466 -14.344 1.00 98.69 390 GLN A O 1
ATOM 3058 N N . ALA A 1 391 ? 19.403 8.544 -15.534 1.00 98.81 391 ALA A N 1
ATOM 3059 C CA . ALA A 1 391 ? 19.529 7.342 -14.717 1.00 98.81 391 ALA A CA 1
ATOM 3060 C C . ALA A 1 391 ? 19.894 7.665 -13.255 1.00 98.81 391 ALA A C 1
ATOM 3062 O O . ALA A 1 391 ? 19.283 7.136 -12.330 1.00 98.81 391 ALA A O 1
ATOM 3063 N N . GLN A 1 392 ? 20.841 8.588 -13.031 1.00 98.75 392 GLN A N 1
ATOM 3064 C CA . GLN A 1 392 ? 21.161 9.064 -11.681 1.00 98.75 392 GLN A CA 1
ATOM 3065 C C . GLN A 1 392 ? 19.963 9.758 -11.024 1.00 98.75 392 GLN A C 1
ATOM 3067 O O . GLN A 1 392 ? 19.701 9.508 -9.855 1.00 98.75 392 GLN A O 1
ATOM 3072 N N . ALA A 1 393 ? 19.209 10.575 -11.765 1.00 98.31 393 ALA A N 1
ATOM 3073 C CA . ALA A 1 393 ? 18.028 11.246 -11.226 1.00 98.31 393 ALA A CA 1
ATOM 3074 C C . ALA A 1 393 ? 16.935 10.257 -10.772 1.00 98.31 393 ALA A C 1
ATOM 3076 O O . ALA A 1 393 ? 16.294 10.505 -9.758 1.00 98.31 393 ALA A O 1
ATOM 3077 N N . VAL A 1 394 ? 16.756 9.123 -11.464 1.00 98.25 394 VAL A N 1
ATOM 3078 C CA . VAL A 1 394 ? 15.841 8.047 -11.031 1.00 98.25 394 VAL A CA 1
ATOM 3079 C C . VAL A 1 394 ? 16.340 7.361 -9.756 1.00 98.25 394 VAL A C 1
ATOM 3081 O O . VAL A 1 394 ? 15.558 7.164 -8.830 1.00 98.25 394 VAL A O 1
ATOM 3084 N N . MET A 1 395 ? 17.639 7.060 -9.659 1.00 98.44 395 MET A N 1
ATOM 3085 C CA . MET A 1 395 ? 18.222 6.521 -8.421 1.00 98.44 395 MET A CA 1
ATOM 3086 C C . MET A 1 395 ? 18.070 7.503 -7.243 1.00 98.44 395 MET A C 1
ATOM 3088 O O . MET A 1 395 ? 17.695 7.104 -6.142 1.00 98.44 395 MET A O 1
ATOM 3092 N N . ASP A 1 396 ? 18.307 8.798 -7.469 1.00 96.62 396 ASP A N 1
ATOM 3093 C CA . ASP A 1 396 ? 18.153 9.852 -6.457 1.00 96.62 396 ASP A CA 1
ATOM 3094 C C . ASP A 1 396 ? 16.678 10.049 -6.042 1.00 96.62 396 ASP A C 1
ATOM 3096 O O . ASP A 1 396 ? 16.398 10.305 -4.868 1.00 96.62 396 ASP A O 1
ATOM 3100 N N . LEU A 1 397 ? 15.734 9.892 -6.980 1.00 94.75 397 LEU A N 1
ATOM 3101 C CA . LEU A 1 397 ? 14.294 9.916 -6.714 1.00 94.75 397 LEU A CA 1
ATOM 3102 C C . LEU A 1 397 ? 13.877 8.772 -5.788 1.00 94.75 397 LEU A C 1
ATOM 3104 O O . LEU A 1 397 ? 13.219 9.023 -4.784 1.00 94.75 397 LEU A O 1
ATOM 3108 N N . ILE A 1 398 ? 14.261 7.534 -6.104 1.00 95.75 398 ILE A N 1
ATOM 3109 C CA . ILE A 1 398 ? 13.868 6.354 -5.317 1.00 95.75 398 ILE A CA 1
ATOM 3110 C C . ILE A 1 398 ? 14.442 6.446 -3.898 1.00 95.75 398 ILE A C 1
ATOM 3112 O O . ILE A 1 398 ? 13.693 6.286 -2.944 1.00 95.75 398 ILE A O 1
ATOM 3116 N N . ASN A 1 399 ? 15.704 6.872 -3.748 1.00 94.50 399 ASN A N 1
ATOM 3117 C CA . ASN A 1 399 ? 16.321 7.187 -2.448 1.00 94.50 399 ASN A CA 1
ATOM 3118 C C . ASN A 1 399 ? 15.602 8.297 -1.639 1.00 94.50 399 ASN A C 1
ATOM 3120 O O . ASN A 1 399 ? 15.935 8.512 -0.474 1.00 94.50 399 ASN A O 1
ATOM 3124 N N . THR A 1 400 ? 14.698 9.060 -2.261 1.00 92.06 400 THR A N 1
ATOM 3125 C CA . THR A 1 400 ? 13.907 10.131 -1.623 1.00 92.06 400 THR A CA 1
ATOM 3126 C C . THR A 1 400 ? 12.461 9.698 -1.359 1.00 92.06 400 THR A C 1
ATOM 3128 O O . THR A 1 400 ? 11.855 10.140 -0.386 1.00 92.06 400 THR A O 1
ATOM 3131 N N . LEU A 1 401 ? 11.904 8.867 -2.242 1.00 92.81 401 LEU A N 1
ATOM 3132 C CA . LEU A 1 401 ? 10.542 8.341 -2.175 1.00 92.81 401 LEU A CA 1
ATOM 3133 C C . LEU A 1 401 ? 10.429 7.190 -1.167 1.00 92.81 401 LEU A C 1
ATOM 3135 O O . LEU A 1 401 ? 9.470 7.153 -0.400 1.00 92.81 401 LEU A O 1
ATOM 3139 N N . VAL A 1 402 ? 11.391 6.265 -1.187 1.00 96.31 402 VAL A N 1
ATOM 3140 C CA . VAL A 1 402 ? 11.417 5.069 -0.343 1.00 96.31 402 VAL A CA 1
ATOM 3141 C C . VAL A 1 402 ? 12.021 5.435 1.011 1.00 96.31 402 VAL A C 1
ATOM 3143 O O . VAL A 1 402 ? 13.212 5.736 1.096 1.00 96.31 402 VAL A O 1
ATOM 3146 N N . ILE A 1 403 ? 11.205 5.438 2.069 1.00 95.75 403 ILE A N 1
ATOM 3147 C CA . ILE A 1 403 ? 11.657 5.820 3.422 1.00 95.75 403 ILE A CA 1
ATOM 3148 C C . ILE A 1 403 ? 12.109 4.624 4.268 1.00 95.75 403 ILE A C 1
ATOM 3150 O O . ILE A 1 403 ? 12.964 4.781 5.137 1.00 95.75 403 ILE A O 1
ATOM 3154 N N . ALA A 1 404 ? 11.575 3.438 3.978 1.00 98.12 404 ALA A N 1
ATOM 3155 C CA . ALA A 1 404 ? 11.984 2.162 4.548 1.00 98.12 404 ALA A CA 1
ATOM 3156 C C . ALA A 1 404 ? 11.856 1.071 3.477 1.00 98.12 404 ALA A C 1
ATOM 3158 O O . ALA A 1 404 ? 10.931 1.089 2.665 1.00 98.12 404 ALA A O 1
ATOM 3159 N N . GLU A 1 405 ? 12.800 0.137 3.463 1.00 98.44 405 GLU A N 1
ATOM 3160 C CA . GLU A 1 405 ? 12.892 -0.974 2.516 1.00 98.44 405 GLU A CA 1
ATOM 3161 C C . GLU A 1 405 ? 13.619 -2.114 3.213 1.00 98.44 405 GLU A C 1
ATOM 3163 O O . GLU A 1 405 ? 14.634 -1.886 3.880 1.00 98.44 405 GLU A O 1
ATOM 3168 N N . ALA A 1 406 ? 13.097 -3.327 3.073 1.00 98.44 406 ALA A N 1
ATOM 3169 C CA . ALA A 1 406 ? 13.818 -4.525 3.442 1.00 98.44 406 ALA A CA 1
ATOM 3170 C C . ALA A 1 406 ? 13.409 -5.704 2.552 1.00 98.44 406 ALA A C 1
ATOM 3172 O O . ALA A 1 406 ? 12.240 -5.904 2.213 1.00 98.44 406 ALA A O 1
ATOM 3173 N N . HIS A 1 407 ? 14.396 -6.533 2.228 1.00 98.25 407 HIS A N 1
ATOM 3174 C CA . HIS A 1 407 ? 14.222 -7.746 1.447 1.00 98.25 407 HIS A CA 1
ATOM 3175 C C . HIS A 1 407 ? 15.106 -8.874 1.974 1.00 98.25 407 HIS A C 1
ATOM 3177 O O . HIS A 1 407 ? 16.173 -8.660 2.557 1.00 98.25 407 HIS A O 1
ATOM 3183 N N . VAL A 1 408 ? 14.676 -10.110 1.734 1.00 97.88 408 VAL A N 1
ATOM 3184 C CA . VAL A 1 408 ? 15.401 -11.312 2.144 1.00 97.88 408 VAL A CA 1
ATOM 3185 C C . VAL A 1 408 ? 15.320 -12.380 1.055 1.00 97.88 408 VAL A C 1
ATOM 3187 O O . VAL A 1 408 ? 14.275 -12.610 0.461 1.00 97.88 408 VAL A O 1
ATOM 3190 N N . GLY A 1 409 ? 16.445 -13.042 0.773 1.00 97.31 409 GLY A N 1
ATOM 3191 C CA . GLY A 1 409 ? 16.583 -14.016 -0.318 1.00 97.31 409 GLY A CA 1
ATOM 3192 C C . GLY A 1 409 ? 17.667 -13.621 -1.323 1.00 97.31 409 GLY A C 1
ATOM 3193 O O . GLY A 1 409 ? 18.017 -12.454 -1.464 1.00 97.31 409 GLY A O 1
ATOM 3194 N N . SER A 1 410 ? 18.238 -14.605 -2.017 1.00 96.88 410 SER A N 1
ATOM 3195 C CA . SER A 1 410 ? 19.244 -14.356 -3.067 1.00 96.88 410 SER A CA 1
ATOM 3196 C C . SER A 1 410 ? 18.632 -13.921 -4.400 1.00 96.88 410 SER A C 1
ATOM 3198 O O . SER A 1 410 ? 19.322 -13.389 -5.264 1.00 96.88 410 SER A O 1
ATOM 3200 N N . GLU A 1 411 ? 17.339 -14.177 -4.542 1.00 96.94 411 GLU A N 1
ATOM 3201 C CA . GLU A 1 411 ? 16.502 -13.983 -5.710 1.00 96.94 411 GLU A CA 1
ATOM 3202 C C . GLU A 1 411 ? 16.056 -12.522 -5.870 1.00 96.94 411 GLU A C 1
ATOM 3204 O O . GLU A 1 411 ? 15.783 -12.108 -6.990 1.00 96.94 411 GLU A O 1
ATOM 3209 N N . VAL A 1 412 ? 16.046 -11.749 -4.775 1.00 98.12 412 VAL A N 1
ATOM 3210 C CA . VAL A 1 412 ? 15.555 -10.356 -4.685 1.00 98.12 412 VAL A CA 1
ATOM 3211 C C . VAL A 1 412 ? 16.634 -9.360 -4.226 1.00 98.12 412 VAL A C 1
ATOM 3213 O O . VAL A 1 412 ? 16.322 -8.243 -3.831 1.00 98.12 412 VAL A O 1
ATOM 3216 N N . VAL A 1 413 ? 17.911 -9.758 -4.272 1.00 98.12 413 VAL A N 1
ATOM 3217 C CA . VAL A 1 413 ? 19.067 -9.048 -3.673 1.00 98.12 413 VAL A CA 1
ATOM 3218 C C . VAL A 1 413 ? 19.381 -7.665 -4.272 1.00 98.12 413 VAL A C 1
ATOM 3220 O O . VAL A 1 413 ? 20.186 -6.923 -3.713 1.00 98.12 413 VAL A O 1
ATOM 3223 N N . ASN A 1 414 ? 18.781 -7.329 -5.415 1.00 98.38 414 ASN A N 1
ATOM 3224 C CA . ASN A 1 414 ? 18.899 -6.023 -6.066 1.00 98.38 414 ASN A CA 1
ATOM 3225 C C . ASN A 1 414 ? 17.564 -5.243 -6.020 1.00 98.38 414 ASN A C 1
ATOM 3227 O O . ASN A 1 414 ? 17.313 -4.416 -6.895 1.00 98.38 414 ASN A O 1
ATOM 3231 N N . SER A 1 415 ? 16.688 -5.531 -5.053 1.00 98.62 415 SER A N 1
ATOM 3232 C CA . SER A 1 415 ? 15.460 -4.754 -4.824 1.00 98.62 415 SER A CA 1
ATOM 3233 C C . SER A 1 415 ? 15.771 -3.479 -4.037 1.00 98.62 415 SER A C 1
ATOM 3235 O O . SER A 1 415 ? 16.639 -3.486 -3.165 1.00 98.62 415 SER A O 1
ATOM 3237 N N . HIS A 1 416 ? 15.080 -2.388 -4.364 1.00 98.44 416 HIS A N 1
ATOM 3238 C CA . HIS A 1 416 ? 15.268 -1.057 -3.773 1.00 98.44 416 HIS A CA 1
ATOM 3239 C C . HIS A 1 416 ? 13.932 -0.362 -3.443 1.00 98.44 416 HIS A C 1
ATOM 3241 O O . HIS A 1 416 ? 13.892 0.856 -3.267 1.00 98.44 416 HIS A O 1
ATOM 3247 N N . GLY A 1 417 ? 12.834 -1.116 -3.366 1.00 97.81 417 GLY A N 1
ATOM 3248 C CA . GLY A 1 417 ? 11.540 -0.658 -2.860 1.00 97.81 417 GLY A CA 1
ATOM 3249 C C . GLY A 1 417 ? 10.585 -0.052 -3.890 1.00 97.81 417 GLY A C 1
ATOM 3250 O O . GLY A 1 417 ? 9.554 0.487 -3.494 1.00 97.81 417 GLY A O 1
ATOM 3251 N N . LEU A 1 418 ? 10.882 -0.117 -5.196 1.00 97.94 418 LEU A N 1
ATOM 3252 C CA . LEU A 1 418 ? 9.924 0.283 -6.236 1.00 97.94 418 LEU A CA 1
ATOM 3253 C C . LEU A 1 418 ? 10.117 -0.463 -7.562 1.00 97.94 418 LEU A C 1
ATOM 3255 O O . LEU A 1 418 ? 11.125 -0.295 -8.258 1.00 97.94 418 LEU A O 1
ATOM 3259 N N . SER A 1 419 ? 9.095 -1.222 -7.951 1.00 97.75 419 SER A N 1
ATOM 3260 C CA . SER A 1 419 ? 9.019 -1.892 -9.248 1.00 97.75 419 SER A CA 1
ATOM 3261 C C . SER A 1 419 ? 8.336 -1.025 -10.309 1.00 97.75 419 SER A C 1
ATOM 3263 O O . SER A 1 419 ? 7.665 -0.047 -9.997 1.00 97.75 419 SER A O 1
ATOM 3265 N N . ILE A 1 420 ? 8.488 -1.382 -11.580 1.00 97.69 420 ILE A N 1
ATOM 3266 C CA . ILE A 1 420 ? 7.769 -0.791 -12.715 1.00 97.69 420 ILE A CA 1
ATOM 3267 C C . ILE A 1 420 ? 7.506 -1.862 -13.781 1.00 97.69 420 ILE A C 1
ATOM 3269 O O . ILE A 1 420 ? 8.244 -2.852 -13.867 1.00 97.69 420 ILE A O 1
ATOM 3273 N N . PHE A 1 421 ? 6.494 -1.677 -14.631 1.00 96.38 421 PHE A N 1
ATOM 3274 C CA . PHE A 1 421 ? 6.323 -2.516 -15.815 1.00 96.38 421 PHE A CA 1
ATOM 3275 C C . PHE A 1 421 ? 7.431 -2.243 -16.834 1.00 96.38 421 PHE A C 1
ATOM 3277 O O . PHE A 1 421 ? 7.562 -1.149 -17.381 1.00 96.38 421 PHE A O 1
ATOM 3284 N N . LEU A 1 422 ? 8.245 -3.258 -17.099 1.00 97.38 422 LEU A N 1
ATOM 3285 C CA . LEU A 1 422 ? 9.388 -3.219 -17.999 1.00 97.38 422 LEU A CA 1
ATOM 3286 C C . LEU A 1 422 ? 9.575 -4.581 -18.694 1.00 97.38 422 LEU A C 1
ATOM 3288 O O . LEU A 1 422 ? 10.526 -5.318 -18.398 1.00 97.38 422 LEU A O 1
ATOM 3292 N N . PRO A 1 423 ? 8.696 -4.949 -19.647 1.00 94.88 423 PRO A N 1
ATOM 3293 C CA . PRO A 1 423 ? 8.881 -6.149 -20.456 1.00 94.88 423 PRO A CA 1
ATOM 3294 C C . PRO A 1 423 ? 10.213 -6.099 -21.219 1.00 94.88 423 PRO A C 1
ATOM 3296 O O . PRO A 1 423 ? 10.664 -5.030 -21.643 1.00 94.88 423 PRO A O 1
ATOM 3299 N N . ASP A 1 424 ? 10.835 -7.258 -21.449 1.00 92.69 424 ASP A N 1
ATOM 3300 C CA . ASP A 1 424 ? 12.158 -7.362 -22.096 1.00 92.69 424 ASP A CA 1
ATOM 3301 C C . ASP A 1 424 ? 12.209 -6.747 -23.504 1.00 92.69 424 ASP A C 1
ATOM 3303 O O . ASP A 1 424 ? 13.266 -6.326 -23.973 1.00 92.69 424 ASP A O 1
ATOM 3307 N N . SER A 1 425 ? 11.068 -6.696 -24.193 1.00 88.00 425 SER A N 1
ATOM 3308 C CA . SER A 1 425 ? 10.927 -6.133 -25.536 1.00 88.00 425 SER A CA 1
ATOM 3309 C C . SER A 1 425 ? 9.491 -5.649 -25.786 1.00 88.00 425 SER A C 1
ATOM 3311 O O . SER A 1 425 ? 8.585 -6.062 -25.054 1.00 88.00 425 SER A O 1
ATOM 3313 N N . PRO A 1 426 ? 9.243 -4.843 -26.838 1.00 87.56 426 PRO A N 1
ATOM 3314 C CA . PRO A 1 426 ? 7.901 -4.367 -27.189 1.00 87.56 426 PRO A CA 1
ATOM 3315 C C . PRO A 1 426 ? 6.850 -5.467 -27.405 1.00 87.56 426 PRO A C 1
ATOM 3317 O O . PRO A 1 426 ? 5.664 -5.207 -27.251 1.00 87.56 426 PRO A O 1
ATOM 3320 N N . SER A 1 427 ? 7.235 -6.712 -27.721 1.00 85.94 427 SER A N 1
ATOM 3321 C CA . SER A 1 427 ? 6.266 -7.813 -27.868 1.00 85.94 427 SER A CA 1
ATOM 3322 C C . SER A 1 427 ? 5.705 -8.339 -26.542 1.00 85.94 427 SER A C 1
ATOM 3324 O O . SER A 1 427 ? 4.799 -9.166 -26.566 1.00 85.94 427 SER A O 1
ATOM 3326 N N . GLY A 1 428 ? 6.278 -7.925 -25.407 1.00 87.44 428 GLY A N 1
ATOM 3327 C CA . GLY A 1 428 ? 5.730 -8.157 -24.068 1.00 87.44 428 GLY A CA 1
ATOM 3328 C C . GLY A 1 428 ? 4.914 -6.977 -23.535 1.00 87.44 428 GLY A C 1
ATOM 3329 O O . GLY A 1 428 ? 4.507 -7.015 -22.379 1.00 87.44 428 GLY A O 1
ATOM 3330 N N . TYR A 1 429 ? 4.709 -5.929 -24.342 1.00 88.81 429 TYR A N 1
ATOM 3331 C CA . TYR A 1 429 ? 3.805 -4.836 -24.003 1.00 88.81 429 TYR A CA 1
ATOM 3332 C C . TYR A 1 429 ? 2.360 -5.345 -23.943 1.00 88.81 429 TYR A C 1
ATOM 3334 O O . TYR A 1 429 ? 1.940 -6.165 -24.764 1.00 88.81 429 TYR A O 1
ATOM 3342 N N . ASP A 1 430 ? 1.610 -4.846 -22.970 1.00 87.06 430 ASP A N 1
ATOM 3343 C CA . ASP A 1 430 ? 0.223 -5.208 -22.713 1.00 87.06 430 ASP A CA 1
ATOM 3344 C C . ASP A 1 430 ? -0.636 -3.959 -22.919 1.00 87.06 430 ASP A C 1
ATOM 3346 O O . ASP A 1 430 ? -0.450 -2.961 -22.230 1.00 87.06 430 ASP A O 1
ATOM 3350 N N . GLY A 1 431 ? -1.550 -4.005 -23.891 1.00 84.38 431 GLY A N 1
ATOM 3351 C CA . GLY A 1 431 ? -2.351 -2.848 -24.310 1.00 84.38 431 GLY A CA 1
ATOM 3352 C C . GLY A 1 431 ? -3.320 -2.328 -23.250 1.00 84.38 431 GLY A C 1
ATOM 3353 O O . GLY A 1 431 ? -3.881 -1.255 -23.421 1.00 84.38 431 GLY A O 1
ATOM 3354 N N . ASN A 1 432 ? -3.525 -3.051 -22.147 1.00 83.56 432 ASN A N 1
ATOM 3355 C CA . ASN A 1 432 ? -4.317 -2.520 -21.040 1.00 83.56 432 ASN A CA 1
ATOM 3356 C C . ASN A 1 432 ? -3.526 -1.501 -20.198 1.00 83.56 432 ASN A C 1
ATOM 3358 O O . ASN A 1 432 ? -4.137 -0.738 -19.454 1.00 83.56 432 ASN A O 1
ATOM 3362 N N . TYR A 1 433 ? -2.196 -1.427 -20.353 1.00 88.19 433 TYR A N 1
ATOM 3363 C CA . TYR A 1 433 ? -1.353 -0.387 -19.746 1.00 88.19 433 TYR A CA 1
ATOM 3364 C C . TYR A 1 433 ? -1.769 1.028 -20.175 1.00 88.19 433 TYR A C 1
ATOM 3366 O O . TYR A 1 433 ? -1.754 1.938 -19.352 1.00 88.19 433 TYR A O 1
ATOM 3374 N N . ASP A 1 434 ? -2.238 1.187 -21.420 1.00 85.81 434 ASP A N 1
ATOM 3375 C CA . ASP A 1 434 ? -2.741 2.449 -21.992 1.00 85.81 434 ASP A CA 1
ATOM 3376 C C . ASP A 1 434 ? -3.930 3.054 -21.207 1.00 85.81 434 ASP A C 1
ATOM 3378 O O . ASP A 1 434 ? -4.270 4.222 -21.395 1.00 85.81 434 ASP A O 1
ATOM 3382 N N . SER A 1 435 ? -4.591 2.269 -20.343 1.00 84.31 435 SER A N 1
ATOM 3383 C CA . SER A 1 435 ? -5.718 2.724 -19.512 1.00 84.31 435 SER A CA 1
ATOM 3384 C C . SER A 1 435 ? -5.305 3.376 -18.188 1.00 84.31 435 SER A C 1
ATOM 3386 O O . SER A 1 435 ? -6.145 3.997 -17.537 1.00 84.31 435 SER A O 1
ATOM 3388 N N . LEU A 1 436 ? -4.031 3.264 -17.799 1.00 85.81 436 LEU A N 1
ATOM 3389 C CA . LEU A 1 436 ? -3.504 3.846 -16.567 1.00 85.81 436 LEU A CA 1
ATOM 3390 C C . LEU A 1 436 ? -3.229 5.341 -16.736 1.00 85.81 436 LEU A C 1
ATOM 3392 O O . LEU A 1 436 ? -2.607 5.768 -17.712 1.00 85.81 436 LEU A O 1
ATOM 3396 N N . GLN A 1 437 ? -3.570 6.128 -15.721 1.00 86.88 437 GLN A N 1
ATOM 3397 C CA . GLN A 1 437 ? -3.193 7.533 -15.624 1.00 86.88 437 GLN A CA 1
ATOM 3398 C C . GLN A 1 437 ? -1.661 7.688 -15.612 1.00 86.88 437 GLN A C 1
ATOM 3400 O O . GLN A 1 437 ? -1.142 8.649 -16.176 1.00 86.88 437 GLN A O 1
ATOM 3405 N N . PHE A 1 438 ? -0.923 6.701 -15.077 1.00 89.44 438 PHE A N 1
ATOM 3406 C CA . PHE A 1 438 ? 0.543 6.652 -15.186 1.00 89.44 438 PHE A CA 1
ATOM 3407 C C . PHE A 1 438 ? 1.029 6.600 -16.639 1.00 89.44 438 PHE A C 1
ATOM 3409 O O . PHE A 1 438 ? 1.956 7.325 -16.991 1.00 89.44 438 PHE A O 1
ATOM 3416 N N . ALA A 1 439 ? 0.424 5.771 -17.495 1.00 89.31 439 ALA A N 1
ATOM 3417 C CA . ALA A 1 439 ? 0.792 5.721 -18.909 1.00 89.31 439 ALA A CA 1
ATOM 3418 C C . ALA A 1 439 ? 0.420 7.039 -19.607 1.00 89.31 439 ALA A C 1
ATOM 3420 O O . ALA A 1 439 ? 1.252 7.631 -20.283 1.00 89.31 439 ALA A O 1
ATOM 3421 N N . ILE A 1 440 ? -0.786 7.556 -19.350 1.00 86.69 440 ILE A N 1
ATOM 3422 C CA . ILE A 1 440 ? -1.315 8.789 -19.957 1.00 86.69 440 ILE A CA 1
ATOM 3423 C C . ILE A 1 440 ? -0.473 10.039 -19.629 1.00 86.69 440 ILE A C 1
ATOM 3425 O O . ILE A 1 440 ? -0.303 10.902 -20.494 1.00 86.69 440 ILE A O 1
ATOM 3429 N N . ASP A 1 441 ? 0.031 10.164 -18.397 1.00 86.19 441 ASP A N 1
ATOM 3430 C CA . ASP A 1 441 ? 0.807 11.332 -17.944 1.00 86.19 441 ASP A CA 1
ATOM 3431 C C . ASP A 1 441 ? 2.330 11.166 -18.092 1.00 86.19 441 ASP A C 1
ATOM 3433 O O . ASP A 1 441 ? 3.093 12.131 -17.902 1.00 86.19 441 ASP A O 1
ATOM 3437 N N . THR A 1 442 ? 2.798 9.958 -18.425 1.00 88.88 442 THR A N 1
ATOM 3438 C CA . THR A 1 442 ? 4.219 9.693 -18.656 1.00 88.88 442 THR A CA 1
ATOM 3439 C C . THR A 1 442 ? 4.566 9.524 -20.134 1.00 88.88 442 THR A C 1
ATOM 3441 O O . THR A 1 442 ? 3.756 9.760 -21.019 1.00 88.88 442 THR A O 1
ATOM 3444 N N . GLN A 1 443 ? 5.839 9.243 -20.409 1.00 91.31 443 GLN A N 1
ATOM 3445 C CA . GLN A 1 443 ? 6.322 8.810 -21.724 1.00 91.31 443 GLN A CA 1
ATOM 3446 C C . GLN A 1 443 ? 6.910 7.389 -21.635 1.00 91.31 443 GLN A C 1
ATOM 3448 O O . GLN A 1 443 ? 7.838 7.024 -22.366 1.00 91.31 443 GLN A O 1
ATOM 3453 N N . TRP A 1 444 ? 6.510 6.641 -20.600 1.00 95.88 444 TRP A N 1
ATOM 3454 C CA . TRP A 1 444 ? 7.112 5.356 -20.263 1.00 95.88 444 TRP A CA 1
ATOM 3455 C C . TRP A 1 444 ? 6.618 4.256 -21.197 1.00 95.88 444 TRP A C 1
ATOM 3457 O O . TRP A 1 444 ? 7.424 3.469 -21.685 1.00 95.88 444 TRP A O 1
ATOM 3467 N N . ASP A 1 445 ? 5.327 4.251 -21.508 1.00 92.31 445 ASP A N 1
ATOM 3468 C CA . ASP A 1 445 ? 4.678 3.383 -22.485 1.00 92.31 445 ASP A CA 1
ATOM 3469 C C . ASP A 1 445 ? 5.335 3.476 -23.875 1.00 92.31 445 ASP A C 1
ATOM 3471 O O . ASP A 1 445 ? 5.725 2.439 -24.423 1.00 92.31 445 ASP A O 1
ATOM 3475 N N . GLU A 1 446 ? 5.584 4.676 -24.423 1.00 92.12 446 GLU A N 1
ATOM 3476 C CA . GLU A 1 446 ? 6.236 4.758 -25.736 1.00 92.12 446 GLU A CA 1
ATOM 3477 C C . GLU A 1 446 ? 7.692 4.292 -25.657 1.00 92.12 446 GLU A C 1
ATOM 3479 O O . GLU A 1 446 ? 8.174 3.650 -26.594 1.00 92.12 446 GLU A O 1
ATOM 3484 N N . PHE A 1 447 ? 8.381 4.505 -24.525 1.00 94.62 447 PHE A N 1
ATOM 3485 C CA . PHE A 1 447 ? 9.678 3.869 -24.283 1.00 94.62 447 PHE A CA 1
ATOM 3486 C C . PHE A 1 447 ? 9.568 2.334 -24.269 1.00 94.62 447 PHE A C 1
ATOM 3488 O O . PHE A 1 447 ? 10.374 1.669 -24.933 1.00 94.62 447 PHE A O 1
ATOM 3495 N N . LEU A 1 448 ? 8.578 1.745 -23.589 1.00 93.69 448 LEU A N 1
ATOM 3496 C CA . LEU A 1 448 ? 8.375 0.292 -23.579 1.00 93.69 448 LEU A CA 1
ATOM 3497 C C . LEU A 1 448 ? 8.183 -0.263 -24.993 1.00 93.69 448 LEU A C 1
ATOM 3499 O O . LEU A 1 448 ? 8.695 -1.351 -25.286 1.00 93.69 448 LEU A O 1
ATOM 3503 N N . LEU A 1 449 ? 7.525 0.511 -25.857 1.00 88.75 449 LEU A N 1
ATOM 3504 C CA . LEU A 1 449 ? 7.275 0.228 -27.268 1.00 88.75 449 LEU A CA 1
ATOM 3505 C C . LEU A 1 449 ? 8.474 0.523 -28.190 1.00 88.75 449 LEU A C 1
ATOM 3507 O O . LEU A 1 449 ? 8.499 0.040 -29.326 1.00 88.75 449 LEU A O 1
ATOM 3511 N N . THR A 1 450 ? 9.508 1.239 -27.728 1.00 78.69 450 THR A N 1
ATOM 3512 C CA . THR A 1 450 ? 10.753 1.384 -28.499 1.00 78.69 450 THR A CA 1
ATOM 3513 C C . THR A 1 450 ? 11.559 0.083 -28.545 1.00 78.69 450 THR A C 1
ATOM 3515 O O . THR A 1 450 ? 11.880 -0.535 -27.529 1.00 78.69 450 THR A O 1
ATOM 3518 N N . GLY A 1 451 ? 11.916 -0.330 -29.764 1.00 58.56 451 GLY A N 1
ATOM 3519 C CA . GLY A 1 451 ? 12.715 -1.527 -30.033 1.00 58.56 451 GLY A CA 1
ATOM 3520 C C . GLY A 1 451 ? 12.523 -2.023 -31.466 1.00 58.56 451 GLY A C 1
ATOM 3521 O O . GLY A 1 451 ? 11.519 -2.654 -31.768 1.00 58.56 451 GLY A O 1
ATOM 3522 N N . GLU A 1 452 ? 13.472 -1.697 -32.351 1.00 50.09 452 GLU A N 1
ATOM 3523 C CA . GLU A 1 452 ? 13.573 -2.093 -33.779 1.00 50.09 452 GLU A CA 1
ATOM 3524 C C . GLU A 1 452 ? 12.338 -1.895 -34.697 1.00 50.09 452 GLU A C 1
ATOM 3526 O O . GLU A 1 452 ? 12.420 -2.145 -35.899 1.00 50.09 452 GLU A O 1
ATOM 3531 N N . GLY A 1 453 ? 11.231 -1.340 -34.201 1.00 46.25 453 GLY A N 1
ATOM 3532 C CA . GLY A 1 453 ? 10.103 -0.877 -35.008 1.00 46.25 453 GLY A CA 1
ATOM 3533 C C . GLY A 1 453 ? 10.286 0.562 -35.499 1.00 46.25 453 GLY A C 1
ATOM 3534 O O . GLY A 1 453 ? 10.365 1.494 -34.702 1.00 46.25 453 GLY A O 1
ATOM 3535 N N . ILE A 1 454 ? 10.281 0.774 -36.818 1.00 41.38 454 ILE A N 1
ATOM 3536 C CA . ILE A 1 454 ? 10.007 2.103 -37.385 1.00 41.38 454 ILE A CA 1
ATOM 3537 C C . ILE A 1 454 ? 8.487 2.284 -37.402 1.00 41.38 454 ILE A C 1
ATOM 3539 O O . ILE A 1 454 ? 7.791 1.509 -38.061 1.00 41.38 454 ILE A O 1
ATOM 3543 N N . VAL A 1 455 ? 7.975 3.332 -36.747 1.00 41.97 455 VAL A N 1
ATOM 3544 C CA . VAL A 1 455 ? 6.583 3.779 -36.924 1.00 41.97 455 VAL A CA 1
ATOM 3545 C C . VAL A 1 455 ? 6.415 4.221 -38.379 1.00 41.97 455 VAL A C 1
ATOM 3547 O O . VAL A 1 455 ? 6.839 5.305 -38.779 1.00 41.97 455 VAL A O 1
ATOM 3550 N N . SER A 1 456 ? 5.880 3.317 -39.198 1.00 38.69 456 SER A N 1
ATOM 3551 C CA . SER A 1 456 ? 5.761 3.498 -40.650 1.00 38.69 456 SER A CA 1
ATOM 3552 C C . SER A 1 456 ? 4.480 4.222 -41.066 1.00 38.69 456 SER A C 1
ATOM 3554 O O . SER A 1 456 ? 4.437 4.787 -42.159 1.00 38.69 456 SER A O 1
ATOM 3556 N N . ASP A 1 457 ? 3.474 4.230 -40.191 1.00 34.31 457 ASP A N 1
ATOM 3557 C CA . ASP A 1 457 ? 2.194 4.905 -40.380 1.00 34.31 457 ASP A CA 1
ATOM 3558 C C . ASP A 1 457 ? 1.581 5.272 -39.017 1.00 34.31 457 ASP A C 1
ATOM 3560 O O . ASP A 1 457 ? 1.888 4.634 -38.006 1.00 34.31 457 ASP A O 1
ATOM 3564 N N . VAL A 1 458 ? 0.721 6.291 -38.998 1.00 35.44 458 VAL A N 1
ATOM 3565 C CA . VAL A 1 458 ? -0.056 6.718 -37.819 1.00 35.44 458 VAL A CA 1
ATOM 3566 C C . VAL A 1 458 ? -1.484 6.970 -38.282 1.00 35.44 458 VAL A C 1
ATOM 3568 O O . VAL A 1 458 ? -1.745 7.943 -38.995 1.00 35.44 458 VAL A O 1
ATOM 3571 N N . GLU A 1 459 ? -2.413 6.107 -37.876 1.00 36.47 459 GLU A N 1
ATOM 3572 C CA . GLU A 1 459 ? -3.827 6.232 -38.231 1.00 36.47 459 GLU A CA 1
ATOM 3573 C C . GLU A 1 459 ? -4.638 6.713 -37.020 1.00 36.47 459 GLU A C 1
ATOM 3575 O O . GLU A 1 459 ? -4.582 6.132 -35.938 1.00 36.47 459 GLU A O 1
ATOM 3580 N N . ALA A 1 460 ? -5.388 7.801 -37.210 1.00 33.16 460 ALA A N 1
ATOM 3581 C CA . ALA A 1 460 ? -6.285 8.361 -36.203 1.00 33.16 460 ALA A CA 1
ATOM 3582 C C . ALA A 1 460 ? -7.733 8.063 -36.602 1.00 33.16 460 ALA A C 1
ATOM 3584 O O . ALA A 1 460 ? -8.226 8.583 -37.611 1.00 33.16 460 ALA A O 1
ATOM 3585 N N . ILE A 1 461 ? -8.424 7.242 -35.811 1.00 38.03 461 ILE A N 1
ATOM 3586 C CA . ILE A 1 461 ? -9.795 6.812 -36.102 1.00 38.03 461 ILE A CA 1
ATOM 3587 C C . ILE A 1 461 ? -10.762 7.585 -35.202 1.00 38.03 461 ILE A C 1
ATOM 3589 O O . ILE A 1 461 ? -10.666 7.570 -33.980 1.00 38.03 461 ILE A O 1
ATOM 3593 N N . THR A 1 462 ? -11.724 8.284 -35.812 1.00 33.81 462 THR A N 1
ATOM 3594 C CA . THR A 1 462 ? -12.768 9.009 -35.071 1.00 33.81 462 THR A CA 1
ATOM 3595 C C . THR A 1 462 ? -14.028 8.155 -34.964 1.00 33.81 462 THR A C 1
ATOM 3597 O O . THR A 1 462 ? -14.812 8.069 -35.915 1.00 33.81 462 THR A O 1
ATOM 3600 N N . ILE A 1 463 ? -14.257 7.544 -33.803 1.00 41.75 463 ILE A N 1
ATOM 3601 C CA . ILE A 1 463 ? -15.487 6.794 -33.530 1.00 41.75 463 ILE A CA 1
ATOM 3602 C C . ILE A 1 463 ? -16.588 7.787 -33.132 1.00 41.75 463 ILE A C 1
ATOM 3604 O O . ILE A 1 463 ? -16.394 8.650 -32.281 1.00 41.75 463 ILE A O 1
ATOM 3608 N N . THR A 1 464 ? -17.760 7.709 -33.774 1.00 36.25 464 THR A N 1
ATOM 3609 C CA . THR A 1 464 ? -18.905 8.577 -33.445 1.00 36.25 464 THR A CA 1
ATOM 3610 C C . THR A 1 464 ? -20.202 7.785 -33.328 1.00 36.25 464 THR A C 1
ATOM 3612 O O . THR A 1 464 ? -20.819 7.397 -34.321 1.00 36.25 464 THR A O 1
ATOM 3615 N N . TYR A 1 465 ? -20.681 7.613 -32.097 1.00 39.50 465 TYR A N 1
ATOM 3616 C CA . TYR A 1 465 ? -21.993 7.031 -31.820 1.00 39.50 465 TYR A CA 1
ATOM 3617 C C . TYR A 1 465 ? -23.115 8.061 -32.046 1.00 39.50 465 TYR A C 1
ATOM 3619 O O . TYR A 1 465 ? -23.703 8.598 -31.109 1.00 39.50 465 TYR A O 1
ATOM 3627 N N . GLN A 1 466 ? -23.446 8.356 -33.311 1.00 39.06 466 GLN A N 1
ATOM 3628 C CA . GLN A 1 466 ? -24.683 9.085 -33.623 1.00 39.06 466 GLN A CA 1
ATOM 3629 C C . GLN A 1 466 ? -25.888 8.142 -33.672 1.00 39.06 466 GLN A C 1
ATOM 3631 O O . GLN A 1 466 ? -26.002 7.286 -34.546 1.00 39.06 466 GLN A O 1
ATOM 3636 N N . SER A 1 467 ? -26.862 8.402 -32.800 1.00 43.16 467 SER A N 1
ATOM 3637 C CA . SER A 1 467 ? -28.123 7.663 -32.623 1.00 43.16 467 SER A CA 1
ATOM 3638 C C . SER A 1 467 ? -29.132 7.758 -33.788 1.00 43.16 467 SER A C 1
ATOM 3640 O O . SER A 1 467 ? -30.338 7.601 -33.595 1.00 43.16 467 SER A O 1
ATOM 3642 N N . SER A 1 468 ? -28.673 7.994 -35.023 1.00 48.78 468 SER A N 1
ATOM 3643 C CA . SER A 1 468 ? -29.498 7.869 -36.230 1.00 48.78 468 SER A CA 1
ATOM 3644 C C . SER A 1 468 ? -28.730 7.199 -37.375 1.00 48.78 468 SER A C 1
ATOM 3646 O O . SER A 1 468 ? -28.131 7.879 -38.214 1.00 48.78 468 SER A O 1
ATOM 3648 N N . MET A 1 469 ? -28.835 5.868 -37.451 1.00 52.38 469 MET A N 1
ATOM 3649 C CA . MET A 1 469 ? -28.294 5.032 -38.537 1.00 52.38 469 MET A CA 1
ATOM 3650 C C . MET A 1 469 ? -28.654 5.532 -39.947 1.00 52.38 469 MET A C 1
ATOM 3652 O O . MET A 1 469 ? -27.876 5.351 -40.877 1.00 52.38 469 MET A O 1
ATOM 3656 N N . SER A 1 470 ? -29.789 6.221 -40.121 1.00 53.53 470 SER A N 1
ATOM 3657 C CA . SER A 1 470 ? -30.203 6.776 -41.418 1.00 53.53 470 SER A CA 1
ATOM 3658 C C . SER A 1 470 ? -29.191 7.759 -42.017 1.00 53.53 470 SER A C 1
ATOM 3660 O O . SER A 1 470 ? -28.886 7.665 -43.201 1.00 53.53 470 SER A O 1
ATOM 3662 N N . LYS A 1 471 ? -28.612 8.659 -41.211 1.00 56.16 471 LYS A N 1
ATOM 3663 C CA . LYS A 1 471 ? -27.611 9.626 -41.700 1.00 56.16 471 LYS A CA 1
ATOM 3664 C C . LYS A 1 471 ? -26.278 8.968 -42.039 1.00 56.16 471 LYS A C 1
ATOM 3666 O O . LYS A 1 471 ? -25.587 9.438 -42.940 1.00 56.16 471 LYS A O 1
ATOM 3671 N N . LEU A 1 472 ? -25.918 7.907 -41.316 1.00 56.78 472 LEU A N 1
ATOM 3672 C CA . LEU A 1 472 ? -24.730 7.112 -41.608 1.00 56.78 472 LEU A CA 1
ATOM 3673 C C . LEU A 1 472 ? -24.916 6.362 -42.934 1.00 56.78 472 LEU A C 1
ATOM 3675 O O . LEU A 1 472 ? -24.042 6.429 -43.792 1.00 56.78 472 LEU A O 1
ATOM 3679 N N . GLN A 1 473 ? -26.087 5.755 -43.149 1.00 63.28 473 GLN A N 1
ATOM 3680 C CA . GLN A 1 473 ? -26.425 5.068 -44.395 1.00 63.28 473 GLN A CA 1
ATOM 3681 C C . GLN A 1 473 ? -26.407 6.014 -45.607 1.00 63.28 473 GLN A C 1
ATOM 3683 O O . GLN A 1 473 ? -25.764 5.695 -46.604 1.00 63.28 473 GLN A O 1
ATOM 3688 N N . ASP A 1 474 ? -27.022 7.199 -45.500 1.00 69.38 474 ASP A N 1
ATOM 3689 C CA . ASP A 1 474 ? -26.976 8.232 -46.549 1.00 69.38 474 ASP A CA 1
ATOM 3690 C C . ASP A 1 474 ? -25.523 8.634 -46.882 1.00 69.38 474 ASP A C 1
ATOM 3692 O O . ASP A 1 474 ? -25.168 8.855 -48.044 1.00 69.38 474 ASP A O 1
ATOM 3696 N N . LYS A 1 475 ? -24.657 8.712 -45.860 1.00 62.91 475 LYS A N 1
ATOM 3697 C CA . LYS A 1 475 ? -23.245 9.082 -46.013 1.00 62.91 475 LYS A CA 1
ATOM 3698 C C . LYS A 1 475 ? -22.407 7.971 -46.645 1.00 62.91 475 LYS A C 1
ATOM 3700 O O . LYS A 1 475 ? -21.557 8.271 -47.480 1.00 62.91 475 LYS A O 1
ATOM 3705 N N . ILE A 1 476 ? -22.658 6.715 -46.280 1.00 64.56 476 ILE A N 1
ATOM 3706 C CA . ILE A 1 476 ? -22.020 5.537 -46.880 1.00 64.56 476 ILE A CA 1
ATOM 3707 C C . ILE A 1 476 ? -22.394 5.450 -48.362 1.00 64.56 476 ILE A C 1
ATOM 3709 O O . ILE A 1 476 ? -21.498 5.401 -49.200 1.00 64.56 476 ILE A O 1
ATOM 3713 N N . THR A 1 477 ? -23.683 5.564 -48.704 1.00 74.00 477 THR A N 1
ATOM 3714 C CA . THR A 1 477 ? -24.143 5.574 -50.103 1.00 74.00 477 THR A CA 1
ATOM 3715 C C . THR A 1 477 ? -23.474 6.690 -50.915 1.00 74.00 477 THR A C 1
ATOM 3717 O O . THR A 1 477 ? -22.998 6.436 -52.018 1.00 74.00 477 THR A O 1
ATOM 3720 N N . GLN A 1 478 ? -23.327 7.899 -50.353 1.00 75.69 478 GLN A N 1
ATOM 3721 C CA . GLN A 1 478 ? -22.568 8.976 -51.003 1.00 75.69 478 GLN A CA 1
ATOM 3722 C C . GLN A 1 478 ? -21.096 8.587 -51.266 1.00 75.69 478 GLN A C 1
ATOM 3724 O O . GLN A 1 478 ? -20.555 8.894 -52.327 1.00 75.69 478 GLN A O 1
ATOM 3729 N N . LEU A 1 479 ? -20.420 7.935 -50.315 1.00 66.25 479 LEU A N 1
ATOM 3730 C CA . LEU A 1 479 ? -19.002 7.569 -50.435 1.00 66.25 479 LEU A CA 1
ATOM 3731 C C . LEU A 1 479 ? -18.762 6.378 -51.382 1.00 66.25 479 LEU A C 1
ATOM 3733 O O . LEU A 1 479 ? -17.715 6.327 -52.033 1.00 66.25 479 LEU A O 1
ATOM 3737 N N . GLU A 1 480 ? -19.733 5.468 -51.498 1.00 71.69 480 GLU A N 1
ATOM 3738 C CA . GLU A 1 480 ? -19.785 4.426 -52.532 1.00 71.69 480 GLU A CA 1
ATOM 3739 C C . GLU A 1 480 ? -19.938 5.042 -53.931 1.00 71.69 480 GLU A C 1
ATOM 3741 O O . GLU A 1 480 ? -19.151 4.733 -54.828 1.00 71.69 480 GLU A O 1
ATOM 3746 N N . GLU A 1 481 ? -20.895 5.962 -54.115 1.00 78.38 481 GLU A N 1
ATOM 3747 C CA . GLU A 1 481 ? -21.119 6.675 -55.384 1.00 78.38 481 GLU A CA 1
ATOM 3748 C C . GLU A 1 481 ? -19.918 7.546 -55.796 1.00 78.38 481 GLU A C 1
ATOM 3750 O O . GLU A 1 481 ? -19.592 7.642 -56.981 1.00 78.38 481 GLU A O 1
ATOM 3755 N N . GLU A 1 482 ? -19.225 8.153 -54.828 1.00 82.06 482 GLU A N 1
ATOM 3756 C CA . GLU A 1 482 ? -17.996 8.923 -55.053 1.00 82.06 482 GLU A CA 1
ATOM 3757 C C . GLU A 1 482 ? -16.745 8.043 -55.263 1.00 82.06 482 GLU A C 1
ATOM 3759 O O . GLU A 1 482 ? -15.675 8.578 -55.565 1.00 82.06 482 GLU A O 1
ATOM 3764 N N . GLY A 1 483 ? -16.852 6.713 -55.128 1.00 75.12 483 GLY A N 1
ATOM 3765 C CA . GLY A 1 483 ? -15.745 5.770 -55.330 1.00 75.12 483 GLY A CA 1
ATOM 3766 C C . GLY A 1 483 ? -14.612 5.905 -54.307 1.00 75.12 483 GLY A C 1
ATOM 3767 O O . GLY A 1 483 ? -13.459 5.622 -54.632 1.00 75.12 483 GLY A O 1
ATOM 3768 N N . LYS A 1 484 ? -14.922 6.382 -53.095 1.00 66.75 484 LYS A N 1
ATOM 3769 C CA . LYS A 1 484 ? -13.941 6.700 -52.039 1.00 66.75 484 LYS A CA 1
ATOM 3770 C C . LYS A 1 484 ? -13.723 5.582 -51.021 1.00 66.75 484 LYS A C 1
ATOM 3772 O O . LYS A 1 484 ? -12.817 5.698 -50.203 1.00 66.75 484 LYS A O 1
ATOM 3777 N N . LEU A 1 485 ? -14.528 4.522 -51.060 1.00 55.56 485 LEU A N 1
ATOM 3778 C CA . LEU A 1 485 ? -14.359 3.351 -50.198 1.00 55.56 485 LEU A CA 1
ATOM 3779 C C . LEU A 1 485 ? -13.511 2.272 -50.901 1.00 55.56 485 LEU A C 1
ATOM 3781 O O . LEU A 1 485 ? -13.710 2.027 -52.096 1.00 55.56 485 LEU A O 1
ATOM 3785 N N . PRO A 1 486 ? -12.567 1.619 -50.196 1.00 54.75 486 PRO A N 1
ATOM 3786 C CA . PRO A 1 486 ? -11.708 0.588 -50.778 1.00 54.75 486 PRO A CA 1
ATOM 3787 C C . PRO A 1 486 ? -12.497 -0.696 -51.110 1.00 54.75 486 PRO A C 1
ATOM 3789 O O . PRO A 1 486 ? -13.543 -0.939 -50.515 1.00 54.75 486 PRO A O 1
ATOM 3792 N N . PRO A 1 487 ? -12.009 -1.587 -51.997 1.00 53.09 487 PRO A N 1
ATOM 3793 C CA . PRO A 1 487 ? -12.778 -2.751 -52.474 1.00 53.09 487 PRO A CA 1
ATOM 3794 C C . PRO A 1 487 ? -13.123 -3.838 -51.435 1.00 53.09 487 PRO A C 1
ATOM 3796 O O . PRO A 1 487 ? -13.702 -4.858 -51.805 1.00 53.09 487 PRO A O 1
ATOM 3799 N N . SER A 1 488 ? -12.714 -3.678 -50.174 1.00 48.94 488 SER A N 1
ATOM 3800 C CA . SER A 1 488 ? -12.697 -4.733 -49.152 1.00 48.94 488 SER A CA 1
ATOM 3801 C C . SER A 1 488 ? -13.223 -4.300 -47.777 1.00 48.94 488 SER A C 1
ATOM 3803 O O . SER A 1 488 ? -12.886 -4.939 -46.782 1.00 48.94 488 SER A O 1
ATOM 3805 N N . TYR A 1 489 ? -14.034 -3.239 -47.691 1.00 48.81 489 TYR A N 1
ATOM 3806 C CA . TYR A 1 489 ? -14.678 -2.873 -46.423 1.00 48.81 489 TYR A CA 1
ATOM 3807 C C . TYR A 1 489 ? -15.773 -3.884 -46.030 1.00 48.81 489 TYR A C 1
ATOM 3809 O O . TYR A 1 489 ? -16.425 -4.499 -46.879 1.00 48.81 489 TYR A O 1
ATOM 3817 N N . LYS A 1 490 ? -15.987 -4.042 -44.722 1.00 44.84 490 LYS A N 1
ATOM 3818 C CA . LYS A 1 490 ? -17.139 -4.730 -44.127 1.00 44.84 490 LYS A CA 1
ATOM 3819 C C . LYS A 1 490 ? -17.593 -3.947 -42.903 1.00 44.84 490 LYS A C 1
ATOM 3821 O O . LYS A 1 490 ? -16.753 -3.486 -42.140 1.00 44.84 490 LYS A O 1
ATOM 3826 N N . PHE A 1 491 ? -18.901 -3.870 -42.696 1.00 49.88 491 PHE A N 1
ATOM 3827 C CA . PHE A 1 491 ? -19.487 -3.414 -41.440 1.00 49.88 491 PHE A CA 1
ATOM 3828 C C . PHE A 1 491 ? -20.029 -4.624 -40.679 1.00 49.88 491 PHE A C 1
ATOM 3830 O O . PHE A 1 491 ? -20.679 -5.484 -41.277 1.00 49.88 491 PHE A O 1
ATOM 3837 N N . ASN A 1 492 ? -19.774 -4.681 -39.373 1.00 41.91 492 ASN A N 1
ATOM 3838 C CA . ASN A 1 492 ? -20.522 -5.550 -38.472 1.00 41.91 492 ASN A CA 1
ATOM 3839 C C . ASN A 1 492 ? -21.814 -4.820 -38.086 1.00 41.91 492 ASN A C 1
ATOM 3841 O O . ASN A 1 492 ? -21.764 -3.666 -37.661 1.00 41.91 492 ASN A O 1
ATOM 3845 N N . GLU A 1 493 ? -22.967 -5.475 -38.230 1.00 38.59 493 GLU A N 1
ATOM 3846 C CA . GLU A 1 493 ? -24.216 -4.965 -37.659 1.00 38.59 493 GLU A CA 1
ATOM 3847 C C . GLU A 1 493 ? -24.136 -5.089 -36.132 1.00 38.59 493 GLU A C 1
ATOM 3849 O O . GLU A 1 493 ? -24.202 -6.190 -35.587 1.00 38.59 493 GLU A O 1
ATOM 3854 N N . LEU A 1 494 ? -23.970 -3.959 -35.441 1.00 40.53 494 LEU A N 1
ATOM 3855 C CA . LEU A 1 494 ? -24.117 -3.896 -33.989 1.00 40.53 494 LEU A CA 1
ATOM 3856 C C . LEU A 1 494 ? -25.601 -4.057 -33.634 1.00 40.53 494 LEU A C 1
ATOM 3858 O O . LEU A 1 494 ? -26.447 -3.287 -34.094 1.00 40.53 494 LEU A O 1
ATOM 3862 N N . THR A 1 495 ? -25.916 -5.051 -32.805 1.00 41.19 495 THR A N 1
ATOM 3863 C CA . THR A 1 495 ? -27.214 -5.150 -32.124 1.00 41.19 495 THR A CA 1
ATOM 3864 C C . THR A 1 495 ? -27.428 -3.949 -31.200 1.00 41.19 495 THR A C 1
ATOM 3866 O O . THR A 1 495 ? -26.462 -3.411 -30.665 1.00 41.19 495 THR A O 1
ATOM 3869 N N . GLU A 1 496 ? -28.685 -3.522 -31.024 1.00 37.56 496 GLU A N 1
ATOM 3870 C CA . GLU A 1 496 ? -29.037 -2.318 -30.253 1.00 37.56 496 GLU A CA 1
ATOM 3871 C C . GLU A 1 496 ? -28.409 -2.311 -28.849 1.00 37.56 496 GLU A C 1
ATOM 3873 O O . GLU A 1 496 ? -28.656 -3.210 -28.047 1.00 37.56 496 GLU A O 1
ATOM 3878 N N . ALA A 1 497 ? -27.639 -1.263 -28.551 1.00 39.50 497 ALA A N 1
ATOM 3879 C CA . ALA A 1 497 ? -27.171 -0.963 -27.204 1.00 39.50 497 ALA A CA 1
ATOM 3880 C C . ALA A 1 497 ? -28.249 -0.191 -26.424 1.00 39.50 497 ALA A C 1
ATOM 3882 O O . ALA A 1 497 ? -28.870 0.738 -26.955 1.00 39.50 497 ALA A O 1
ATOM 3883 N N . GLU A 1 498 ? -28.448 -0.542 -25.152 1.00 37.59 498 GLU A N 1
ATOM 3884 C CA . GLU A 1 498 ? -29.230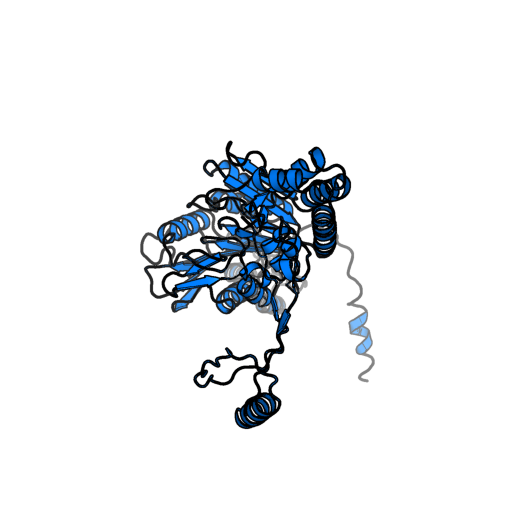 0.289 -24.235 1.00 37.59 498 GLU A CA 1
ATOM 3885 C C . GLU A 1 498 ? -28.470 1.582 -23.871 1.00 37.59 498 GLU A C 1
ATOM 3887 O O . GLU A 1 498 ? -27.270 1.727 -24.095 1.00 37.59 498 GLU A O 1
ATOM 3892 N N . LYS A 1 499 ? -29.199 2.588 -23.381 1.00 38.31 499 LYS A N 1
ATOM 3893 C CA . LYS A 1 499 ? -28.686 3.957 -23.205 1.00 38.31 499 LYS A CA 1
ATOM 3894 C C . LYS A 1 499 ? -27.656 4.084 -22.075 1.00 38.31 499 LYS A C 1
ATOM 3896 O O . LYS A 1 499 ? -28.037 3.973 -20.914 1.00 38.31 499 LYS A O 1
ATOM 3901 N N . GLY A 1 500 ? -26.463 4.586 -22.400 1.00 35.44 500 GLY A N 1
ATOM 3902 C CA . GLY A 1 500 ? -25.538 5.169 -21.423 1.00 35.44 500 GLY A CA 1
ATOM 3903 C C . GLY A 1 500 ? -24.413 5.978 -22.076 1.00 35.44 500 GLY A C 1
ATOM 3904 O O . GLY A 1 500 ? -23.579 5.397 -22.748 1.00 35.44 500 GLY A O 1
ATOM 3905 N N . VAL A 1 501 ? -24.405 7.299 -21.837 1.00 31.17 501 VAL A N 1
ATOM 3906 C CA . VAL A 1 501 ? -23.300 8.257 -22.097 1.00 31.17 501 VAL A CA 1
ATOM 3907 C C . VAL A 1 501 ? -22.853 8.421 -23.573 1.00 31.17 501 VAL A C 1
ATOM 3909 O O . VAL A 1 501 ? -23.191 7.655 -24.470 1.00 31.17 501 VAL A O 1
ATOM 3912 N N . THR A 1 502 ? -22.212 9.549 -23.884 1.00 31.17 502 THR A N 1
ATOM 3913 C CA . THR A 1 502 ? -21.594 9.834 -25.189 1.00 31.17 502 THR A CA 1
ATOM 3914 C C . THR A 1 502 ? -20.225 10.435 -24.933 1.00 31.17 502 THR A C 1
ATOM 3916 O O . THR A 1 502 ? -20.132 11.642 -24.714 1.00 31.17 502 THR A O 1
ATOM 3919 N N . ASP A 1 503 ? -19.194 9.601 -25.000 1.00 31.83 503 ASP A N 1
ATOM 3920 C CA . ASP A 1 503 ? -17.807 10.050 -24.969 1.00 31.83 503 ASP A CA 1
ATOM 3921 C C . ASP A 1 503 ? -17.206 10.136 -26.371 1.00 31.83 503 ASP A C 1
ATOM 3923 O O . ASP A 1 503 ? -17.618 9.446 -27.310 1.00 31.83 503 ASP A O 1
ATOM 3927 N N . TYR A 1 504 ? -16.250 11.051 -26.512 1.00 30.03 504 TYR A N 1
ATOM 3928 C CA . TYR A 1 504 ? -15.513 11.302 -27.745 1.00 30.03 504 TYR A CA 1
ATOM 3929 C C . TYR A 1 504 ? -14.066 10.853 -27.552 1.00 30.03 504 TYR A C 1
ATOM 3931 O O . TYR A 1 504 ? -13.214 11.658 -27.183 1.00 30.03 504 TYR A O 1
ATOM 3939 N N . ALA A 1 505 ? -13.789 9.580 -27.824 1.00 34.53 505 ALA A N 1
ATOM 3940 C CA . ALA A 1 505 ? -12.424 9.076 -27.897 1.00 34.53 505 ALA A CA 1
ATOM 3941 C C . ALA A 1 505 ? -11.799 9.385 -29.271 1.00 34.53 505 ALA A C 1
ATOM 3943 O O . ALA A 1 505 ? -12.455 9.277 -30.314 1.00 34.53 505 ALA A O 1
ATOM 3944 N N . ILE A 1 506 ? -10.516 9.744 -29.266 1.00 32.44 506 ILE A N 1
ATOM 3945 C CA . ILE A 1 506 ? -9.635 9.604 -30.426 1.00 32.44 506 ILE A CA 1
ATOM 3946 C C . ILE A 1 506 ? -8.708 8.447 -30.080 1.00 32.44 506 ILE A C 1
ATOM 3948 O O . ILE A 1 506 ? -7.808 8.619 -29.266 1.00 32.44 506 ILE A O 1
ATOM 3952 N N . GLU A 1 507 ? -8.929 7.286 -30.688 1.00 35.38 507 GLU A N 1
ATOM 3953 C CA . GLU A 1 507 ? -7.948 6.205 -30.634 1.00 35.38 507 GLU A CA 1
ATOM 3954 C C . GLU A 1 507 ? -6.844 6.477 -31.659 1.00 35.38 507 GLU A C 1
ATOM 3956 O O . GLU A 1 507 ? -7.113 6.779 -32.833 1.00 35.38 507 GLU A O 1
ATOM 3961 N N . VAL A 1 508 ? -5.600 6.350 -31.206 1.00 32.59 508 VAL A N 1
ATOM 3962 C CA . VAL A 1 508 ? -4.402 6.373 -32.041 1.00 32.59 508 VAL A CA 1
ATOM 3963 C C . VAL A 1 508 ? -3.751 5.005 -31.921 1.00 32.59 508 VAL A C 1
ATOM 3965 O O . VAL A 1 508 ? -3.355 4.610 -30.835 1.00 32.59 508 VAL A O 1
ATOM 3968 N N . TRP A 1 509 ? -3.649 4.286 -33.037 1.00 34.84 509 TRP A N 1
ATOM 3969 C CA . TRP A 1 509 ? -3.034 2.958 -33.078 1.00 34.84 509 TRP A CA 1
ATOM 3970 C C . TRP A 1 509 ? -1.713 3.019 -33.852 1.00 34.84 509 TRP A C 1
ATOM 3972 O O . TRP A 1 509 ? -1.663 3.553 -34.966 1.00 34.84 509 TRP A O 1
ATOM 3982 N N . TRP A 1 510 ? -0.654 2.408 -33.318 1.00 34.91 510 TRP A N 1
ATOM 3983 C CA . TRP A 1 510 ? 0.599 2.159 -34.039 1.00 34.91 510 TRP A CA 1
ATOM 3984 C C . TRP A 1 510 ? 0.707 0.686 -34.450 1.00 34.91 510 TRP A C 1
ATOM 3986 O O . TRP A 1 510 ? 0.479 -0.229 -33.664 1.00 34.91 510 TRP A O 1
ATOM 3996 N N . HIS A 1 511 ? 1.110 0.444 -35.698 1.00 32.81 511 HIS A N 1
ATOM 3997 C CA . HIS A 1 511 ? 1.398 -0.900 -36.200 1.00 32.81 511 HIS A CA 1
ATOM 3998 C C . HIS A 1 511 ? 2.905 -1.056 -36.438 1.00 32.81 511 HIS A C 1
ATOM 4000 O O . HIS A 1 511 ? 3.442 -0.569 -37.437 1.00 32.81 511 HIS A O 1
ATOM 4006 N N . ALA A 1 512 ? 3.588 -1.766 -35.539 1.00 33.56 512 ALA A N 1
ATOM 4007 C CA . ALA A 1 512 ? 4.971 -2.186 -35.743 1.00 33.56 512 ALA A CA 1
ATOM 4008 C C . ALA A 1 512 ? 5.013 -3.456 -36.612 1.00 33.56 512 ALA A C 1
ATOM 4010 O O . ALA A 1 512 ? 4.545 -4.520 -36.205 1.00 33.56 512 ALA A O 1
ATOM 4011 N N . TYR A 1 513 ? 5.587 -3.356 -37.813 1.00 32.88 513 TYR A N 1
ATOM 4012 C CA . TYR A 1 513 ? 5.884 -4.521 -38.649 1.00 32.88 513 TYR A CA 1
ATOM 4013 C C . TYR A 1 513 ? 7.315 -4.994 -38.391 1.00 32.88 513 TYR A C 1
ATOM 4015 O O . TYR A 1 513 ? 8.273 -4.324 -38.769 1.00 32.88 513 TYR A O 1
ATOM 4023 N N . TYR A 1 514 ? 7.445 -6.173 -37.788 1.00 30.41 514 TYR A N 1
ATOM 4024 C CA . TYR A 1 514 ? 8.718 -6.874 -37.646 1.00 30.41 514 TYR A CA 1
ATOM 4025 C C . TYR A 1 514 ? 9.101 -7.534 -38.985 1.00 30.41 514 TYR A C 1
ATOM 4027 O O . TYR A 1 514 ? 8.392 -8.428 -39.455 1.00 30.41 514 TYR A O 1
ATOM 4035 N N . GLU A 1 515 ? 10.216 -7.124 -39.601 1.00 28.56 515 GLU A N 1
ATOM 4036 C CA . GLU A 1 515 ? 10.892 -7.954 -40.612 1.00 28.56 515 GLU A CA 1
ATOM 4037 C C . GLU A 1 515 ? 11.775 -8.999 -39.903 1.00 28.56 515 GLU A C 1
ATOM 4039 O O . GLU A 1 515 ? 12.402 -8.698 -38.889 1.00 28.56 515 GLU A O 1
ATOM 4044 N N . ALA A 1 516 ? 11.786 -10.232 -40.423 1.00 33.84 516 ALA A N 1
ATOM 4045 C CA . ALA A 1 516 ? 12.437 -11.410 -39.830 1.00 33.84 516 ALA A CA 1
ATOM 4046 C C . ALA A 1 516 ? 13.665 -11.890 -40.626 1.00 33.84 516 ALA A C 1
ATOM 4048 O O . ALA A 1 516 ? 13.674 -11.695 -41.865 1.00 33.84 516 ALA A O 1
#

Secondary structure (DSSP, 8-state):
-TTSGGGHHHHGGG---S---------TT----TTT----SB-SHHHHHHHHHHTT--TTSTT--GGG-SS-SS--SHHHHHHHHHHTT-BPPEEEEEEEEEEESSTTHHHHHHHHHHHHHH---SSEEEEEEEEETTSSS-EEEE---S----SSSTTTTTEEEE-S---TT-HHHHHHHHHHHHHHS-EEEEEEEEES-B-TT--SSSS--SEEEETTTTEEE-HHHHHHHHHT-SS--SEEEEESTT--BHHHHHHHHHSSSS--SEEEE-SSPPPTT-S-HHHHHHHHHH-TT--HHHHHHHHHHHHHHHS-SSEEEEEEE--HHHHHHHHHHHHHHHHHHHH-S-HHHHHHHHHHS-EETTEEEEEEHHHHHHHHHHH-TTTHHHHHHHHHHHHHHEEEEEEESSSSTT--S-EEE--SSGGG--GGGGGSHHHHHSSHHHHHH-SS------EEEE----S-HHHHHHHHHHHHHTT-S-TT-----PPPPPP------EEEE-------

Sequence (516 aa):
MKQKYLLLIIILFVFLFLFSIPSLALIPGDFGSANNGPPDGCVDFEDLMIFAMAYGSTPSDPNWNTLCDLYPDDKIDFEDLMIFAMHYGQKEGATWTVMVYLDGDNNLYDLAWLDLGEMESVGSTGEVNIVVQLDSYSNPGTYRYYVTGVEQGSTFPYYSADIVQTLSEQNMADPNVLANFINWATTNYPAEHYLLVLWNHGGGWRDGNNLTKGVIWDDTSGDFMTMIELVQGLEGASEQIDIIGFDACLMQMAEVAYEIGNSLTNPPNYSIASQELEWGYGWPYDDILSHLTTSPAMDEATLCETVVNDYINDCGTPATLSVLHLSSEVAVNSINTINNFANALMNSAYSSEIATARSSAQSYIYYPEYKDLYDFAQIIYNNVPDCQTQAQAVMDLINTLVIAEAHVGSEVVNSHGLSIFLPDSPSGYDGNYDSLQFAIDTQWDEFLLTGEGIVSDVEAITITYQSSMSKLQDKITQLEEEGKLPPSYKFNELTEAEKGVTDYAIEVWWHAYYEA

Foldseek 3Di:
DVPPVVPVVVPVVPDDDDDDDDDDDDQLQQQDALVNDHRFQANEPRSVVLLVQQAFDFPVDPSHDPSQCSVVDRHNYPVSVVSSVVRHGGGDAAQEEEEEAQEALDPLQVLSLVLLVLCLCQAAGSNYWYKYFYDHNPDQWIFIFGRGNPDAAPDPPTPVVRGPDIGGDDQSLQLVVLLVRQQVRCVVRPHSAYEYEQDDAADAQDDDDDQGYHGRQRVVVSDHHHLVSPLSSQLSHPDAHQEYEYLYAQHQAPLSLLSQLPVHPRHHQKYKDWNEGADSSGFSNNQLVVVCVVPVVDDPLRSSQSRQVRRQVPGDPWTKMFMFGRDPVLSVLQQVLQQLLLVQQLPFPCVVQLLVLLQPAQHYDPCSQKGALLSSLVSCLVRGVSRVVSSVSSNVSLVVGTSHMDTDHPSRVRHSRYIYGRHSALVPDDVCVCVGPSVVSHCNSVSRNDDPFDQPDKDKDWDFPDPDVVVVVVVVVVCVVVVNDDPDDDDDDDDDDDDDDGDTDTDIDTDGDDDD

pLDDT: mean 82.89, std 20.41, range [28.56, 98.88]